Protein AF-A0A7J9GIC3-F1 (afdb_monomer)

Mean predicted aligned error: 16.28 Å

Radius of gyration: 29.75 Å; Cα contacts (8 Å, |Δi|>4): 1051; chains: 1; bounding box: 78×66×76 Å

Secondary structure (DSSP, 8-state):
------------B-EEGGGGG--PPTT----PPPPHHHHHTSS-STTTTPPPP--B----S---S-SS-EEEETTEEEE---BTTEEEEEEEEEEEEE-EEEEEEE-------TT-EEEEEEEEEESSTTS-EEEEEEEEE-HHHHSS---EEEEEEESSTTSS---STTSSTT-EE--SS--TTPBEES---TTS---EEEEEEEE-TTT-PEEEEETTTEEEEEE-GGG-SSTTT-EEEEEEEEEEE-TTTTSSSPP---BTTSS-GGG-TTTSEEEEEEEEE-TT-S-B--SS-EEEETTTTTSEEEEE-SSTTSPPEEEEEB-TT----HHHHHHHHHHHSPPPSEEEE-TTS-EEEEEEGGGSGGGGSGGGTTPPP--S-S---------------------GGGGS--PPTTEEEEEPPPHHHHHHSS-TTTTTPPPPP-B----S----SSS---EETTEE-----BTT---------SS--------PPP-----SSTT----EEEEEEESSTT--EEEEEEE-

pLDDT: mean 80.07, std 17.98, range [24.09, 98.5]

Solvent-accessible surface area (backbone atoms only — not comparable to full-atom values): 31677 Å² total; per-residue (Å²): 139,80,90,81,84,80,88,71,84,74,76,67,73,55,43,52,60,67,59,81,78,55,80,51,60,93,97,39,59,50,72,73,82,85,50,74,70,37,54,71,56,31,97,37,76,92,52,49,47,39,62,77,58,66,50,64,68,82,80,89,62,98,69,82,93,80,69,80,47,54,44,67,56,93,93,40,70,43,72,58,73,57,36,59,41,47,44,44,14,28,42,38,36,75,52,89,50,30,46,28,40,36,31,33,38,46,38,43,71,41,56,60,44,66,89,23,34,28,30,41,37,42,38,40,28,18,67,60,89,87,51,21,27,37,45,36,42,38,39,32,34,34,30,35,66,72,70,41,81,53,28,16,36,39,37,38,41,24,71,44,39,28,62,85,39,45,22,44,34,76,68,40,92,65,57,51,77,70,21,42,86,57,42,52,62,37,45,56,36,75,60,34,39,76,84,43,67,75,29,38,47,35,43,35,40,35,51,37,88,90,71,35,27,36,33,38,29,40,58,97,69,45,60,38,28,32,36,54,26,91,80,44,88,54,53,37,78,29,23,36,31,43,38,38,40,28,37,35,41,29,91,28,38,101,41,88,76,56,55,51,49,16,26,40,47,28,26,40,13,90,58,36,86,48,44,18,19,40,35,34,76,52,25,32,20,39,92,83,74,45,84,37,63,68,92,58,71,37,65,40,26,74,42,61,78,38,29,22,41,39,79,44,54,75,60,93,86,45,76,57,37,39,21,18,12,7,32,46,64,49,57,68,52,58,66,60,52,51,51,46,42,59,70,70,45,65,78,57,80,46,79,42,66,20,96,88,71,50,43,34,27,18,24,46,60,90,62,42,75,72,42,73,41,81,95,34,66,83,64,80,83,77,91,66,77,96,73,82,87,82,78,83,77,78,90,72,80,89,75,80,79,79,77,74,86,68,63,74,45,56,80,63,48,83,65,60,90,72,40,40,82,40,77,61,76,50,73,68,62,45,67,70,35,99,37,74,90,51,55,94,57,81,80,83,85,59,74,68,83,73,92,60,90,77,87,69,96,73,78,75,72,64,56,62,91,90,43,74,56,83,75,80,67,49,73,99,62,85,86,90,81,92,85,86,85,93,72,94,76,93,74,87,88,80,90,76,87,88,79,88,76,92,67,94,46,95,88,56,84,64,69,56,71,51,78,50,76,53,64,66,85,93,60,54,52,74,52,74,52,70,54,108

Sequence (532 aa):
MEFNSKNGSSKLTVFQTWQKSGSCPKGTVPIRRIRREDLLRAQSVQQFGRKPQEVVLKSNTTIEQKDGRFASINSNALALPAIVNRSAAILATVGANYTGAKADINVWNPNVEPEDFTTAQVWLKAGPNDNFESIESGWTVNPQLYGDKKTRLFAHWTKDSYKTTGCFDLQCSGFIQTSSKIALGAAISPISMELGQQYYITIGIYMDENTNNWWLIFGNGITIGYWPASTLNVLKNSATMVEWGGQVYSPNVRKSPHTKTAMGSGKFASSLKGNACYMENIAIVDFSTQLQYPPEVTTLAEENYCYSALNHQDGSESSPTFYFGGPVNGKANFKEIDEKLKQLNKPAVKTIQSEDGDIIDCVDIYKQPAFDHHALKNHIIQMKPSFDLKEERLSSKNESTKLAIFQTWQRSGSCPEGTVPIRRIRREDLLRAKSVQQFGRKPHEVVLKSNTTIEHKDGQLPSINTTALAMPVIVNRSAATLVTVGYNYIGAKADINVWTPNVEAQDEYTTAQIWLKAGPGDNFESIESGWT

Nearest PDB structures (foldseek):
  7zva-assembly1_A  TM=8.739E-01  e=3.941E-27  Nepenthes ventricosa x Nepenthes alata
  7zvc-assembly1_A  TM=9.303E-01  e=6.955E-26  Nepenthes ventricosa x Nepenthes alata
  2ifw-assembly2_B  TM=5.873E-01  e=9.508E-06  Scytalidium lignicola
  3axd-assembly2_B  TM=4.919E-01  e=4.449E-04  Fibrobacter succinogenes subsp. succinogenes S85
  5dze-assembly1_A  TM=4.701E-01  e=8.289E-03  Vitis vinifera

Organism: NCBI:txid34285

InterPro domains:
  IPR004314 Neprosin [PF03080] (115-327)
  IPR004314 Neprosin [PS52045] (72-331)
  IPR004314 Neprosin [PS52045] (470-532)
  IPR025521 Neprosin activation peptide [PF14365] (6-61)
  IPR025521 Neprosin activation peptide [PF14365] (351-451)
  IPR053168 Glutamic endopeptidase [PTHR31589] (13-328)

Structure (mmCIF, N/CA/C/O backbone):
data_AF-A0A7J9GIC3-F1
#
_entry.id   AF-A0A7J9GIC3-F1
#
loop_
_atom_site.group_PDB
_atom_site.id
_atom_site.type_symbol
_atom_site.label_atom_id
_atom_site.label_alt_id
_atom_site.label_comp_id
_atom_site.label_asym_id
_atom_site.label_entity_id
_atom_site.label_seq_id
_atom_site.pdbx_PDB_ins_code
_atom_site.Cartn_x
_atom_site.Cartn_y
_atom_site.Cartn_z
_atom_site.occupancy
_atom_site.B_iso_or_equiv
_atom_site.auth_seq_id
_atom_site.auth_comp_id
_atom_site.auth_asym_id
_atom_site.auth_atom_id
_atom_site.pdbx_PDB_model_num
ATOM 1 N N . MET A 1 1 ? -25.592 43.055 -14.762 1.00 31.75 1 MET A N 1
ATOM 2 C CA . MET A 1 1 ? -25.260 43.292 -13.340 1.00 31.75 1 MET A CA 1
ATOM 3 C C . MET A 1 1 ? -26.200 42.403 -12.546 1.00 31.75 1 MET A C 1
ATOM 5 O O . MET A 1 1 ? -27.392 42.543 -12.746 1.00 31.75 1 MET A O 1
ATOM 9 N N . GLU A 1 2 ? -25.814 41.389 -11.788 1.00 27.50 2 GLU A N 1
ATOM 10 C CA . GLU A 1 2 ? -24.523 40.892 -11.313 1.00 27.50 2 GLU A CA 1
ATOM 11 C C . GLU A 1 2 ? -24.564 39.357 -11.381 1.00 27.50 2 GLU A C 1
ATOM 13 O O . GLU A 1 2 ? -25.583 38.735 -11.076 1.00 27.50 2 GLU A O 1
ATOM 18 N N . PHE A 1 3 ? -23.455 38.748 -11.796 1.00 24.09 3 PHE A N 1
ATOM 19 C CA . PHE A 1 3 ? -23.220 37.315 -11.654 1.00 24.09 3 PHE A CA 1
ATOM 20 C C . PHE A 1 3 ? -22.852 37.041 -10.196 1.00 24.09 3 PHE A C 1
ATOM 22 O O . PHE A 1 3 ? -21.828 37.534 -9.732 1.00 24.09 3 PHE A O 1
ATOM 29 N N . ASN A 1 4 ? -23.656 36.247 -9.488 1.00 25.77 4 ASN A N 1
ATOM 30 C CA . ASN A 1 4 ? -23.316 35.799 -8.142 1.00 25.77 4 ASN A CA 1
ATOM 31 C C . ASN A 1 4 ? -22.780 34.363 -8.202 1.00 25.77 4 ASN A C 1
ATOM 33 O O . ASN A 1 4 ? -23.493 33.415 -8.537 1.00 25.77 4 ASN A O 1
ATOM 37 N N . SER A 1 5 ? -21.485 34.237 -7.924 1.00 30.02 5 SER A N 1
ATOM 38 C CA . SER A 1 5 ? -20.712 33.003 -7.948 1.00 30.02 5 SER A CA 1
ATOM 39 C C . SER A 1 5 ? -21.177 32.024 -6.867 1.00 30.02 5 SER A C 1
ATOM 41 O O . SER A 1 5 ? -21.110 32.329 -5.677 1.00 30.02 5 SER A O 1
ATOM 43 N N . LYS A 1 6 ? -21.546 30.802 -7.258 1.00 28.16 6 LYS A N 1
ATOM 44 C CA . LYS A 1 6 ? -21.528 29.639 -6.361 1.00 28.16 6 LYS A CA 1
ATOM 45 C C . LYS A 1 6 ? -20.463 28.657 -6.839 1.00 28.16 6 LYS A C 1
ATOM 47 O O . LYS A 1 6 ? -20.775 27.667 -7.488 1.00 28.16 6 LYS A O 1
ATOM 52 N N . ASN A 1 7 ? -19.208 28.922 -6.480 1.00 30.64 7 ASN A N 1
ATOM 53 C CA . ASN A 1 7 ? -18.165 27.897 -6.469 1.00 30.64 7 ASN A CA 1
ATOM 54 C C . ASN A 1 7 ? -18.287 27.104 -5.161 1.00 30.64 7 ASN A C 1
ATOM 56 O O . ASN A 1 7 ? -17.593 27.358 -4.181 1.00 30.64 7 ASN A O 1
ATOM 60 N N . GLY A 1 8 ? -19.232 26.166 -5.130 1.00 27.19 8 GLY A N 1
ATOM 61 C CA . GLY A 1 8 ? -19.275 25.123 -4.114 1.00 27.19 8 GLY A CA 1
ATOM 62 C C . GLY A 1 8 ? -18.530 23.902 -4.634 1.00 27.19 8 GLY A C 1
ATOM 63 O O . GLY A 1 8 ? -19.104 23.121 -5.385 1.00 27.19 8 GLY A O 1
ATOM 64 N N . SER A 1 9 ? -17.265 23.731 -4.249 1.00 33.47 9 SER A N 1
ATOM 65 C CA . SER A 1 9 ? -16.552 22.462 -4.431 1.00 33.47 9 SER A CA 1
ATOM 66 C C . SER A 1 9 ? -17.227 21.398 -3.558 1.00 33.47 9 SER A C 1
ATOM 68 O O . SER A 1 9 ? -16.962 21.280 -2.360 1.00 33.47 9 SER A O 1
ATOM 70 N N . SER A 1 10 ? -18.189 20.666 -4.122 1.00 37.69 10 SER A N 1
ATOM 71 C CA . SER A 1 10 ? -18.817 19.535 -3.446 1.00 37.69 10 SER A CA 1
ATOM 72 C C . SER A 1 10 ? -17.810 18.387 -3.383 1.00 37.69 10 SER A C 1
ATOM 74 O O . SER A 1 10 ? -17.572 17.714 -4.387 1.00 37.69 10 SER A O 1
ATOM 76 N N . LYS A 1 11 ? -17.212 18.149 -2.209 1.00 50.19 11 LYS A N 1
ATOM 77 C CA . LYS A 1 11 ? -16.390 16.955 -1.961 1.00 50.19 11 LYS A CA 1
ATOM 78 C C . LYS A 1 11 ? -17.203 15.700 -2.298 1.00 50.19 11 LYS A C 1
ATOM 80 O O . LYS A 1 11 ? -18.245 15.449 -1.688 1.00 50.19 11 LYS A O 1
ATOM 85 N N . LEU A 1 12 ? -16.721 14.912 -3.257 1.00 61.00 12 LEU A N 1
ATOM 86 C CA . LEU A 1 12 ? -17.318 13.645 -3.683 1.00 61.00 12 LEU A CA 1
ATOM 87 C C . LEU A 1 12 ? -17.177 12.601 -2.571 1.00 61.00 12 LEU A C 1
ATOM 89 O O . LEU A 1 12 ? -16.219 11.836 -2.517 1.00 61.00 12 LEU A O 1
ATOM 93 N N . THR A 1 13 ? -18.127 12.624 -1.641 1.00 61.81 13 THR A N 1
ATOM 94 C CA . THR A 1 13 ? -18.079 11.817 -0.423 1.00 61.81 13 THR A CA 1
ATOM 95 C C . THR A 1 13 ? -18.667 10.438 -0.688 1.00 61.81 13 THR A C 1
ATOM 97 O O . THR A 1 13 ? -19.767 10.303 -1.229 1.00 61.81 13 THR A O 1
ATOM 100 N N . VAL A 1 14 ? -17.930 9.407 -0.293 1.00 77.19 14 VAL A N 1
ATOM 101 C CA . VAL A 1 14 ? -18.354 8.014 -0.410 1.00 77.19 14 VAL A CA 1
ATOM 102 C C . VAL A 1 14 ? -19.257 7.638 0.759 1.00 77.19 14 VAL A C 1
ATOM 104 O O . VAL A 1 14 ? -19.058 8.100 1.882 1.00 77.19 14 VAL A O 1
ATOM 107 N N . PHE A 1 15 ? -20.245 6.781 0.515 1.00 82.69 15 PHE A N 1
ATOM 108 C CA . PHE A 1 15 ? -21.190 6.346 1.537 1.00 82.69 15 PHE A CA 1
ATOM 109 C C . PHE A 1 15 ? -21.390 4.829 1.506 1.00 82.69 15 PHE A C 1
ATOM 111 O O . PHE A 1 15 ? -20.951 4.122 0.593 1.00 82.69 15 PHE A O 1
ATOM 118 N N . GLN A 1 16 ? -22.033 4.297 2.542 1.00 88.44 16 GLN A N 1
ATOM 119 C CA . GLN A 1 16 ? -22.300 2.867 2.611 1.00 88.44 16 GLN A CA 1
ATOM 120 C C . GLN A 1 16 ? -23.609 2.545 1.904 1.00 88.44 16 GLN A C 1
ATOM 122 O O . GLN A 1 16 ? -24.642 3.161 2.149 1.00 88.44 16 GLN A O 1
ATOM 127 N N . THR A 1 17 ? -23.580 1.535 1.038 1.00 85.94 17 THR A N 1
ATOM 128 C CA . THR A 1 17 ? -24.716 1.194 0.163 1.00 85.94 17 THR A CA 1
ATOM 129 C C . THR A 1 17 ? -26.034 0.938 0.903 1.00 85.94 17 THR A C 1
ATOM 131 O O . THR A 1 17 ? -27.088 1.272 0.366 1.00 85.94 17 THR A O 1
ATOM 134 N N . TRP A 1 18 ? -25.998 0.410 2.132 1.00 88.56 18 TRP A N 1
ATOM 135 C CA . TRP A 1 18 ? -27.198 0.137 2.935 1.00 88.56 18 TRP A CA 1
ATOM 136 C C . TRP A 1 18 ? -27.940 1.402 3.387 1.00 88.56 18 TRP A C 1
ATOM 138 O O . TRP A 1 18 ? -29.148 1.344 3.600 1.00 88.56 18 TRP A O 1
ATOM 148 N N . GLN A 1 19 ? -27.260 2.551 3.480 1.00 86.69 19 GLN A N 1
ATOM 149 C CA . GLN A 1 19 ? -27.883 3.820 3.877 1.00 86.69 19 GLN A CA 1
ATOM 150 C C . GLN A 1 19 ? -28.924 4.293 2.849 1.00 86.69 19 GLN A C 1
ATOM 152 O O . GLN A 1 19 ? -29.794 5.094 3.174 1.00 86.69 19 GLN A O 1
ATOM 157 N N . LYS A 1 20 ? -28.889 3.755 1.618 1.00 85.56 20 LYS A N 1
ATOM 158 C CA . LYS A 1 20 ? -29.938 3.970 0.608 1.00 85.56 20 LYS A CA 1
ATOM 159 C C . LYS A 1 20 ? -31.286 3.363 1.010 1.00 85.56 20 LYS A C 1
ATOM 161 O O . LYS A 1 20 ? -32.302 3.734 0.437 1.00 85.56 20 LYS A O 1
ATOM 166 N N . SER A 1 21 ? -31.293 2.407 1.938 1.00 85.81 21 SER A N 1
ATOM 167 C CA . SER A 1 21 ? -32.479 1.631 2.313 1.00 85.81 21 SER A CA 1
ATOM 168 C C . SER A 1 21 ? -33.075 2.033 3.665 1.00 85.81 21 SER A C 1
ATOM 170 O O . SER A 1 21 ? -34.144 1.538 4.008 1.00 85.81 21 SER A O 1
ATOM 172 N N . GLY A 1 22 ? -32.420 2.909 4.435 1.00 86.88 22 GLY A N 1
ATOM 173 C CA . GLY A 1 22 ? -32.935 3.401 5.715 1.00 86.88 22 GLY A CA 1
ATOM 174 C C . GLY A 1 22 ? -31.844 3.756 6.727 1.00 86.88 22 GLY A C 1
ATOM 175 O O . GLY A 1 22 ? -30.669 3.880 6.384 1.00 86.88 22 GLY A O 1
ATOM 176 N N . SER A 1 23 ? -32.247 3.916 7.989 1.00 89.44 23 SER A N 1
ATOM 177 C CA . SER A 1 23 ? -31.380 4.247 9.126 1.00 89.44 23 SER A CA 1
ATOM 178 C C . SER A 1 23 ? -31.722 3.406 10.362 1.00 89.44 23 SER A C 1
ATOM 180 O O . SER A 1 23 ? -32.801 2.820 10.461 1.00 89.44 23 SER A O 1
ATOM 182 N N . CYS A 1 24 ? -30.788 3.327 11.312 1.00 88.69 24 CYS A N 1
ATOM 183 C CA . CYS A 1 24 ? -31.008 2.650 12.589 1.00 88.69 24 CYS A CA 1
ATOM 184 C C . CYS A 1 24 ? -31.805 3.534 13.572 1.00 88.69 24 CYS A C 1
ATOM 186 O O . CYS A 1 24 ? -31.532 4.738 13.653 1.00 88.69 24 CYS A O 1
ATOM 188 N N . PRO A 1 25 ? -32.739 2.963 14.363 1.00 93.06 25 PRO A N 1
ATOM 189 C CA . PRO A 1 25 ? -33.407 3.674 15.452 1.00 93.06 25 PRO A CA 1
ATOM 190 C C . PRO A 1 25 ? -32.428 4.297 16.455 1.00 93.06 25 PRO A C 1
ATOM 192 O O . PRO A 1 25 ? -31.307 3.814 16.650 1.00 93.06 25 PRO A O 1
ATOM 195 N N . LYS A 1 26 ? -32.868 5.355 17.144 1.00 89.94 26 LYS A N 1
ATOM 196 C CA . LYS A 1 26 ? -32.067 6.027 18.177 1.00 89.94 26 LYS A CA 1
ATOM 197 C C . LYS A 1 26 ? -31.660 5.027 19.271 1.00 89.94 26 LYS A C 1
ATOM 199 O O . LYS A 1 26 ? -32.501 4.295 19.776 1.00 89.94 26 LYS A O 1
ATOM 204 N N . GLY A 1 27 ? -30.375 5.017 19.632 1.00 89.06 27 GLY A N 1
ATOM 205 C CA . GLY A 1 27 ? -29.814 4.095 20.630 1.00 89.06 27 GLY A CA 1
ATOM 206 C C . GLY A 1 27 ? -29.396 2.723 20.086 1.00 89.06 27 GLY A C 1
ATOM 207 O O . GLY A 1 27 ? -29.017 1.862 20.871 1.00 89.06 27 GLY A O 1
ATOM 208 N N . THR A 1 28 ? -29.441 2.507 18.766 1.00 92.44 28 THR A N 1
ATOM 209 C CA . THR A 1 28 ? -29.011 1.250 18.127 1.00 92.44 28 THR A CA 1
ATOM 210 C C . THR A 1 28 ? -27.894 1.491 17.112 1.00 92.44 28 THR A C 1
ATOM 212 O O . THR A 1 28 ? -27.796 2.581 16.546 1.00 92.44 28 THR A O 1
ATOM 215 N N . VAL A 1 29 ? -27.061 0.478 16.860 1.00 93.12 29 VAL A N 1
ATOM 216 C CA . VAL A 1 29 ? -25.977 0.524 15.864 1.00 93.12 29 VAL A CA 1
ATOM 217 C C . VAL A 1 29 ? -26.214 -0.512 14.757 1.00 93.12 29 VAL A C 1
ATOM 219 O O . VAL A 1 29 ? -26.710 -1.603 15.049 1.00 93.12 29 VAL A O 1
ATOM 222 N N . PRO A 1 30 ? -25.894 -0.214 13.484 1.00 92.31 30 PRO A N 1
ATOM 223 C CA . PRO A 1 30 ? -26.022 -1.180 12.405 1.00 92.31 30 PRO A CA 1
ATOM 224 C C . PRO A 1 30 ? -24.928 -2.247 12.513 1.00 92.31 30 PRO A C 1
ATOM 226 O O . PRO A 1 30 ? -23.739 -1.930 12.546 1.00 92.31 30 PRO A O 1
ATOM 229 N N . ILE A 1 31 ? -25.338 -3.519 12.507 1.00 91.06 31 ILE A N 1
ATOM 230 C CA . ILE A 1 31 ? -24.442 -4.683 12.539 1.00 91.06 31 ILE A CA 1
ATOM 231 C C . ILE A 1 31 ? -24.713 -5.556 11.310 1.00 91.06 31 ILE A C 1
ATOM 233 O O . ILE A 1 31 ? -25.846 -5.987 11.075 1.00 91.06 31 ILE A O 1
ATOM 237 N N . ARG A 1 32 ? -23.670 -5.851 10.521 1.00 88.38 32 ARG A N 1
ATOM 238 C CA . ARG A 1 32 ? -23.767 -6.792 9.395 1.00 88.38 32 ARG A CA 1
ATOM 239 C C . ARG A 1 32 ? -24.016 -8.203 9.934 1.00 88.38 32 ARG A C 1
ATOM 241 O O . ARG A 1 32 ? -23.179 -8.764 10.634 1.00 88.38 32 ARG A O 1
ATOM 248 N N . ARG A 1 33 ? -25.143 -8.810 9.551 1.00 88.88 33 ARG A N 1
ATOM 249 C CA . ARG A 1 33 ? -25.459 -10.205 9.895 1.00 88.88 33 ARG A CA 1
ATOM 250 C C . ARG A 1 33 ? -24.503 -11.173 9.187 1.00 88.88 33 ARG A C 1
ATOM 252 O O . ARG A 1 33 ? -24.362 -11.106 7.967 1.00 88.88 33 ARG A O 1
ATOM 259 N N . ILE A 1 34 ? -23.918 -12.093 9.952 1.00 87.88 34 ILE A N 1
ATOM 260 C CA . ILE A 1 34 ? -23.133 -13.230 9.448 1.00 87.88 34 ILE A CA 1
ATOM 261 C C . ILE A 1 34 ? -24.100 -14.312 8.972 1.00 87.88 34 ILE A C 1
ATOM 263 O O . ILE A 1 34 ? -25.073 -14.625 9.664 1.00 87.88 34 ILE A O 1
ATOM 267 N N . ARG A 1 35 ? -23.855 -14.883 7.793 1.00 86.88 35 ARG A N 1
ATOM 268 C CA . ARG A 1 35 ? -24.688 -15.958 7.238 1.00 86.88 35 ARG A CA 1
ATOM 269 C C . ARG A 1 35 ? -24.031 -17.326 7.389 1.00 86.88 35 ARG A C 1
ATOM 271 O O . ARG A 1 35 ? -22.822 -17.423 7.576 1.00 86.88 35 ARG A O 1
ATOM 278 N N . ARG A 1 36 ? -24.816 -18.401 7.254 1.00 83.81 36 ARG A N 1
ATOM 279 C CA . ARG A 1 36 ? -24.285 -19.775 7.286 1.00 83.81 36 ARG A CA 1
ATOM 280 C C . ARG A 1 36 ? -23.250 -19.986 6.182 1.00 83.81 36 ARG A C 1
ATOM 282 O O . ARG A 1 36 ? -22.208 -20.571 6.451 1.00 83.81 36 ARG A O 1
ATOM 289 N N . GLU A 1 37 ? -23.500 -19.470 4.979 1.00 82.50 37 GLU A N 1
ATOM 290 C CA . GLU A 1 37 ? -22.522 -19.524 3.892 1.00 82.50 37 GLU A CA 1
ATOM 291 C C . GLU A 1 37 ? -21.211 -18.792 4.218 1.00 82.50 37 GLU A C 1
ATOM 293 O O . GLU A 1 37 ? -20.171 -19.193 3.706 1.00 82.50 37 GLU A O 1
ATOM 298 N N . ASP A 1 38 ? -21.228 -17.767 5.083 1.00 81.56 38 ASP A N 1
ATOM 299 C CA . ASP A 1 38 ? -20.012 -17.056 5.501 1.00 81.56 38 ASP A CA 1
ATOM 300 C C . ASP A 1 38 ? -19.100 -17.956 6.337 1.00 81.56 38 ASP A C 1
ATOM 302 O O . ASP A 1 38 ? -17.895 -18.006 6.103 1.00 81.56 38 ASP A O 1
ATOM 306 N N . LEU A 1 39 ? -19.688 -18.735 7.247 1.00 83.62 39 LEU A N 1
ATOM 307 C CA . LEU A 1 39 ? -18.949 -19.685 8.078 1.00 83.62 39 LEU A CA 1
ATOM 308 C C . LEU A 1 39 ? -18.431 -20.885 7.273 1.00 83.62 39 LEU A C 1
ATOM 310 O O . LEU A 1 39 ? -17.357 -21.393 7.570 1.00 83.62 39 LEU A O 1
ATOM 314 N N . LEU A 1 40 ? -19.167 -21.322 6.245 1.00 79.69 40 LEU A N 1
ATOM 315 C CA . LEU A 1 40 ? -18.776 -22.458 5.400 1.00 79.69 40 LEU A CA 1
ATOM 316 C C . LEU A 1 40 ? -17.599 -22.152 4.457 1.00 79.69 40 LEU A C 1
ATOM 318 O O . LEU A 1 40 ? -16.949 -23.084 3.997 1.00 79.69 40 LEU A O 1
ATOM 322 N N . ARG A 1 41 ? -17.321 -20.874 4.160 1.00 78.44 41 ARG A N 1
ATOM 323 C CA . ARG A 1 41 ? -16.148 -20.456 3.362 1.00 78.44 41 ARG A CA 1
ATOM 324 C C . ARG A 1 41 ? -14.874 -20.298 4.193 1.00 78.44 41 ARG A C 1
ATOM 326 O O . ARG A 1 41 ? -13.780 -20.193 3.636 1.00 78.44 41 ARG A O 1
ATOM 333 N N . ALA A 1 42 ? -15.008 -20.218 5.513 1.00 76.19 42 ALA A N 1
ATOM 334 C CA . ALA A 1 42 ? -13.879 -20.060 6.414 1.00 76.19 42 ALA A CA 1
ATOM 335 C C . ALA A 1 42 ? -13.032 -21.339 6.444 1.00 76.19 42 ALA A C 1
ATOM 337 O O . ALA A 1 42 ? -13.580 -22.438 6.440 1.00 76.19 42 ALA A O 1
ATOM 338 N N . GLN A 1 43 ? -11.705 -21.203 6.558 1.00 74.00 43 GLN A N 1
ATOM 339 C CA . GLN A 1 43 ? -10.817 -22.358 6.773 1.00 74.00 43 GLN A CA 1
ATOM 340 C C . GLN A 1 43 ? -11.195 -23.141 8.038 1.00 74.00 43 GLN A C 1
ATOM 342 O O . GLN A 1 43 ? -11.126 -24.366 8.067 1.00 74.00 43 GLN A O 1
ATOM 347 N N . SER A 1 44 ? -11.619 -22.434 9.087 1.00 84.06 44 SER A N 1
ATOM 348 C CA . SER A 1 44 ? -12.223 -23.028 10.275 1.00 84.06 44 SER A CA 1
ATOM 349 C C . SER A 1 44 ? -13.166 -22.040 10.954 1.00 84.06 44 SER A C 1
ATOM 351 O O . SER A 1 44 ? -12.997 -20.823 10.846 1.00 84.06 44 SER A O 1
ATOM 353 N N . VAL A 1 45 ? -14.137 -22.561 11.707 1.00 85.38 45 VAL A N 1
ATOM 354 C CA . VAL A 1 45 ? -15.067 -21.737 12.497 1.00 85.38 45 VAL A CA 1
ATOM 355 C C . VAL A 1 45 ? -14.310 -20.942 13.566 1.00 85.38 45 VAL A C 1
ATOM 357 O O . VAL A 1 45 ? -14.632 -19.787 13.823 1.00 85.38 45 VAL A O 1
ATOM 360 N N . GLN A 1 46 ? -13.261 -21.525 14.150 1.00 83.25 46 GLN A N 1
ATOM 361 C CA . GLN A 1 46 ? -12.436 -20.893 15.180 1.00 83.25 46 GLN A CA 1
ATOM 362 C C . GLN A 1 46 ? -11.577 -19.742 14.632 1.00 83.25 46 GLN A C 1
ATOM 364 O O . GLN A 1 46 ? -11.228 -18.830 15.383 1.00 83.25 46 GLN A O 1
ATOM 369 N N . GLN A 1 47 ? -11.240 -19.771 13.339 1.00 81.88 47 GLN A N 1
ATOM 370 C CA . GLN A 1 47 ? -10.450 -18.732 12.669 1.00 81.88 47 GLN A CA 1
ATOM 371 C C . GLN A 1 47 ? -11.303 -17.754 11.850 1.00 81.88 47 GLN A C 1
ATOM 373 O O . GLN A 1 47 ? -10.751 -16.848 11.226 1.00 81.88 47 GLN A O 1
ATOM 378 N N . PHE A 1 48 ? -12.632 -17.894 11.844 1.00 88.75 48 PHE A N 1
ATOM 379 C CA . PHE A 1 48 ? -13.504 -17.003 11.085 1.00 88.75 48 PHE A CA 1
ATOM 380 C C . PHE A 1 48 ? -13.299 -15.536 11.486 1.00 88.75 48 PHE A C 1
ATOM 382 O O . PHE A 1 48 ? -13.265 -15.189 12.665 1.00 88.75 48 PHE A O 1
ATOM 389 N N . GLY A 1 49 ? -13.141 -14.671 10.483 1.00 87.38 49 GLY A N 1
ATOM 390 C CA . GLY A 1 49 ? -12.899 -13.245 10.685 1.00 87.38 49 GLY A CA 1
ATOM 391 C C . GLY A 1 49 ? -11.486 -12.891 11.142 1.00 87.38 49 GLY A C 1
ATOM 392 O O . GLY A 1 49 ? -11.186 -11.705 11.203 1.00 87.38 49 GLY A O 1
ATOM 393 N N . ARG A 1 50 ? -10.603 -13.850 11.436 1.00 89.31 50 ARG A N 1
ATOM 394 C CA . ARG A 1 50 ? -9.232 -13.556 11.871 1.00 89.31 50 ARG A CA 1
ATOM 395 C C . ARG A 1 50 ? -8.316 -13.306 10.683 1.00 89.31 50 ARG A C 1
ATOM 397 O O . ARG A 1 50 ? -8.426 -13.959 9.646 1.00 89.31 50 ARG A O 1
ATOM 404 N N . LYS A 1 51 ? -7.374 -12.381 10.852 1.00 88.50 51 LYS A N 1
ATOM 405 C CA . LYS A 1 51 ? -6.247 -12.245 9.930 1.00 88.50 51 LYS A CA 1
ATOM 406 C C . LYS A 1 51 ? -5.264 -13.422 10.151 1.00 88.50 51 LYS A C 1
ATOM 408 O O . LYS A 1 51 ? -5.005 -13.763 11.302 1.00 88.50 51 LYS A O 1
ATOM 413 N N . PRO A 1 52 ? -4.707 -14.046 9.095 1.00 84.06 52 PRO A N 1
ATOM 414 C CA . PRO A 1 52 ? -3.758 -15.161 9.219 1.00 84.06 52 PRO A CA 1
ATOM 415 C C . PRO A 1 52 ? -2.470 -14.769 9.952 1.00 84.06 52 PRO A C 1
ATOM 417 O O . PRO A 1 52 ? -1.996 -13.646 9.786 1.00 84.06 52 PRO A O 1
ATOM 420 N N . GLN A 1 53 ? -1.874 -15.692 10.710 1.00 77.25 53 GLN A N 1
ATOM 421 C CA . GLN A 1 53 ? -0.692 -15.406 11.536 1.00 77.25 53 GLN A CA 1
ATOM 422 C C . GLN A 1 53 ? 0.488 -14.850 10.727 1.00 77.25 53 GLN A C 1
ATOM 424 O O . GLN A 1 53 ? 0.759 -15.303 9.610 1.00 77.25 53 GLN A O 1
ATOM 429 N N . GLU A 1 54 ? 1.224 -13.901 11.310 1.00 73.56 54 GLU A N 1
ATOM 430 C CA . GLU A 1 54 ? 2.505 -13.465 10.755 1.00 73.56 54 GLU A CA 1
ATOM 431 C C . GLU A 1 54 ? 3.589 -14.500 11.053 1.00 73.56 54 GLU A C 1
ATOM 433 O O . GLU A 1 54 ? 4.041 -14.671 12.184 1.00 73.56 54 GLU A O 1
ATOM 438 N N . VAL A 1 55 ? 4.008 -15.211 10.007 1.00 67.38 55 VAL A N 1
ATOM 439 C CA . VAL A 1 55 ? 5.184 -16.080 10.057 1.00 67.38 55 VAL A CA 1
ATOM 440 C C . VAL A 1 55 ? 6.384 -15.241 9.643 1.00 67.38 55 VAL A C 1
ATOM 442 O O . VAL A 1 55 ? 6.467 -14.825 8.489 1.00 67.38 55 VAL A O 1
ATOM 445 N N . VAL A 1 56 ? 7.295 -14.990 10.581 1.00 64.75 56 VAL A N 1
ATOM 446 C CA . VAL A 1 56 ? 8.535 -14.241 10.348 1.00 64.75 56 VAL A CA 1
ATOM 447 C C . VAL A 1 56 ? 9.684 -15.210 10.077 1.00 64.75 56 VAL A C 1
ATOM 449 O O . VAL A 1 56 ? 9.914 -16.145 10.849 1.00 64.75 56 VAL A O 1
ATOM 452 N N . LEU A 1 57 ? 10.446 -14.980 9.005 1.00 57.12 57 LEU A N 1
ATOM 453 C CA . LEU A 1 57 ? 11.704 -15.695 8.779 1.00 57.12 57 LEU A CA 1
ATOM 454 C C . LEU A 1 57 ? 12.782 -15.172 9.742 1.00 57.12 57 LEU A C 1
ATOM 456 O O . LEU A 1 57 ? 13.250 -14.044 9.599 1.00 57.12 57 LEU A O 1
ATOM 460 N N . LYS A 1 58 ? 13.206 -15.998 10.708 1.00 46.94 58 LYS A N 1
ATOM 461 C CA . LYS A 1 58 ? 14.386 -15.713 11.541 1.00 46.94 58 LYS A CA 1
ATOM 462 C C . LYS A 1 58 ? 15.643 -15.826 10.674 1.00 46.94 58 LYS A C 1
ATOM 464 O O . LYS A 1 58 ? 16.017 -16.923 10.265 1.00 46.94 58 LYS A O 1
ATOM 469 N N . SER A 1 59 ? 16.288 -14.705 10.365 1.00 44.16 59 SER A N 1
ATOM 470 C CA . SER A 1 59 ? 17.568 -14.700 9.654 1.00 44.16 59 SER A CA 1
ATOM 471 C C . SER A 1 59 ? 18.705 -15.084 10.608 1.00 44.16 59 SER A C 1
ATOM 473 O O . SER A 1 59 ? 19.099 -14.278 11.444 1.00 44.16 59 SER A O 1
ATOM 475 N N . ASN A 1 60 ? 19.255 -16.294 10.466 1.00 32.62 60 ASN A N 1
ATOM 476 C CA . ASN A 1 60 ? 20.440 -16.765 11.207 1.00 32.62 60 ASN A CA 1
ATOM 477 C C . ASN A 1 60 ? 21.772 -16.482 10.483 1.00 32.62 60 ASN A C 1
ATOM 479 O O . ASN A 1 60 ? 22.788 -17.100 10.786 1.00 32.62 60 ASN A O 1
ATOM 483 N N . THR A 1 61 ? 21.800 -15.575 9.511 1.00 32.69 61 THR A N 1
ATOM 484 C CA . THR A 1 61 ? 22.985 -15.348 8.678 1.00 32.69 61 THR A CA 1
ATOM 485 C C . THR A 1 61 ? 23.233 -13.862 8.496 1.00 32.69 61 THR A C 1
ATOM 487 O O . THR A 1 61 ? 22.382 -13.150 7.963 1.00 32.69 61 THR A O 1
ATOM 490 N N . THR A 1 62 ? 24.419 -13.418 8.909 1.00 31.02 62 THR A N 1
ATOM 491 C CA . THR A 1 62 ? 25.076 -12.192 8.453 1.00 31.02 62 THR A CA 1
ATOM 492 C C . THR A 1 62 ? 25.136 -12.247 6.925 1.00 31.02 62 THR A C 1
ATOM 494 O O . THR A 1 62 ? 25.951 -12.970 6.360 1.00 31.02 62 THR A O 1
ATOM 497 N N . ILE A 1 63 ? 24.209 -11.571 6.246 1.00 30.97 63 ILE A N 1
ATOM 498 C CA . ILE A 1 63 ? 24.175 -11.458 4.785 1.00 30.97 63 ILE A CA 1
ATOM 499 C C . ILE A 1 63 ? 24.128 -9.977 4.443 1.00 30.97 63 ILE A C 1
ATOM 501 O O . ILE A 1 63 ? 23.345 -9.216 5.011 1.00 30.97 63 ILE A O 1
ATOM 505 N N . GLU A 1 64 ? 25.018 -9.606 3.529 1.00 30.84 64 GLU A N 1
ATOM 506 C CA . GLU A 1 64 ? 25.216 -8.275 2.979 1.00 30.84 64 GLU A CA 1
ATOM 507 C C . GLU A 1 64 ? 23.910 -7.577 2.572 1.00 30.84 64 GLU A C 1
ATOM 509 O O . GLU A 1 64 ? 22.990 -8.153 1.986 1.00 30.84 64 GLU A O 1
ATOM 514 N N . GLN A 1 65 ? 23.887 -6.286 2.887 1.00 41.53 65 GLN A N 1
ATOM 515 C CA . GLN A 1 65 ? 22.838 -5.303 2.652 1.00 41.53 65 GLN A CA 1
ATOM 516 C C . GLN A 1 65 ? 22.551 -5.123 1.149 1.00 41.53 65 GLN A C 1
ATOM 518 O O . GLN A 1 65 ? 23.211 -4.319 0.496 1.00 41.53 65 GLN A O 1
ATOM 523 N N . LYS A 1 66 ? 21.577 -5.850 0.580 1.00 34.56 66 LYS A N 1
ATOM 524 C CA . LYS A 1 66 ? 21.103 -5.607 -0.806 1.00 34.56 66 LYS A CA 1
ATOM 525 C C . LYS A 1 66 ? 19.596 -5.723 -1.051 1.00 34.56 66 LYS A C 1
ATOM 527 O O . LYS A 1 66 ? 19.151 -5.382 -2.142 1.00 34.56 66 LYS A O 1
ATOM 532 N N . ASP A 1 67 ? 18.801 -6.115 -0.061 1.00 39.69 67 ASP A N 1
ATOM 533 C CA . ASP A 1 67 ? 17.342 -6.152 -0.201 1.00 39.69 67 ASP A CA 1
ATOM 534 C C . ASP A 1 67 ? 16.718 -4.973 0.551 1.00 39.69 67 ASP A C 1
ATOM 536 O O . ASP A 1 67 ? 17.140 -4.676 1.669 1.00 39.69 67 ASP A O 1
ATOM 540 N N . GLY A 1 68 ? 15.692 -4.341 -0.031 1.00 42.31 68 GLY A N 1
ATOM 541 C CA . GLY A 1 68 ? 14.879 -3.262 0.554 1.00 42.31 68 GLY A CA 1
ATOM 542 C C . GLY A 1 68 ? 14.071 -3.680 1.790 1.00 42.31 68 GLY A C 1
ATOM 543 O O . GLY A 1 68 ? 12.869 -3.481 1.835 1.00 42.31 68 GLY A O 1
ATOM 544 N N . ARG A 1 69 ? 14.720 -4.308 2.774 1.00 49.78 69 ARG A N 1
ATOM 545 C CA . ARG A 1 69 ? 14.172 -4.786 4.055 1.00 49.78 69 ARG A CA 1
ATOM 546 C C . ARG A 1 69 ? 14.357 -3.787 5.191 1.00 49.78 69 ARG A C 1
ATOM 548 O O . ARG A 1 69 ? 13.872 -4.021 6.296 1.00 49.78 69 ARG A O 1
ATOM 555 N N . PHE A 1 70 ? 15.092 -2.711 4.931 1.00 45.00 70 PHE A N 1
ATOM 556 C CA . PHE A 1 70 ? 15.396 -1.691 5.915 1.00 45.00 70 PHE A CA 1
ATOM 557 C C . PHE A 1 70 ? 14.795 -0.367 5.482 1.00 45.00 70 PHE A C 1
ATOM 559 O O . PHE A 1 70 ? 15.120 0.150 4.415 1.00 45.00 70 PHE A O 1
ATOM 566 N N . ALA A 1 71 ? 13.939 0.177 6.336 1.00 48.09 71 ALA A N 1
ATOM 567 C CA . ALA A 1 71 ? 13.491 1.550 6.228 1.00 48.09 71 ALA A CA 1
ATOM 568 C C . ALA A 1 71 ? 14.433 2.395 7.099 1.00 48.09 71 ALA A C 1
ATOM 570 O O . ALA A 1 71 ? 14.494 2.203 8.313 1.00 48.09 71 ALA A O 1
ATOM 571 N N . SER A 1 72 ? 15.249 3.266 6.507 1.00 43.09 72 SER A N 1
ATOM 572 C CA . SER A 1 72 ? 16.106 4.160 7.294 1.00 43.09 72 SER A CA 1
ATOM 573 C C . SER A 1 72 ? 15.278 5.344 7.786 1.00 43.09 72 SER A C 1
ATOM 575 O O . SER A 1 72 ? 14.824 6.147 6.971 1.00 43.09 72 SER A O 1
ATOM 577 N N . ILE A 1 73 ? 15.100 5.460 9.100 1.00 51.22 73 ILE A N 1
ATOM 578 C CA . ILE A 1 73 ? 14.554 6.655 9.756 1.00 51.22 73 ILE A CA 1
ATOM 579 C C . ILE A 1 73 ? 15.586 7.062 10.812 1.00 51.22 73 ILE A C 1
ATOM 581 O O . ILE A 1 73 ? 16.038 6.212 11.582 1.00 51.22 73 ILE A O 1
ATOM 585 N N . ASN A 1 74 ? 16.011 8.328 10.838 1.00 40.03 74 ASN A N 1
ATOM 586 C CA . ASN A 1 74 ? 16.991 8.821 11.814 1.00 40.03 74 ASN A CA 1
ATOM 587 C C . ASN A 1 74 ? 18.327 8.045 11.903 1.00 40.03 74 ASN A C 1
ATOM 589 O O . ASN A 1 74 ? 18.836 7.787 12.991 1.00 40.03 74 ASN A O 1
ATOM 593 N N . SER A 1 75 ? 18.927 7.657 10.770 1.00 41.59 75 SER A N 1
ATOM 594 C CA . SER A 1 75 ? 20.197 6.889 10.717 1.00 41.59 75 SER A CA 1
ATOM 595 C C . SER A 1 75 ? 20.146 5.483 11.342 1.00 41.59 75 SER A C 1
ATOM 597 O O . SER A 1 75 ? 21.146 4.766 11.322 1.00 41.59 75 SER A O 1
ATOM 599 N N . ASN A 1 76 ? 18.981 5.054 11.838 1.00 44.94 76 ASN A N 1
ATOM 600 C CA . ASN A 1 76 ? 18.729 3.707 12.327 1.00 44.94 76 ASN A CA 1
ATOM 601 C C . ASN A 1 76 ? 17.984 2.915 11.250 1.00 44.94 76 ASN A C 1
ATOM 603 O O . ASN A 1 76 ? 16.946 3.334 10.734 1.00 44.94 76 ASN A O 1
ATOM 607 N N . ALA A 1 77 ? 18.519 1.750 10.895 1.00 49.81 77 ALA A N 1
ATOM 608 C CA . ALA A 1 77 ? 17.872 0.842 9.963 1.00 49.81 77 ALA A CA 1
ATOM 609 C C . ALA A 1 77 ? 16.722 0.113 10.682 1.00 49.81 77 ALA A C 1
ATOM 611 O O . ALA A 1 77 ? 16.966 -0.759 11.517 1.00 49.81 77 ALA A O 1
ATOM 612 N N . LEU A 1 78 ? 15.468 0.452 10.371 1.00 53.56 78 LEU A N 1
ATOM 613 C CA . LEU A 1 78 ? 14.309 -0.311 10.835 1.00 53.56 78 LEU A CA 1
ATOM 614 C C . LEU A 1 78 ? 14.226 -1.598 10.022 1.00 53.56 78 LEU A C 1
ATOM 616 O O . LEU A 1 78 ? 13.832 -1.580 8.856 1.00 53.56 78 LEU A O 1
ATOM 620 N N . ALA A 1 79 ? 14.628 -2.709 10.633 1.00 48.84 79 ALA A N 1
ATOM 621 C CA . ALA A 1 79 ? 14.455 -4.036 10.063 1.00 48.84 79 ALA A CA 1
ATOM 622 C C . ALA A 1 79 ? 12.974 -4.418 10.145 1.00 48.84 79 ALA A C 1
ATOM 624 O O . ALA A 1 79 ? 12.494 -4.786 11.218 1.00 48.84 79 ALA A O 1
ATOM 625 N N . LEU A 1 80 ? 12.245 -4.339 9.030 1.00 55.84 80 LEU A N 1
ATOM 626 C CA . LEU A 1 80 ? 10.889 -4.875 8.990 1.00 55.84 80 LEU A CA 1
ATOM 627 C C . LEU A 1 80 ? 10.968 -6.381 8.688 1.00 55.84 80 LEU A C 1
ATOM 629 O O . LEU A 1 80 ? 11.542 -6.779 7.668 1.00 55.84 80 LEU A O 1
ATOM 633 N N . PRO A 1 81 ? 10.486 -7.246 9.600 1.00 53.59 81 PRO A N 1
ATOM 634 C CA . PRO A 1 81 ? 10.608 -8.686 9.436 1.00 53.59 81 PRO A CA 1
ATOM 635 C C . PRO A 1 81 ? 9.847 -9.161 8.194 1.00 53.59 81 PRO A C 1
ATOM 637 O O . PRO A 1 81 ? 8.694 -8.798 7.987 1.00 53.59 81 PRO A O 1
ATOM 640 N N . ALA A 1 82 ? 10.469 -10.021 7.383 1.00 58.28 82 ALA A N 1
ATOM 641 C CA . ALA A 1 82 ? 9.811 -10.586 6.208 1.00 58.28 82 ALA A CA 1
ATOM 642 C C . ALA A 1 82 ? 8.674 -11.532 6.633 1.00 58.28 82 ALA A C 1
ATOM 644 O O . ALA A 1 82 ? 8.928 -12.630 7.142 1.00 58.28 82 ALA A O 1
ATOM 645 N N . ILE A 1 83 ? 7.429 -11.109 6.403 1.00 70.19 83 ILE A N 1
ATOM 646 C CA . ILE A 1 83 ? 6.227 -11.899 6.683 1.00 70.19 83 ILE A CA 1
ATOM 647 C C . ILE A 1 83 ? 5.941 -12.819 5.498 1.00 70.19 83 ILE A C 1
ATOM 649 O O . ILE A 1 83 ? 5.627 -12.354 4.409 1.00 70.19 83 ILE A O 1
ATOM 653 N N . VAL A 1 84 ? 5.980 -14.136 5.702 1.00 73.50 84 VAL A N 1
ATOM 654 C CA . VAL A 1 84 ? 5.981 -15.128 4.606 1.00 73.50 84 VAL A CA 1
ATOM 655 C C . VAL A 1 84 ? 4.796 -14.985 3.634 1.00 73.50 84 VAL A C 1
ATOM 657 O O . VAL A 1 84 ? 5.003 -15.047 2.427 1.00 73.50 84 VAL A O 1
ATOM 660 N N . ASN A 1 85 ? 3.576 -14.758 4.133 1.00 85.06 85 ASN A N 1
ATOM 661 C CA . ASN A 1 85 ? 2.342 -14.784 3.324 1.00 85.06 85 ASN A CA 1
ATOM 662 C C . ASN A 1 85 ? 1.702 -13.400 3.116 1.00 85.06 85 ASN A C 1
ATOM 664 O O . ASN A 1 85 ? 0.506 -13.305 2.827 1.00 85.06 85 ASN A O 1
ATOM 668 N N . ARG A 1 86 ? 2.447 -12.315 3.343 1.00 87.94 86 ARG A N 1
ATOM 669 C CA . ARG A 1 86 ? 1.926 -10.950 3.195 1.00 87.94 86 ARG A CA 1
ATOM 670 C C . ARG A 1 86 ? 2.917 -10.055 2.501 1.00 87.94 86 ARG A C 1
ATOM 672 O O . ARG A 1 86 ? 4.110 -10.191 2.730 1.00 87.94 86 ARG A O 1
ATOM 679 N N . SER A 1 87 ? 2.401 -9.154 1.685 1.00 90.25 87 SER A N 1
ATOM 680 C CA . SER A 1 87 ? 3.196 -8.143 1.012 1.00 90.25 87 SER A CA 1
ATOM 681 C C . SER A 1 87 ? 2.551 -6.785 1.205 1.00 90.25 87 SER A C 1
ATOM 683 O O . SER A 1 87 ? 1.355 -6.618 0.945 1.00 90.25 87 SER A O 1
ATOM 685 N N . ALA A 1 88 ? 3.321 -5.842 1.735 1.00 91.69 88 ALA A N 1
ATOM 686 C CA . ALA A 1 88 ? 2.873 -4.489 2.028 1.00 91.69 88 ALA A CA 1
ATOM 687 C C . ALA A 1 88 ? 3.585 -3.457 1.143 1.00 91.69 88 ALA A C 1
ATOM 689 O O . ALA A 1 88 ? 4.762 -3.612 0.810 1.00 91.69 88 ALA A O 1
ATOM 690 N N . ALA A 1 89 ? 2.864 -2.393 0.788 1.00 93.69 89 ALA A N 1
ATOM 691 C CA . ALA A 1 89 ? 3.416 -1.184 0.190 1.00 93.69 89 ALA A CA 1
ATOM 692 C C . ALA A 1 89 ? 2.927 0.017 1.006 1.00 93.69 89 ALA A C 1
ATOM 694 O O . ALA A 1 89 ? 1.732 0.331 1.000 1.00 93.69 89 ALA A O 1
ATOM 695 N N . ILE A 1 90 ? 3.838 0.630 1.760 1.00 95.00 90 ILE A N 1
ATOM 696 C CA . ILE A 1 90 ? 3.523 1.554 2.848 1.00 95.00 90 ILE A CA 1
ATOM 697 C C . ILE A 1 90 ? 4.387 2.815 2.831 1.00 95.00 90 ILE A C 1
ATOM 699 O O . ILE A 1 90 ? 5.528 2.811 2.369 1.00 95.00 90 ILE A O 1
ATOM 703 N N . LEU A 1 91 ? 3.825 3.878 3.394 1.00 93.88 91 LEU A N 1
ATOM 704 C CA . LEU A 1 91 ? 4.523 5.004 3.992 1.00 93.88 91 LEU A CA 1
ATOM 705 C C . LEU A 1 91 ? 4.558 4.758 5.499 1.00 93.88 91 LEU A C 1
ATOM 707 O O . LEU A 1 91 ? 3.527 4.432 6.085 1.00 93.88 91 LEU A O 1
ATOM 711 N N . ALA A 1 92 ? 5.714 4.918 6.127 1.00 91.38 92 ALA A N 1
ATOM 712 C CA . ALA A 1 92 ? 5.879 4.700 7.555 1.00 91.38 92 ALA A CA 1
ATOM 713 C C . ALA A 1 92 ? 6.604 5.868 8.218 1.00 91.38 92 ALA A C 1
ATOM 715 O O . ALA A 1 92 ? 7.483 6.493 7.625 1.00 91.38 92 ALA A O 1
ATOM 716 N N . THR A 1 93 ? 6.256 6.120 9.475 1.00 88.88 93 THR A N 1
ATOM 717 C CA . THR A 1 93 ? 6.989 7.008 10.379 1.00 88.88 93 THR A CA 1
ATOM 718 C C . THR A 1 93 ? 7.165 6.315 11.726 1.00 88.88 93 THR A C 1
ATOM 720 O O . THR A 1 93 ? 6.311 5.526 12.147 1.00 88.88 93 THR A O 1
ATOM 723 N N . VAL A 1 94 ? 8.284 6.588 12.390 1.00 85.88 94 VAL A N 1
ATOM 724 C CA . VAL A 1 94 ? 8.605 6.055 13.716 1.00 85.88 94 VAL A CA 1
ATOM 725 C C . VAL A 1 94 ? 8.948 7.218 14.625 1.00 85.88 94 VAL A C 1
ATOM 727 O O . VAL A 1 94 ? 9.731 8.094 14.267 1.00 85.88 94 VAL A O 1
ATOM 730 N N . GLY A 1 95 ? 8.370 7.197 15.816 1.00 78.81 95 GLY A N 1
ATOM 731 C CA . GLY A 1 95 ? 8.491 8.266 16.789 1.00 78.81 95 GLY A CA 1
ATOM 732 C C . GLY A 1 95 ? 8.253 7.744 18.193 1.00 78.81 95 GLY A C 1
ATOM 733 O O . GLY A 1 95 ? 7.836 6.604 18.396 1.00 78.81 95 GLY A O 1
ATOM 734 N N . ALA A 1 96 ? 8.548 8.583 19.183 1.00 69.38 96 ALA A N 1
ATOM 735 C CA . ALA A 1 96 ? 8.461 8.167 20.574 1.00 69.38 96 ALA A CA 1
ATOM 736 C C . ALA A 1 96 ? 7.009 7.934 21.017 1.00 69.38 96 ALA A C 1
ATOM 738 O O . ALA A 1 96 ? 6.755 6.946 21.696 1.00 69.38 96 ALA A O 1
ATOM 739 N N . ASN A 1 97 ? 6.072 8.822 20.648 1.00 88.19 97 ASN A N 1
ATOM 740 C CA . ASN A 1 97 ? 4.674 8.748 21.082 1.00 88.19 97 ASN A CA 1
ATOM 741 C C . ASN A 1 97 ? 3.729 9.452 20.095 1.00 88.19 97 ASN A C 1
ATOM 743 O O . ASN A 1 97 ? 3.644 10.679 20.073 1.00 88.19 97 ASN A O 1
ATOM 747 N N . TYR A 1 98 ? 2.980 8.673 19.323 1.00 94.44 98 TYR A N 1
ATOM 748 C CA . TYR A 1 98 ? 1.844 9.147 18.541 1.00 94.44 98 TYR A CA 1
ATOM 749 C C . TYR A 1 98 ? 0.541 8.819 19.267 1.00 94.44 98 TYR A C 1
ATOM 751 O O . TYR A 1 98 ? 0.323 7.685 19.699 1.00 94.44 98 TYR A O 1
ATOM 759 N N . THR A 1 99 ? -0.338 9.806 19.378 1.00 95.62 99 THR A N 1
ATOM 760 C CA . THR A 1 99 ? -1.683 9.696 19.962 1.00 95.62 99 THR A CA 1
ATOM 761 C C . THR A 1 99 ? -2.771 9.733 18.894 1.00 95.62 99 THR A C 1
ATOM 763 O O . THR A 1 99 ? -3.953 9.604 19.204 1.00 95.62 99 THR A O 1
ATOM 766 N N . GLY A 1 100 ? -2.407 9.844 17.614 1.00 96.62 100 GLY A N 1
ATOM 767 C CA . GLY A 1 100 ? -3.363 9.712 16.526 1.00 96.62 100 GLY A CA 1
ATOM 768 C C . GLY A 1 100 ? -2.740 9.649 15.140 1.00 96.62 100 GLY A C 1
ATOM 769 O O . GLY A 1 100 ? -1.583 10.011 14.938 1.00 96.62 100 GLY A O 1
ATOM 770 N N . ALA A 1 101 ? -3.537 9.196 14.178 1.00 97.62 101 ALA A N 1
ATOM 771 C CA . ALA A 1 101 ? -3.195 9.189 12.764 1.00 97.62 101 ALA A CA 1
ATOM 772 C C . ALA A 1 101 ? -4.434 9.403 11.893 1.00 97.62 101 ALA A C 1
ATOM 774 O O . ALA A 1 101 ? -5.548 9.027 12.265 1.00 97.62 101 ALA A O 1
ATOM 775 N N . LYS A 1 102 ? -4.235 9.986 10.712 1.00 96.81 102 LYS A N 1
ATOM 776 C CA . LYS A 1 102 ? -5.281 10.284 9.734 1.00 96.81 102 LYS A CA 1
ATOM 777 C C . LYS A 1 102 ? -4.772 10.093 8.309 1.00 96.81 102 LYS A C 1
ATOM 779 O O . LYS A 1 102 ? -3.602 10.354 8.040 1.00 96.81 102 LYS A O 1
ATOM 784 N N . ALA A 1 103 ? -5.658 9.683 7.404 1.00 97.12 103 ALA A N 1
ATOM 785 C CA . ALA A 1 103 ? -5.471 9.832 5.963 1.00 97.12 103 ALA A CA 1
ATOM 786 C C . ALA A 1 103 ? -6.806 9.856 5.205 1.00 97.12 103 ALA A C 1
ATOM 788 O O . ALA A 1 103 ? -7.790 9.239 5.627 1.00 97.12 103 ALA A O 1
ATOM 789 N N . ASP A 1 104 ? -6.805 10.517 4.049 1.00 97.12 104 ASP A N 1
ATOM 790 C CA . ASP A 1 104 ? -7.825 10.360 3.017 1.00 97.12 104 ASP A CA 1
ATOM 791 C C . ASP A 1 104 ? -7.397 9.236 2.071 1.00 97.12 104 ASP A C 1
ATOM 793 O O . ASP A 1 104 ? -6.457 9.382 1.297 1.00 97.12 104 ASP A O 1
ATOM 797 N N . ILE A 1 105 ? -8.082 8.097 2.145 1.00 97.88 105 ILE A N 1
ATOM 798 C CA . ILE A 1 105 ? -7.762 6.873 1.413 1.00 97.88 105 ILE A CA 1
ATOM 799 C C . ILE A 1 105 ? -8.617 6.784 0.153 1.00 97.88 105 ILE A C 1
ATOM 801 O O . ILE A 1 105 ? -9.843 6.662 0.229 1.00 97.88 105 ILE A O 1
ATOM 805 N N . ASN A 1 106 ? -7.978 6.775 -1.012 1.00 97.12 106 ASN A N 1
ATOM 806 C CA . ASN A 1 106 ? -8.638 6.568 -2.296 1.00 97.12 106 ASN A CA 1
ATOM 807 C C . ASN A 1 106 ? -9.257 5.156 -2.385 1.00 97.12 106 ASN A C 1
ATOM 809 O O . ASN A 1 106 ? -8.660 4.172 -1.950 1.00 97.12 106 ASN A O 1
ATOM 813 N N . VAL A 1 107 ? -10.485 5.047 -2.901 1.00 97.00 107 VAL A N 1
ATOM 814 C CA . VAL A 1 107 ? -11.293 3.815 -2.838 1.00 97.00 107 VAL A CA 1
ATOM 815 C C . VAL A 1 107 ? -11.329 3.109 -4.187 1.00 97.00 107 VAL A C 1
ATOM 817 O O . VAL A 1 107 ? -11.914 3.623 -5.133 1.00 97.00 107 VAL A O 1
ATOM 820 N N . TRP A 1 108 ? -10.817 1.881 -4.249 1.00 97.12 108 TRP A N 1
ATOM 821 C CA . TRP A 1 108 ? -10.862 1.025 -5.440 1.00 97.12 108 TRP A CA 1
ATOM 822 C C . TRP A 1 108 ? -11.517 -0.319 -5.146 1.00 97.12 108 TRP A C 1
ATOM 824 O O . TRP A 1 108 ? -11.658 -0.704 -3.986 1.00 97.12 108 TRP A O 1
ATOM 834 N N . ASN A 1 109 ? -11.896 -1.047 -6.200 1.00 96.69 109 ASN A N 1
ATOM 835 C CA . ASN A 1 109 ? -12.328 -2.443 -6.114 1.00 96.69 109 ASN A CA 1
ATOM 836 C C . ASN A 1 109 ? -11.398 -3.357 -6.938 1.00 96.69 109 ASN A C 1
ATOM 838 O O . ASN A 1 109 ? -11.766 -3.759 -8.045 1.00 96.69 109 ASN A O 1
ATOM 842 N N . PRO A 1 110 ? -10.173 -3.627 -6.448 1.00 95.31 110 PRO A N 1
ATOM 843 C CA . PRO A 1 110 ? -9.194 -4.451 -7.156 1.00 95.31 110 PRO A CA 1
ATOM 844 C C . PRO A 1 110 ? -9.631 -5.917 -7.288 1.00 95.31 110 PRO A C 1
ATOM 846 O O . PRO A 1 110 ? -10.457 -6.425 -6.527 1.00 95.31 110 PRO A O 1
ATOM 849 N N . ASN A 1 111 ? -9.030 -6.632 -8.244 1.00 93.31 111 ASN A N 1
ATOM 850 C CA . ASN A 1 111 ? -9.208 -8.077 -8.366 1.00 93.31 111 ASN A CA 1
ATOM 851 C C . ASN A 1 111 ? -8.505 -8.816 -7.216 1.00 93.31 111 ASN A C 1
ATOM 853 O O . ASN A 1 111 ? -7.321 -8.598 -6.978 1.00 93.31 111 ASN A O 1
ATOM 857 N N . VAL A 1 112 ? -9.219 -9.737 -6.569 1.00 94.56 112 VAL A N 1
ATOM 858 C CA . VAL A 1 112 ? -8.716 -10.575 -5.469 1.00 94.56 112 VAL A CA 1
ATOM 859 C C . VAL A 1 112 ? -9.060 -12.040 -5.740 1.00 94.56 112 VAL A C 1
ATOM 861 O O . VAL A 1 112 ? -10.172 -12.345 -6.206 1.00 94.56 112 VAL A O 1
ATOM 864 N N . GLU A 1 113 ? -8.108 -12.941 -5.493 1.00 92.19 113 GLU A N 1
ATOM 865 C CA . GLU A 1 113 ? -8.321 -14.392 -5.577 1.00 92.19 113 GLU A CA 1
ATOM 866 C C . GLU A 1 113 ? -9.213 -14.901 -4.424 1.00 92.19 113 GLU A C 1
ATOM 868 O O . GLU A 1 113 ? -9.336 -14.235 -3.400 1.00 92.19 113 GLU A O 1
ATOM 873 N N . PRO A 1 114 ? -9.902 -16.050 -4.564 1.00 88.50 114 PRO A N 1
ATOM 874 C CA . PRO A 1 114 ? -10.914 -16.477 -3.590 1.00 88.50 114 PRO A CA 1
ATOM 875 C C . PRO A 1 114 ? -10.434 -16.631 -2.135 1.00 88.50 114 PRO A C 1
ATOM 877 O O . PRO A 1 114 ? -11.225 -16.390 -1.226 1.00 88.50 114 PRO A O 1
ATOM 880 N N . GLU A 1 115 ? -9.174 -17.021 -1.926 1.00 88.31 115 GLU A N 1
ATOM 881 C CA . GLU A 1 115 ? -8.566 -17.259 -0.601 1.00 88.31 115 GLU A CA 1
ATOM 882 C C . GLU A 1 115 ? -7.668 -16.106 -0.124 1.00 88.31 115 GLU A C 1
ATOM 884 O O . GLU A 1 115 ? -7.083 -16.164 0.957 1.00 88.31 115 GLU A O 1
ATOM 889 N N . ASP A 1 116 ? -7.560 -15.053 -0.931 1.00 93.62 116 ASP A N 1
ATOM 890 C CA . ASP A 1 116 ? -6.709 -13.906 -0.659 1.00 93.62 116 ASP A CA 1
ATOM 891 C C . ASP A 1 116 ? -7.526 -12.740 -0.091 1.00 93.62 116 ASP A C 1
ATOM 893 O O . ASP A 1 116 ? -8.760 -12.693 -0.160 1.00 93.62 116 ASP A O 1
ATOM 897 N N . PHE A 1 117 ? -6.823 -11.731 0.420 1.00 95.25 117 PHE A N 1
ATOM 898 C CA . PHE A 1 117 ? -7.419 -10.421 0.652 1.00 95.25 117 PHE A CA 1
ATOM 899 C C . PHE A 1 117 ? -6.449 -9.299 0.312 1.00 95.25 117 PHE A C 1
ATOM 901 O O . PHE A 1 117 ? -5.229 -9.463 0.362 1.00 95.25 117 PHE A O 1
ATOM 908 N N . THR A 1 118 ? -7.011 -8.125 0.038 1.00 97.62 118 THR A N 1
ATOM 909 C CA . THR A 1 118 ? -6.252 -6.875 -0.020 1.00 97.62 118 THR A CA 1
ATOM 910 C C . THR A 1 118 ? -6.900 -5.793 0.834 1.00 97.62 118 THR A C 1
ATOM 912 O O . THR A 1 118 ? -8.111 -5.822 1.095 1.00 97.62 118 THR A O 1
ATOM 915 N N . THR A 1 119 ? -6.091 -4.849 1.299 1.00 98.25 119 THR A N 1
ATOM 916 C CA . THR A 1 119 ? -6.509 -3.693 2.087 1.00 98.25 119 THR A CA 1
ATOM 917 C C . THR A 1 119 ? -5.835 -2.419 1.590 1.00 98.25 119 THR A C 1
ATOM 919 O O . THR A 1 119 ? -4.736 -2.461 1.037 1.00 98.25 119 THR A O 1
ATOM 922 N N . ALA A 1 120 ? -6.480 -1.286 1.857 1.00 98.50 120 ALA A N 1
ATOM 923 C CA . ALA A 1 120 ? -5.822 0.002 2.022 1.00 98.50 120 ALA A CA 1
ATOM 924 C C . ALA A 1 120 ? -6.232 0.576 3.377 1.00 98.50 120 ALA A C 1
ATOM 926 O O . ALA A 1 120 ? -7.430 0.684 3.657 1.00 98.50 120 ALA A O 1
ATOM 927 N N . GLN A 1 121 ? -5.265 0.882 4.236 1.00 98.19 121 GLN A N 1
ATOM 928 C CA . GLN A 1 121 ? -5.529 1.130 5.650 1.00 98.19 121 GLN A CA 1
ATOM 929 C C . GLN A 1 121 ? -4.481 2.029 6.311 1.00 98.19 121 GLN A C 1
ATOM 931 O O . GLN A 1 121 ? -3.392 2.247 5.781 1.00 98.19 121 GLN A O 1
ATOM 936 N N . VAL A 1 122 ? -4.857 2.548 7.478 1.00 98.50 122 VAL A N 1
ATOM 937 C CA . VAL A 1 122 ? -3.959 3.195 8.436 1.00 98.50 122 VAL A CA 1
ATOM 938 C C . VAL A 1 122 ? -3.681 2.200 9.555 1.00 98.50 122 VAL A C 1
ATOM 940 O O . VAL A 1 122 ? -4.622 1.583 10.063 1.00 98.50 122 VAL A O 1
ATOM 943 N N . TRP A 1 123 ? -2.417 2.065 9.945 1.00 97.31 123 TRP A N 1
ATOM 944 C CA . TRP A 1 123 ? -1.988 1.289 11.103 1.00 97.31 123 TRP A CA 1
ATOM 945 C C . TRP A 1 123 ? -1.422 2.214 12.167 1.00 97.31 123 TRP A C 1
ATOM 947 O O . TRP A 1 123 ? -0.561 3.041 11.875 1.00 97.31 123 TRP A O 1
ATOM 957 N N . LEU A 1 124 ? -1.818 1.994 13.416 1.00 96.81 124 LEU A N 1
ATOM 958 C CA . LEU A 1 124 ? -1.033 2.421 14.567 1.00 96.81 124 LEU A CA 1
ATOM 959 C C . LEU A 1 124 ? -0.474 1.174 15.234 1.00 96.81 124 LEU A C 1
ATOM 961 O O . LEU A 1 124 ? -1.218 0.221 15.484 1.00 96.81 124 LEU A O 1
ATOM 965 N N . LYS A 1 125 ? 0.836 1.167 15.477 1.00 93.31 125 LYS A N 1
ATOM 966 C CA . LYS A 1 125 ? 1.560 0.025 16.037 1.00 93.31 125 LYS A CA 1
ATOM 967 C C . LYS A 1 125 ? 2.380 0.434 17.252 1.00 93.31 125 LYS A C 1
ATOM 969 O O . LYS A 1 125 ? 2.947 1.527 17.299 1.00 93.31 125 LYS A O 1
ATOM 974 N N . ALA A 1 126 ? 2.464 -0.472 18.220 1.00 91.38 126 ALA A N 1
ATOM 975 C CA . ALA A 1 126 ? 3.368 -0.350 19.356 1.00 91.38 126 ALA A CA 1
ATOM 976 C C . ALA A 1 126 ? 3.883 -1.721 19.797 1.00 91.38 126 ALA A C 1
ATOM 978 O O . ALA A 1 126 ? 3.147 -2.705 19.778 1.00 91.38 126 ALA A O 1
ATOM 979 N N . GLY A 1 127 ? 5.136 -1.773 20.239 1.00 82.25 127 GLY A N 1
ATOM 980 C CA . GLY A 1 127 ? 5.789 -2.999 20.696 1.00 82.25 127 GLY A CA 1
ATOM 981 C C . GLY A 1 127 ? 6.964 -3.423 19.807 1.00 82.25 127 GLY A C 1
ATOM 982 O O . GLY A 1 127 ? 7.129 -2.909 18.701 1.00 82.25 127 GLY A O 1
ATOM 983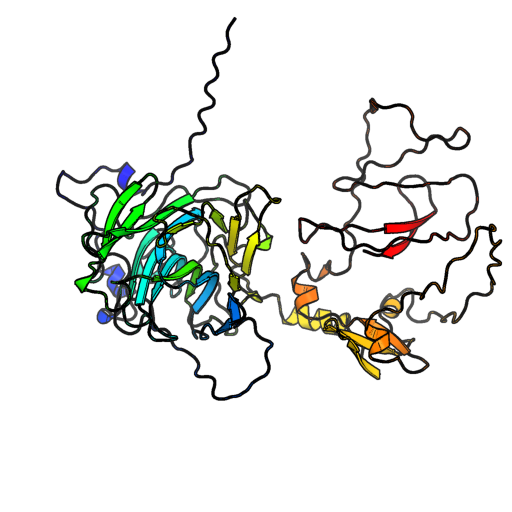 N N . PRO A 1 128 ? 7.831 -4.315 20.310 1.00 71.25 128 PRO A N 1
ATOM 984 C CA . PRO A 1 128 ? 9.067 -4.690 19.634 1.00 71.25 128 PRO A CA 1
ATOM 985 C C . PRO A 1 128 ? 8.847 -5.691 18.489 1.00 71.25 128 PRO A C 1
ATOM 987 O O . PRO A 1 128 ? 8.156 -6.694 18.659 1.00 71.25 128 PRO A O 1
ATOM 990 N N . ASN A 1 129 ? 9.550 -5.478 17.371 1.00 64.62 129 ASN A N 1
ATOM 991 C CA . ASN A 1 129 ? 9.787 -6.449 16.292 1.00 64.62 129 ASN A CA 1
ATOM 992 C C . ASN A 1 129 ? 8.552 -7.280 15.876 1.00 64.62 129 ASN A C 1
ATOM 994 O O . ASN A 1 129 ? 7.640 -6.764 15.244 1.00 64.62 129 ASN A O 1
ATOM 998 N N . ASP A 1 130 ? 8.551 -8.579 16.198 1.00 68.19 130 ASP A N 1
ATOM 999 C CA . ASP A 1 130 ? 7.570 -9.613 15.840 1.00 68.19 130 ASP A CA 1
ATOM 1000 C C . ASP A 1 130 ? 6.509 -9.857 16.933 1.00 68.19 130 ASP A C 1
ATOM 1002 O O . ASP A 1 130 ? 5.765 -10.851 16.903 1.00 68.19 130 ASP A O 1
ATOM 1006 N N . ASN A 1 131 ? 6.466 -8.972 17.930 1.00 77.88 131 ASN A N 1
ATOM 1007 C CA . ASN A 1 131 ? 5.483 -8.966 18.998 1.00 77.88 131 ASN A CA 1
ATOM 1008 C C . ASN A 1 131 ? 4.972 -7.543 19.237 1.00 77.88 131 ASN A C 1
ATOM 1010 O O . ASN A 1 131 ? 5.352 -6.864 20.194 1.00 77.88 131 ASN A O 1
ATOM 1014 N N . PHE A 1 132 ? 4.099 -7.109 18.337 1.00 87.31 132 PHE A N 1
ATOM 1015 C CA . PHE A 1 132 ? 3.475 -5.797 18.368 1.00 87.31 132 PHE A CA 1
ATOM 1016 C C . PHE A 1 132 ? 1.963 -5.894 18.538 1.00 87.31 132 PHE A C 1
ATOM 1018 O O . PHE A 1 132 ? 1.294 -6.862 18.152 1.00 87.31 132 PHE A O 1
ATOM 1025 N N . GLU A 1 133 ? 1.428 -4.811 19.075 1.00 93.00 133 GLU A N 1
ATOM 1026 C CA . GLU A 1 133 ? 0.019 -4.492 19.033 1.00 93.00 133 GLU A CA 1
ATOM 1027 C C . GLU A 1 133 ? -0.252 -3.585 17.841 1.00 93.00 133 GLU A C 1
ATOM 1029 O O . GLU A 1 133 ? 0.568 -2.731 17.496 1.00 93.00 133 GLU A O 1
ATOM 1034 N N . SER A 1 134 ? -1.405 -3.765 17.209 1.00 94.69 134 SER A N 1
ATOM 1035 C CA . SER A 1 134 ? -1.845 -2.892 16.132 1.00 94.69 134 SER A CA 1
ATOM 1036 C C . SER A 1 134 ? -3.339 -2.645 16.214 1.00 94.69 134 SER A C 1
ATOM 1038 O O . SER A 1 134 ? -4.101 -3.558 16.532 1.00 94.69 134 SER A O 1
ATOM 1040 N N . ILE A 1 135 ? -3.746 -1.420 15.901 1.00 97.25 135 ILE A N 1
ATOM 1041 C CA . ILE A 1 135 ? -5.125 -1.054 15.577 1.00 97.25 135 ILE A CA 1
ATOM 1042 C C . ILE A 1 135 ? -5.148 -0.481 14.165 1.00 97.25 135 ILE A C 1
ATOM 1044 O O . ILE A 1 135 ? -4.240 0.247 13.754 1.00 97.25 135 ILE A O 1
ATOM 1048 N N . GLU A 1 136 ? -6.162 -0.868 13.401 1.00 97.50 136 GLU A N 1
ATOM 1049 C CA . GLU A 1 136 ? -6.166 -0.690 11.955 1.00 97.50 136 GLU A CA 1
ATOM 1050 C C . GLU A 1 136 ? -7.571 -0.390 11.451 1.00 97.50 136 GLU A C 1
ATOM 1052 O O . GLU A 1 136 ? -8.556 -0.987 11.898 1.00 97.50 136 GLU A O 1
ATOM 1057 N N . SER A 1 137 ? -7.668 0.495 10.465 1.00 98.50 137 SER A N 1
ATOM 1058 C CA . SER A 1 137 ? -8.927 0.736 9.768 1.00 98.50 137 SER A CA 1
ATOM 1059 C C . SER A 1 137 ? -8.691 1.257 8.360 1.00 98.50 137 SER A C 1
ATOM 1061 O O . SER A 1 137 ? -7.704 1.935 8.072 1.00 98.50 137 SER A O 1
ATOM 1063 N N . GLY A 1 138 ? -9.638 0.959 7.478 1.00 98.31 138 GLY A N 1
ATOM 1064 C CA . GLY A 1 138 ? -9.572 1.322 6.071 1.00 98.31 138 GLY A CA 1
ATOM 1065 C C . GLY A 1 138 ? -10.618 0.577 5.262 1.00 98.31 138 GLY A C 1
ATOM 1066 O O . GLY A 1 138 ? -11.677 0.216 5.779 1.00 98.31 138 GLY A O 1
ATOM 1067 N N . TRP A 1 139 ? -10.317 0.308 3.995 1.00 98.38 139 TRP A N 1
ATOM 1068 C CA . TRP A 1 139 ? -11.143 -0.567 3.173 1.00 98.38 139 TRP A CA 1
ATOM 1069 C C . TRP A 1 139 ? -10.426 -1.869 2.820 1.00 98.38 139 TRP A C 1
ATOM 1071 O O . TRP A 1 139 ? -9.202 -1.931 2.733 1.00 98.38 139 TRP A O 1
ATOM 1081 N N . THR A 1 140 ? -11.204 -2.929 2.617 1.00 98.31 140 THR A N 1
ATOM 1082 C CA . THR A 1 140 ? -10.713 -4.253 2.227 1.00 98.31 140 THR A CA 1
ATOM 1083 C C . THR A 1 140 ? -11.587 -4.877 1.143 1.00 98.31 140 THR A C 1
ATOM 1085 O O . THR A 1 140 ? -12.790 -4.612 1.075 1.00 98.31 140 THR A O 1
ATOM 1088 N N . VAL A 1 141 ? -10.985 -5.735 0.318 1.00 98.12 141 VAL A N 1
ATOM 1089 C CA . VAL A 1 141 ? -11.688 -6.719 -0.511 1.00 98.12 141 VAL A CA 1
ATOM 1090 C C . VAL A 1 141 ? -11.250 -8.101 -0.028 1.00 98.12 141 VAL A C 1
ATOM 1092 O O . VAL A 1 141 ? -10.086 -8.474 -0.166 1.00 98.12 141 VAL A O 1
ATOM 1095 N N . ASN A 1 142 ? -12.183 -8.842 0.573 1.00 95.88 142 ASN A N 1
ATOM 1096 C CA . ASN A 1 142 ? -11.937 -10.160 1.162 1.00 95.88 142 ASN A CA 1
ATOM 1097 C C . ASN A 1 142 ? -13.100 -11.111 0.807 1.00 95.88 142 ASN A C 1
ATOM 1099 O O . ASN A 1 142 ? -14.107 -11.156 1.530 1.00 95.88 142 ASN A O 1
ATOM 1103 N N . PRO A 1 143 ? -12.996 -11.841 -0.320 1.00 93.12 143 PRO A N 1
ATOM 1104 C CA . PRO A 1 143 ? -14.053 -12.734 -0.791 1.00 93.12 143 PRO A CA 1
ATOM 1105 C C . PRO A 1 143 ? -14.352 -13.872 0.181 1.00 93.12 143 PRO A C 1
ATOM 1107 O O . PRO A 1 143 ? -15.518 -14.233 0.363 1.00 93.12 143 PRO A O 1
ATOM 1110 N N . GLN A 1 144 ? -13.322 -14.394 0.850 1.00 89.75 144 GLN A N 1
ATOM 1111 C CA . GLN A 1 144 ? -13.467 -15.467 1.823 1.00 89.75 144 GLN A CA 1
ATOM 1112 C C . GLN A 1 144 ? -14.364 -15.040 2.992 1.00 89.75 144 GLN A C 1
ATOM 1114 O O . GLN A 1 144 ? -15.348 -15.718 3.304 1.00 89.75 144 GLN A O 1
ATOM 1119 N N . LEU A 1 145 ? -14.085 -13.872 3.578 1.00 91.19 145 LEU A N 1
ATOM 1120 C CA . LEU A 1 145 ? -14.821 -13.338 4.722 1.00 91.19 145 LEU A CA 1
ATOM 1121 C C . LEU A 1 145 ? -16.237 -12.882 4.348 1.00 91.19 145 LEU A C 1
ATOM 1123 O O . LEU A 1 145 ? -17.214 -13.298 4.973 1.00 91.19 145 LEU A O 1
ATOM 1127 N N . TYR A 1 146 ? -16.376 -12.035 3.325 1.00 91.94 146 TYR A N 1
ATOM 1128 C CA . TYR A 1 146 ? -17.646 -11.347 3.058 1.00 91.94 146 TYR A CA 1
ATOM 1129 C C . TYR A 1 146 ? -18.547 -12.038 2.035 1.00 91.94 146 TYR A C 1
ATOM 1131 O O . TYR A 1 146 ? -19.734 -11.704 1.971 1.00 91.94 146 TYR A O 1
ATOM 1139 N N . GLY A 1 147 ? -18.009 -12.988 1.264 1.00 89.19 147 GLY A N 1
ATOM 1140 C CA . GLY A 1 147 ? -18.751 -13.757 0.259 1.00 89.19 147 GLY A CA 1
ATOM 1141 C C . GLY A 1 147 ? -18.956 -13.036 -1.062 1.00 89.19 147 GLY A C 1
ATOM 1142 O O . GLY A 1 147 ? -19.681 -13.527 -1.923 1.00 89.19 147 GLY A O 1
ATOM 1143 N N . ASP A 1 148 ? -18.333 -11.874 -1.229 1.00 92.12 148 ASP A N 1
ATOM 1144 C CA . ASP A 1 148 ? -18.312 -11.124 -2.472 1.00 92.12 148 ASP A CA 1
ATOM 1145 C C . ASP A 1 148 ? -16.980 -10.398 -2.668 1.00 92.12 148 ASP A C 1
ATOM 1147 O O . ASP A 1 148 ? -16.144 -10.313 -1.773 1.00 92.12 148 ASP A O 1
ATOM 1151 N N . LYS A 1 149 ? -16.782 -9.871 -3.876 1.00 94.81 149 LYS A N 1
ATOM 1152 C CA . LYS A 1 149 ? -15.612 -9.069 -4.244 1.00 94.81 149 LYS A CA 1
ATOM 1153 C C . LYS A 1 149 ? -15.932 -7.574 -4.193 1.00 94.81 149 LYS A C 1
ATOM 1155 O O . LYS A 1 149 ? -15.672 -6.864 -5.159 1.00 94.81 149 LYS A O 1
ATOM 1160 N N . LYS A 1 150 ? -16.622 -7.114 -3.144 1.00 96.38 150 LYS A N 1
ATOM 1161 C CA . LYS A 1 150 ? -16.921 -5.686 -2.957 1.00 96.38 150 LYS A CA 1
ATOM 1162 C C . LYS A 1 150 ? -15.964 -5.075 -1.945 1.00 96.38 150 LYS A C 1
ATOM 1164 O O . LYS A 1 150 ? -15.708 -5.668 -0.900 1.00 96.38 150 LYS A O 1
ATOM 1169 N N . THR A 1 151 ? -15.538 -3.848 -2.214 1.00 97.69 151 THR A N 1
ATOM 1170 C CA . THR A 1 151 ? -14.804 -3.004 -1.270 1.00 97.69 151 THR A CA 1
ATOM 1171 C C . THR A 1 151 ? -15.660 -2.670 -0.054 1.00 97.69 151 THR A C 1
ATOM 1173 O O . THR A 1 151 ? -16.775 -2.149 -0.181 1.00 97.69 151 THR A O 1
ATOM 1176 N N . ARG A 1 152 ? -15.153 -2.976 1.140 1.00 97.19 152 ARG A N 1
ATOM 1177 C CA . ARG A 1 152 ? -15.879 -2.855 2.411 1.00 97.19 152 ARG A CA 1
ATOM 1178 C C . ARG A 1 152 ? -15.042 -2.120 3.450 1.00 97.19 152 ARG A C 1
ATOM 1180 O O . ARG A 1 152 ? -13.838 -2.341 3.530 1.00 97.19 152 ARG A O 1
ATOM 1187 N N . LEU A 1 153 ? -15.689 -1.255 4.233 1.00 97.12 153 LEU A N 1
ATOM 1188 C CA . LEU A 1 153 ? -15.066 -0.607 5.393 1.00 97.12 153 LEU A CA 1
ATOM 1189 C C . LEU A 1 153 ? -14.806 -1.673 6.453 1.00 97.12 153 LEU A C 1
ATOM 1191 O O . LEU A 1 153 ? -15.708 -2.466 6.716 1.00 97.12 153 LEU A O 1
ATOM 1195 N N . PHE A 1 154 ? -13.639 -1.658 7.083 1.00 97.81 154 PHE A N 1
ATOM 1196 C CA . PHE A 1 154 ? -13.351 -2.569 8.185 1.00 97.81 154 PHE A CA 1
ATOM 1197 C C . PHE A 1 154 ? -12.601 -1.874 9.318 1.00 97.81 154 PHE A C 1
ATOM 1199 O O . PHE A 1 154 ? -11.923 -0.871 9.105 1.00 97.81 154 PHE A O 1
ATOM 1206 N N . ALA A 1 155 ? -12.702 -2.472 10.501 1.00 97.56 155 ALA A N 1
ATOM 1207 C CA . ALA A 1 155 ? -11.837 -2.209 11.644 1.00 97.56 155 ALA A CA 1
ATOM 1208 C C . ALA A 1 155 ? -11.131 -3.516 12.031 1.00 97.56 155 ALA A C 1
ATOM 1210 O O . ALA A 1 155 ? -11.693 -4.598 11.855 1.00 97.56 155 ALA A O 1
ATOM 1211 N N . HIS A 1 156 ? -9.902 -3.439 12.526 1.00 96.88 156 HIS A N 1
ATOM 1212 C CA . HIS A 1 156 ? -9.147 -4.597 12.997 1.00 96.88 156 HIS A CA 1
ATOM 1213 C C . HIS A 1 156 ? -8.226 -4.190 14.154 1.00 96.88 156 HIS A C 1
ATOM 1215 O O . HIS A 1 156 ? -7.859 -3.024 14.289 1.00 96.88 156 HIS A O 1
ATOM 1221 N N . TRP A 1 157 ? -7.865 -5.149 15.001 1.00 95.69 157 TRP A N 1
ATOM 1222 C CA . TRP A 1 157 ? -6.854 -4.965 16.038 1.00 95.69 157 TRP A CA 1
ATOM 1223 C C . TRP A 1 157 ? -6.140 -6.279 16.337 1.00 95.69 157 TRP A C 1
ATOM 1225 O O . TRP A 1 157 ? -6.679 -7.342 16.062 1.00 95.69 157 TRP A O 1
ATOM 1235 N N . THR A 1 158 ? -4.950 -6.228 16.918 1.00 93.19 158 THR A N 1
ATOM 1236 C CA . THR A 1 158 ? -4.215 -7.392 17.429 1.00 93.19 158 THR A CA 1
ATOM 1237 C C . THR A 1 158 ? -3.346 -6.963 18.604 1.00 93.19 158 THR A C 1
ATOM 1239 O O . THR A 1 158 ? -2.825 -5.851 18.598 1.00 93.19 158 THR A O 1
ATOM 1242 N N . LYS A 1 159 ? -3.146 -7.847 19.585 1.00 92.00 159 LYS A N 1
ATOM 1243 C CA . LYS A 1 159 ? -2.162 -7.673 20.669 1.00 92.00 159 LYS A CA 1
ATOM 1244 C C . LYS A 1 159 ? -0.910 -8.543 20.508 1.00 92.00 159 LYS A C 1
ATOM 1246 O O . LYS A 1 159 ? -0.005 -8.476 21.330 1.00 92.00 159 LYS A O 1
ATOM 1251 N N . ASP A 1 160 ? -0.909 -9.429 19.513 1.00 87.94 160 ASP A N 1
ATOM 1252 C CA . ASP A 1 160 ? 0.087 -10.489 19.368 1.00 87.94 160 ASP A CA 1
ATOM 1253 C C . ASP A 1 160 ? 0.497 -10.729 17.909 1.00 87.94 160 ASP A C 1
ATOM 1255 O O . ASP A 1 160 ? 0.661 -11.876 17.497 1.00 87.94 160 ASP A O 1
ATOM 1259 N N . SER A 1 161 ? 0.643 -9.665 17.111 1.00 87.25 161 SER A N 1
ATOM 1260 C CA . SER A 1 161 ? 1.049 -9.769 15.696 1.00 87.25 161 SER A CA 1
ATOM 1261 C C . SER A 1 161 ? 0.226 -10.792 14.891 1.00 87.25 161 SER A C 1
ATOM 1263 O O . SER A 1 161 ? 0.762 -11.651 14.188 1.00 87.25 161 SER A O 1
ATOM 1265 N N . TYR A 1 162 ? -1.104 -10.720 15.009 1.00 88.00 162 TYR A N 1
ATOM 1266 C CA . TYR A 1 162 ? -2.079 -11.559 14.302 1.00 88.00 162 TYR A CA 1
ATOM 1267 C C . TYR A 1 162 ? -2.008 -13.056 14.649 1.00 88.00 162 TYR A C 1
ATOM 1269 O O . TYR A 1 162 ? -2.521 -13.884 13.897 1.00 88.00 162 TYR A O 1
ATOM 1277 N N . LYS A 1 163 ? -1.367 -13.440 15.763 1.00 85.06 163 LYS A N 1
ATOM 1278 C CA . LYS A 1 163 ? -1.199 -14.853 16.136 1.00 85.06 163 LYS A CA 1
ATOM 1279 C C . LYS A 1 163 ? -2.514 -15.455 16.624 1.00 85.06 163 LYS A C 1
ATOM 1281 O O . LYS A 1 163 ? -3.001 -16.435 16.060 1.00 85.06 163 LYS A O 1
ATOM 1286 N N . THR A 1 164 ? -3.089 -14.907 17.686 1.00 85.31 164 THR A N 1
ATOM 1287 C CA . THR A 1 164 ? -4.278 -15.477 18.337 1.00 85.31 164 THR A CA 1
ATOM 1288 C C . THR A 1 164 ? -5.373 -14.456 18.588 1.00 85.31 164 THR A C 1
ATOM 1290 O O . THR A 1 164 ? -6.518 -14.856 18.821 1.00 85.31 164 THR A O 1
ATOM 1293 N N . THR A 1 165 ? -5.059 -13.164 18.516 1.00 89.12 165 THR A N 1
ATOM 1294 C CA . THR A 1 165 ? -6.018 -12.091 18.769 1.00 89.12 165 THR A CA 1
ATOM 1295 C C . THR A 1 165 ? -6.376 -11.317 17.518 1.00 89.12 165 THR A C 1
ATOM 1297 O O . THR A 1 165 ? -5.611 -11.273 16.557 1.00 89.12 165 THR A O 1
ATOM 1300 N N . GLY A 1 166 ? -7.554 -10.696 17.559 1.00 88.12 166 GLY A N 1
ATOM 1301 C CA . GLY A 1 166 ? -8.027 -9.864 16.469 1.00 88.12 166 GLY A CA 1
ATOM 1302 C C . GLY A 1 166 ? -8.918 -10.580 15.474 1.00 88.12 166 GLY A C 1
ATOM 1303 O O . GLY A 1 166 ? -8.643 -11.699 15.040 1.00 88.12 166 GLY A O 1
ATOM 1304 N N . CYS A 1 167 ? -9.983 -9.888 15.092 1.00 90.88 167 CYS A N 1
ATOM 1305 C CA . CYS A 1 167 ? -10.805 -10.231 13.948 1.00 90.88 167 CYS A CA 1
ATOM 1306 C C . CYS A 1 167 ? -11.191 -8.942 13.236 1.00 90.88 167 CYS A C 1
ATOM 1308 O O . CYS A 1 167 ? -11.185 -7.862 13.828 1.00 90.88 167 CYS A O 1
ATOM 1310 N N . PHE A 1 168 ? -11.539 -9.066 11.963 1.00 93.31 168 PHE A N 1
ATOM 1311 C CA . PHE A 1 168 ? -12.206 -8.007 11.233 1.00 93.31 168 PHE A CA 1
ATOM 1312 C C . PHE A 1 168 ? -13.531 -7.656 11.917 1.00 93.31 168 PHE A C 1
ATOM 1314 O O . PHE A 1 168 ? -14.252 -8.528 12.406 1.00 93.31 168 PHE A O 1
ATOM 1321 N N . ASP A 1 169 ? -13.865 -6.374 11.898 1.00 95.06 169 ASP A N 1
ATOM 1322 C CA . ASP A 1 169 ? -15.132 -5.813 12.348 1.00 95.06 169 ASP A CA 1
ATOM 1323 C C . ASP A 1 169 ? -15.494 -6.215 13.793 1.00 95.06 169 ASP A C 1
ATOM 1325 O O . ASP A 1 169 ? -14.683 -6.128 14.710 1.00 95.06 169 ASP A O 1
ATOM 1329 N N . LEU A 1 170 ? -16.742 -6.644 14.000 1.00 93.31 170 LEU A N 1
ATOM 1330 C CA . LEU A 1 170 ? -17.292 -7.107 15.273 1.00 93.31 170 LEU A CA 1
ATOM 1331 C C . LEU A 1 170 ? -17.334 -8.645 15.356 1.00 93.31 170 LEU A C 1
ATOM 1333 O O . LEU A 1 170 ? -18.133 -9.194 16.112 1.00 93.31 170 LEU A O 1
ATOM 1337 N N . GLN A 1 171 ? -16.526 -9.354 14.550 1.00 90.56 171 GLN A N 1
ATOM 1338 C CA . GLN A 1 171 ? -16.528 -10.827 14.525 1.00 90.56 171 GLN A CA 1
ATOM 1339 C C . GLN A 1 171 ? -15.970 -11.440 15.814 1.00 90.56 171 GLN A C 1
ATOM 1341 O O . GLN A 1 171 ? -16.319 -12.562 16.177 1.00 90.56 171 GLN A O 1
ATOM 1346 N N . CYS A 1 172 ? -15.141 -10.689 16.537 1.00 89.12 172 CYS A N 1
ATOM 1347 C CA . CYS A 1 172 ? -14.817 -10.975 17.923 1.00 89.12 172 CYS A CA 1
ATOM 1348 C C . CYS A 1 172 ? -14.804 -9.698 18.767 1.00 89.12 172 CYS A C 1
ATOM 1350 O O . CYS A 1 172 ? -14.792 -8.581 18.251 1.00 89.12 172 CYS A O 1
ATOM 1352 N N . SER A 1 173 ? -14.842 -9.876 20.089 1.00 90.94 173 SER A N 1
ATOM 1353 C CA . SER A 1 173 ? -14.776 -8.782 21.058 1.00 90.94 173 SER A CA 1
ATOM 1354 C C . SER A 1 173 ? -13.481 -7.986 20.907 1.00 90.94 173 SER A C 1
ATOM 1356 O O . SER A 1 173 ? -12.425 -8.590 20.743 1.00 90.94 173 SER A O 1
ATOM 1358 N N . GLY A 1 174 ? -13.549 -6.662 21.043 1.00 91.06 174 GLY A N 1
ATOM 1359 C CA . GLY A 1 174 ? -12.372 -5.786 21.115 1.00 91.06 174 GLY A CA 1
ATOM 1360 C C . GLY A 1 174 ? -12.588 -4.398 20.515 1.00 91.06 174 GLY A C 1
ATOM 1361 O O . GLY A 1 174 ? -11.895 -3.462 20.889 1.00 91.06 174 GLY A O 1
ATOM 1362 N N . PHE A 1 175 ? -13.602 -4.239 19.662 1.00 96.06 175 PHE A N 1
ATOM 1363 C CA . PHE A 1 175 ? -14.082 -2.935 19.209 1.00 96.06 175 PHE A CA 1
ATOM 1364 C C . PHE A 1 175 ? -15.518 -2.699 19.687 1.00 96.06 175 PHE A C 1
ATOM 1366 O O . PHE A 1 175 ? -16.365 -3.589 19.583 1.00 96.06 175 PHE A O 1
ATOM 1373 N N . ILE A 1 176 ? -15.797 -1.504 20.206 1.00 96.38 176 ILE A N 1
ATOM 1374 C CA . ILE A 1 176 ? -17.122 -1.085 20.671 1.00 96.38 176 ILE A CA 1
ATOM 1375 C C . ILE A 1 176 ? -17.670 -0.054 19.690 1.00 96.38 176 ILE A C 1
ATOM 1377 O O . ILE A 1 176 ? -17.221 1.090 19.661 1.00 96.38 176 ILE A O 1
ATOM 1381 N N . GLN A 1 177 ? -18.659 -0.450 18.888 1.00 95.50 177 GLN A N 1
ATOM 1382 C CA . GLN A 1 177 ? -19.341 0.456 17.965 1.00 95.50 177 GLN A CA 1
ATOM 1383 C C . GLN A 1 177 ? -20.411 1.272 18.699 1.00 95.50 177 GLN A C 1
ATOM 1385 O O . GLN A 1 177 ? -21.237 0.721 19.423 1.00 95.50 177 GLN A O 1
ATOM 1390 N N . THR A 1 178 ? -20.424 2.583 18.468 1.00 95.19 178 THR A N 1
ATOM 1391 C CA . THR A 1 178 ? -21.381 3.526 19.074 1.00 95.19 178 THR A CA 1
ATOM 1392 C C . THR A 1 178 ? -22.216 4.265 18.028 1.00 95.19 178 THR A C 1
ATOM 1394 O O . THR A 1 178 ? -23.299 4.767 18.330 1.00 95.19 178 THR A O 1
ATOM 1397 N N . SER A 1 179 ? -21.752 4.312 16.776 1.00 93.06 179 SER A N 1
ATOM 1398 C CA . SER A 1 179 ? -22.432 5.019 15.693 1.00 93.06 179 SER A CA 1
ATOM 1399 C C . SER A 1 179 ? -23.594 4.235 15.107 1.00 93.06 179 SER A C 1
ATOM 1401 O O . SER A 1 179 ? -23.433 3.087 14.696 1.00 93.06 179 SER A O 1
ATOM 1403 N N . SER A 1 180 ? -24.736 4.905 14.944 1.00 91.75 180 SER A N 1
ATOM 1404 C CA . SER A 1 180 ? -25.880 4.411 14.171 1.00 91.75 180 SER A CA 1
ATOM 1405 C C . SER A 1 180 ? -25.781 4.708 12.665 1.00 91.75 180 SER A C 1
ATOM 1407 O O . SER A 1 180 ? -26.642 4.288 11.891 1.00 91.75 180 SER A O 1
ATOM 1409 N N . LYS A 1 181 ? -24.749 5.457 12.240 1.00 90.38 181 LYS A N 1
ATOM 1410 C CA . LYS A 1 181 ? -24.605 5.961 10.865 1.00 90.38 181 LYS A CA 1
ATOM 1411 C C . LYS A 1 181 ? -23.745 5.068 9.981 1.00 90.38 181 LYS A C 1
ATOM 1413 O O . LYS A 1 181 ? -23.984 5.024 8.783 1.00 90.38 181 LYS A O 1
ATOM 1418 N N . ILE A 1 182 ? -22.749 4.390 10.543 1.00 91.31 182 ILE A N 1
ATOM 1419 C CA . ILE A 1 182 ? -21.749 3.617 9.799 1.00 91.31 182 ILE A CA 1
ATOM 1420 C C . ILE A 1 182 ? -21.729 2.193 10.346 1.00 91.31 182 ILE A C 1
ATOM 1422 O O . ILE A 1 182 ? -21.718 2.009 11.556 1.00 91.31 182 ILE A O 1
ATOM 1426 N N . ALA A 1 183 ? -21.729 1.205 9.456 1.00 92.81 183 ALA A N 1
ATOM 1427 C CA . ALA A 1 183 ? -21.691 -0.218 9.763 1.00 92.81 183 ALA A CA 1
ATOM 1428 C C . ALA A 1 183 ? -20.354 -0.823 9.322 1.00 92.81 183 ALA A C 1
ATOM 1430 O O . ALA A 1 183 ? -19.986 -0.724 8.149 1.00 92.81 183 ALA A O 1
ATOM 1431 N N . LEU A 1 184 ? -19.634 -1.477 10.230 1.00 95.50 184 LEU A N 1
ATOM 1432 C CA . LEU A 1 184 ? -18.427 -2.219 9.863 1.00 95.50 184 LEU A CA 1
ATOM 1433 C C . LEU A 1 184 ? -18.769 -3.413 8.952 1.00 95.50 184 LEU A C 1
ATOM 1435 O O . LEU A 1 184 ? -19.856 -3.996 9.031 1.00 95.50 184 LEU A O 1
ATOM 1439 N N . GLY A 1 185 ? -17.874 -3.714 8.015 1.00 94.31 185 GLY A N 1
ATOM 1440 C CA . GLY A 1 185 ? -18.057 -4.734 6.989 1.00 94.31 185 GLY A CA 1
ATOM 1441 C C . GLY A 1 185 ? -19.042 -4.358 5.881 1.00 94.31 185 GLY A C 1
ATOM 1442 O O . GLY A 1 185 ? -19.308 -5.183 5.007 1.00 94.31 185 GLY A O 1
ATOM 1443 N N . ALA A 1 186 ? -19.629 -3.156 5.871 1.00 93.88 186 ALA A N 1
ATOM 1444 C CA . ALA A 1 186 ? -20.565 -2.743 4.825 1.00 93.88 186 ALA A CA 1
ATOM 1445 C C . ALA A 1 186 ? -19.863 -2.264 3.545 1.00 93.88 186 ALA A C 1
ATOM 1447 O O . ALA A 1 186 ? -18.788 -1.666 3.580 1.00 93.88 186 ALA A O 1
ATOM 1448 N N . ALA A 1 187 ? -20.506 -2.522 2.400 1.00 95.31 187 ALA A N 1
ATOM 1449 C CA . ALA A 1 187 ? -19.967 -2.180 1.089 1.00 95.31 187 ALA A CA 1
ATOM 1450 C C . ALA A 1 187 ? -19.994 -0.667 0.836 1.00 95.31 187 ALA A C 1
ATOM 1452 O O . ALA A 1 187 ? -21.012 0.000 1.066 1.00 95.31 187 ALA A O 1
ATOM 1453 N N . ILE A 1 188 ? -18.873 -0.179 0.319 1.00 94.31 188 ILE A N 1
ATOM 1454 C CA . ILE A 1 188 ? -18.570 1.218 0.031 1.00 94.31 188 ILE A CA 1
ATOM 1455 C C . ILE A 1 188 ? -18.950 1.532 -1.426 1.00 94.31 188 ILE A C 1
ATOM 1457 O O . ILE A 1 188 ? -18.685 0.735 -2.325 1.00 94.31 188 ILE A O 1
ATOM 1461 N N . SER A 1 189 ? -19.605 2.671 -1.669 1.00 91.50 189 SER A N 1
ATOM 1462 C CA . SER A 1 189 ? -19.964 3.134 -3.017 1.00 91.50 189 SER A CA 1
ATOM 1463 C C . SER A 1 189 ? -20.123 4.659 -3.050 1.00 91.50 189 SER A C 1
ATOM 1465 O O . SER A 1 189 ? -20.660 5.224 -2.096 1.00 91.50 189 SER A O 1
ATOM 1467 N N . PRO A 1 190 ? -19.777 5.338 -4.160 1.00 93.88 190 PRO A N 1
ATOM 1468 C CA . PRO A 1 190 ? -19.115 4.830 -5.377 1.00 93.88 190 PRO A CA 1
ATOM 1469 C C . PRO A 1 190 ? -17.626 4.478 -5.174 1.00 93.88 190 PRO A C 1
ATOM 1471 O O . PRO A 1 190 ? -17.070 4.720 -4.106 1.00 93.88 190 PRO A O 1
ATOM 1474 N N . ILE A 1 191 ? -17.015 3.870 -6.196 1.00 92.94 191 ILE A N 1
ATOM 1475 C CA . ILE A 1 191 ? -15.585 3.516 -6.252 1.00 92.94 191 ILE A CA 1
ATOM 1476 C C . ILE A 1 191 ? -14.886 4.309 -7.361 1.00 92.94 191 ILE A C 1
ATOM 1478 O O . ILE A 1 191 ? -15.534 4.711 -8.329 1.00 92.94 191 ILE A O 1
ATOM 1482 N N . SER A 1 192 ? -13.581 4.522 -7.219 1.00 95.12 192 SER A N 1
ATOM 1483 C CA . SER A 1 192 ? -12.734 5.180 -8.216 1.00 95.12 192 SER A CA 1
ATOM 1484 C C . SER A 1 192 ? -12.610 4.367 -9.503 1.00 95.12 192 SER A C 1
ATOM 1486 O O . SER A 1 192 ? -12.752 3.141 -9.500 1.00 95.12 192 SER A O 1
ATOM 1488 N N . MET A 1 193 ? -12.335 5.066 -10.605 1.00 88.25 193 MET A N 1
ATOM 1489 C CA . MET A 1 193 ? -12.166 4.480 -11.937 1.00 88.25 193 MET A CA 1
ATOM 1490 C C . MET A 1 193 ? -10.896 5.000 -12.608 1.00 88.25 193 MET A C 1
ATOM 1492 O O . MET A 1 193 ? -10.537 6.161 -12.435 1.00 88.25 193 MET A O 1
ATOM 1496 N N . GLU A 1 194 ? -10.237 4.153 -13.397 1.00 84.50 194 GLU A N 1
ATOM 1497 C CA . GLU A 1 194 ? -9.041 4.531 -14.160 1.00 84.50 194 GLU A CA 1
ATOM 1498 C C . GLU A 1 194 ? -9.365 5.676 -15.125 1.00 84.50 194 GLU A C 1
ATOM 1500 O O . GLU A 1 194 ? -10.365 5.612 -15.841 1.00 84.50 194 GLU A O 1
ATOM 1505 N N . LEU A 1 195 ? -8.552 6.741 -15.091 1.00 77.31 195 LEU A N 1
ATOM 1506 C CA . LEU A 1 195 ? -8.747 7.982 -15.863 1.00 77.31 195 LEU A CA 1
ATOM 1507 C C . LEU A 1 195 ? -10.125 8.646 -15.664 1.00 77.31 195 LEU A C 1
ATOM 1509 O O . LEU A 1 195 ? -10.532 9.509 -16.440 1.00 77.31 195 LEU A O 1
ATOM 1513 N N . GLY A 1 196 ? -10.853 8.241 -14.624 1.00 84.06 196 GLY A N 1
ATOM 1514 C CA . GLY A 1 196 ? -12.203 8.688 -14.329 1.00 84.06 196 GLY A CA 1
ATOM 1515 C C . GLY A 1 196 ? -12.309 9.328 -12.953 1.00 84.06 196 GLY A C 1
ATOM 1516 O O . GLY A 1 196 ? -11.318 9.690 -12.310 1.00 84.06 196 GLY A O 1
ATOM 1517 N N . GLN A 1 197 ? -13.551 9.454 -12.484 1.00 88.44 197 GLN A N 1
ATOM 1518 C CA . GLN A 1 197 ? -13.831 10.075 -11.198 1.00 88.44 197 GLN A CA 1
ATOM 1519 C C . GLN A 1 197 ? -13.159 9.307 -10.054 1.00 88.44 197 GLN A C 1
ATOM 1521 O O . GLN A 1 197 ? -13.346 8.099 -9.905 1.00 88.44 197 GLN A O 1
ATOM 1526 N N . GLN A 1 198 ? -12.397 10.036 -9.240 1.00 91.81 198 GLN A N 1
ATOM 1527 C CA . GLN A 1 198 ? -11.756 9.518 -8.035 1.00 91.81 198 GLN A CA 1
ATOM 1528 C C . GLN A 1 198 ? -12.616 9.793 -6.803 1.00 91.81 198 GLN A C 1
ATOM 1530 O O . GLN A 1 198 ? -13.226 10.860 -6.681 1.00 91.81 198 GLN A O 1
ATOM 1535 N N . TYR A 1 199 ? -12.620 8.834 -5.885 1.00 94.50 199 TYR A N 1
ATOM 1536 C CA . TYR A 1 199 ? -13.353 8.861 -4.630 1.00 94.50 199 TYR A CA 1
ATOM 1537 C C . TYR A 1 199 ? -12.449 8.439 -3.471 1.00 94.50 199 TYR A C 1
ATOM 1539 O O . TYR A 1 199 ? -11.535 7.631 -3.649 1.00 94.50 199 TYR A O 1
ATOM 1547 N N . TYR A 1 200 ? -12.701 8.968 -2.276 1.00 95.06 200 TYR A N 1
ATOM 1548 C CA . TYR A 1 200 ? -11.911 8.660 -1.085 1.00 95.06 200 TYR A CA 1
ATOM 1549 C C . TYR A 1 200 ? -12.779 8.554 0.173 1.00 95.06 200 TYR A C 1
ATOM 1551 O O . TYR A 1 200 ? -13.904 9.055 0.227 1.00 95.06 200 TYR A O 1
ATOM 1559 N N . ILE A 1 201 ? -12.234 7.899 1.196 1.00 95.81 201 ILE A N 1
ATOM 1560 C CA . ILE A 1 201 ? -12.750 7.899 2.565 1.00 95.81 201 ILE A CA 1
ATOM 1561 C C . ILE A 1 201 ? -11.708 8.504 3.497 1.00 95.81 201 ILE A C 1
ATOM 1563 O O . ILE A 1 201 ? -10.529 8.195 3.384 1.00 95.81 201 ILE A O 1
ATOM 1567 N N . THR A 1 202 ? -12.132 9.327 4.447 1.00 96.88 202 THR A N 1
ATOM 1568 C CA . THR A 1 202 ? -11.242 9.801 5.513 1.00 96.88 202 THR A CA 1
ATOM 1569 C C . THR A 1 202 ? -11.291 8.819 6.670 1.00 96.88 202 THR A C 1
ATOM 1571 O O . THR A 1 202 ? -12.379 8.539 7.181 1.00 96.88 202 THR A O 1
ATOM 1574 N N . ILE A 1 203 ? -10.134 8.319 7.093 1.00 97.94 203 ILE A N 1
ATOM 1575 C CA . ILE A 1 203 ? -9.977 7.508 8.299 1.00 97.94 203 ILE A CA 1
ATOM 1576 C C . ILE A 1 203 ? -9.107 8.280 9.277 1.00 97.94 203 ILE A C 1
ATOM 1578 O O . ILE A 1 203 ? -8.021 8.727 8.917 1.00 97.94 203 ILE A O 1
ATOM 1582 N N . GLY A 1 204 ? -9.594 8.428 10.505 1.00 98.06 204 GLY A N 1
ATOM 1583 C CA . GLY A 1 204 ? -8.831 8.953 11.628 1.00 98.06 204 GLY A CA 1
ATOM 1584 C C . GLY A 1 204 ? -8.920 8.005 12.815 1.00 98.06 204 GLY A C 1
ATOM 1585 O O . GLY A 1 204 ? -9.994 7.479 13.102 1.00 98.06 204 GLY A O 1
ATOM 1586 N N . ILE A 1 205 ? -7.804 7.776 13.493 1.00 98.38 205 ILE A N 1
ATOM 1587 C CA . ILE A 1 205 ? -7.735 6.988 14.722 1.00 98.38 205 ILE A CA 1
ATOM 1588 C C . ILE A 1 205 ? -7.034 7.851 15.766 1.00 98.38 205 ILE A C 1
ATOM 1590 O O . ILE A 1 205 ? -5.906 8.276 15.531 1.00 98.38 205 ILE A O 1
ATOM 1594 N N . TYR A 1 206 ? -7.697 8.124 16.889 1.00 96.81 206 TYR A N 1
ATOM 1595 C CA . TYR A 1 206 ? -7.216 9.066 17.906 1.00 96.81 206 TYR A CA 1
ATOM 1596 C C . TYR A 1 206 ? -7.404 8.506 19.308 1.00 96.81 206 TYR A C 1
ATOM 1598 O O . TYR A 1 206 ? -8.464 7.968 19.617 1.00 96.81 206 TYR A O 1
ATOM 1606 N N . MET A 1 207 ? -6.398 8.647 20.160 1.00 95.69 207 MET A N 1
ATOM 1607 C CA . MET A 1 207 ? -6.506 8.335 21.576 1.00 95.69 207 MET A CA 1
ATOM 1608 C C . MET A 1 207 ? -7.255 9.461 22.293 1.00 95.69 207 MET A C 1
ATOM 1610 O O . MET A 1 207 ? -6.949 10.635 22.107 1.00 95.69 207 MET A O 1
ATOM 1614 N N . ASP A 1 208 ? -8.236 9.104 23.115 1.00 94.69 208 ASP A N 1
ATOM 1615 C CA . ASP A 1 208 ? -8.865 10.029 24.057 1.00 94.69 208 ASP A CA 1
ATOM 1616 C C . ASP A 1 208 ? -8.016 10.135 25.326 1.00 94.69 208 ASP A C 1
ATOM 1618 O O . ASP A 1 208 ? -7.853 9.149 26.037 1.00 94.69 208 ASP A O 1
ATOM 1622 N N . GLU A 1 209 ? -7.521 11.330 25.636 1.00 89.81 209 GLU A N 1
ATOM 1623 C CA . GLU A 1 209 ? -6.618 11.593 26.766 1.00 89.81 209 GLU A CA 1
ATOM 1624 C C . GLU A 1 209 ? -7.239 11.289 28.138 1.00 89.81 209 GLU A C 1
ATOM 1626 O O . GLU A 1 209 ? -6.524 11.020 29.101 1.00 89.81 209 GLU A O 1
ATOM 1631 N N . ASN A 1 210 ? -8.572 11.306 28.250 1.00 92.88 210 ASN A N 1
ATOM 1632 C CA . ASN A 1 210 ? -9.244 11.060 29.529 1.00 92.88 210 ASN A CA 1
ATOM 1633 C C . ASN A 1 210 ? -9.394 9.569 29.839 1.00 92.88 210 ASN A C 1
ATOM 1635 O O . ASN A 1 210 ? -9.418 9.168 31.002 1.00 92.88 210 ASN A O 1
ATOM 1639 N N . THR A 1 211 ? -9.559 8.744 28.803 1.00 95.75 211 THR A N 1
ATOM 1640 C CA . THR A 1 211 ? -9.876 7.316 28.954 1.00 95.75 211 THR A CA 1
ATOM 1641 C C . THR A 1 211 ? -8.815 6.386 28.377 1.00 95.75 211 THR A C 1
ATOM 1643 O O . THR A 1 211 ? -8.883 5.176 28.598 1.00 95.75 211 THR A O 1
ATOM 1646 N N . ASN A 1 212 ? -7.854 6.930 27.630 1.00 94.94 212 ASN A N 1
ATOM 1647 C CA . ASN A 1 212 ? -6.864 6.236 26.807 1.00 94.94 212 ASN A CA 1
ATOM 1648 C C . ASN A 1 212 ? -7.465 5.297 25.745 1.00 94.94 212 ASN A C 1
ATOM 1650 O O . ASN A 1 212 ? -6.772 4.453 25.174 1.00 94.94 212 ASN A O 1
ATOM 1654 N N . ASN A 1 213 ? -8.769 5.410 25.477 1.00 97.31 213 ASN A N 1
ATOM 1655 C CA . ASN A 1 213 ? -9.435 4.623 24.449 1.00 97.31 213 ASN A CA 1
ATOM 1656 C C . ASN A 1 213 ? -9.089 5.167 23.063 1.00 97.31 213 ASN A C 1
ATOM 1658 O O . ASN A 1 213 ? -9.067 6.379 22.852 1.00 97.31 213 ASN A O 1
ATOM 1662 N N . TRP A 1 214 ? -8.899 4.274 22.095 1.00 97.81 214 TRP A N 1
ATOM 1663 C CA . TRP A 1 214 ? -8.649 4.665 20.710 1.00 97.81 214 TRP A CA 1
ATOM 1664 C C . TRP A 1 214 ? -9.949 4.749 19.930 1.00 97.81 214 TRP A C 1
ATOM 1666 O O . TRP A 1 214 ? -10.611 3.737 19.725 1.00 97.81 214 TRP A O 1
ATOM 1676 N N . TRP A 1 215 ? -10.300 5.934 19.457 1.00 98.12 215 TRP A N 1
ATOM 1677 C CA . TRP A 1 215 ? -11.516 6.206 18.708 1.00 98.12 215 TRP A CA 1
ATOM 1678 C C . TRP A 1 215 ? -11.279 6.169 17.206 1.00 98.12 215 TRP A C 1
ATOM 1680 O O . TRP A 1 215 ? -10.381 6.831 16.690 1.00 98.12 215 TRP A O 1
ATOM 1690 N N . LEU A 1 216 ? -12.142 5.441 16.499 1.00 98.44 216 LEU A N 1
ATOM 1691 C CA . LEU A 1 216 ? -12.193 5.412 15.045 1.00 98.44 216 LEU A CA 1
ATOM 1692 C C . LEU A 1 216 ? -13.187 6.455 14.526 1.00 98.44 216 LEU A C 1
ATOM 1694 O O . LEU A 1 216 ? -14.370 6.440 14.877 1.00 98.44 216 LEU A O 1
ATOM 1698 N N . ILE A 1 217 ? -12.715 7.319 13.636 1.00 97.12 217 ILE A N 1
ATOM 1699 C CA . ILE A 1 217 ? -13.464 8.406 13.011 1.00 97.12 217 ILE A CA 1
ATOM 1700 C C . ILE A 1 217 ? -13.475 8.210 11.493 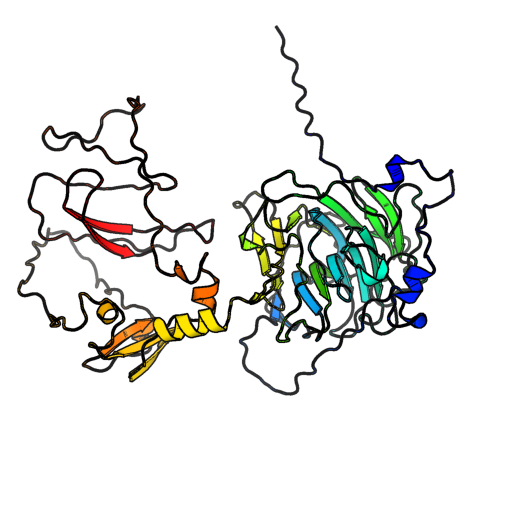1.00 97.12 217 ILE A C 1
ATOM 1702 O O . ILE A 1 217 ? -12.451 7.912 10.880 1.00 97.12 217 ILE A O 1
ATOM 1706 N N . PHE A 1 218 ? -14.645 8.401 10.883 1.00 94.38 218 PHE A N 1
ATOM 1707 C CA . PHE A 1 218 ? -14.864 8.253 9.448 1.00 94.38 218 PHE A CA 1
ATOM 1708 C C . PHE A 1 218 ? -15.422 9.525 8.807 1.00 94.38 218 PHE A C 1
ATOM 1710 O O . PHE A 1 218 ? -16.356 10.149 9.322 1.00 94.38 218 PHE A O 1
ATOM 1717 N N . GLY A 1 219 ? -14.888 9.876 7.636 1.00 88.00 219 GLY A N 1
ATOM 1718 C CA . GLY A 1 219 ? -15.342 11.010 6.832 1.00 88.00 219 GLY A CA 1
ATOM 1719 C C . GLY A 1 219 ? -15.222 12.340 7.581 1.00 88.00 219 GLY A C 1
ATOM 1720 O O . GLY A 1 219 ? -14.215 12.624 8.224 1.00 88.00 219 GLY A O 1
ATOM 1721 N N . ASN A 1 220 ? -16.286 13.144 7.537 1.00 80.19 220 ASN A N 1
ATOM 1722 C CA . ASN A 1 220 ? -16.348 14.474 8.155 1.00 80.19 220 ASN A CA 1
ATOM 1723 C C . ASN A 1 220 ? -16.596 14.418 9.680 1.00 80.19 220 ASN A C 1
ATOM 1725 O O . ASN A 1 220 ? -17.460 15.129 10.189 1.00 80.19 220 ASN A O 1
ATOM 1729 N N . GLY A 1 221 ? -15.887 13.548 10.407 1.00 87.31 221 GLY A N 1
ATOM 1730 C CA . GLY A 1 221 ? -15.957 13.485 11.872 1.00 87.31 221 GLY A CA 1
ATOM 1731 C C . GLY A 1 221 ? -17.004 12.526 12.448 1.00 87.31 221 GLY A C 1
ATOM 1732 O O . GLY A 1 221 ? -17.424 12.698 13.589 1.00 87.31 221 GLY A O 1
ATOM 1733 N N . ILE A 1 222 ? -17.465 11.519 11.696 1.00 92.38 222 ILE A N 1
ATOM 1734 C CA . ILE A 1 222 ? -18.379 10.512 12.251 1.00 92.38 222 ILE A CA 1
ATOM 1735 C C . ILE A 1 222 ? -17.579 9.545 13.123 1.00 92.38 222 ILE A C 1
ATOM 1737 O O . ILE A 1 222 ? -16.904 8.655 12.611 1.00 92.38 222 ILE A O 1
ATOM 1741 N N . THR A 1 223 ? -17.702 9.680 14.438 1.00 96.31 223 THR A N 1
ATOM 1742 C CA . THR A 1 223 ? -17.155 8.722 15.401 1.00 96.31 223 THR A CA 1
ATOM 1743 C C . THR A 1 223 ? -17.880 7.384 15.270 1.00 96.31 223 THR A C 1
ATOM 1745 O O . THR A 1 223 ? -19.080 7.312 15.533 1.00 96.31 223 THR A O 1
ATOM 1748 N N . ILE A 1 224 ? -17.179 6.337 14.827 1.00 96.69 224 ILE A N 1
ATOM 1749 C CA . ILE A 1 224 ? -17.731 4.987 14.635 1.00 96.69 224 ILE A CA 1
ATOM 1750 C C . ILE A 1 224 ? -17.848 4.259 15.976 1.00 96.69 224 ILE A C 1
ATOM 1752 O O . ILE A 1 224 ? -18.871 3.629 16.258 1.00 96.69 224 ILE A O 1
ATOM 1756 N N . GLY A 1 225 ? -16.788 4.323 16.776 1.00 97.44 225 GLY A N 1
ATOM 1757 C CA . GLY A 1 225 ? -16.598 3.509 17.970 1.00 97.44 225 GLY A CA 1
ATOM 1758 C C . GLY A 1 225 ? -15.149 3.550 18.441 1.00 97.44 225 GLY A C 1
ATOM 1759 O O . GLY A 1 225 ? -14.371 4.361 17.934 1.00 97.44 225 GLY A O 1
ATOM 1760 N N . TYR A 1 226 ? -14.787 2.683 19.383 1.00 98.00 226 TYR A N 1
ATOM 1761 C CA . TYR A 1 226 ? -13.455 2.683 19.983 1.00 98.00 226 TYR A CA 1
ATOM 1762 C C . TYR A 1 226 ? -12.925 1.296 20.360 1.00 98.00 226 TYR A C 1
ATOM 1764 O O . TYR A 1 226 ? -13.691 0.366 20.622 1.00 98.00 226 TYR A O 1
ATOM 1772 N N . TRP A 1 227 ? -11.599 1.185 20.433 1.00 97.88 227 TRP A N 1
ATOM 1773 C CA . TRP A 1 227 ? -10.887 0.086 21.083 1.00 97.88 227 TRP A CA 1
ATOM 1774 C C . TRP A 1 227 ? -10.603 0.457 22.546 1.00 97.88 227 TRP A C 1
ATOM 1776 O O . TRP A 1 227 ? -9.968 1.490 22.792 1.00 97.88 227 TRP A O 1
ATOM 1786 N N . PRO A 1 228 ? -11.063 -0.339 23.531 1.00 96.62 228 PRO A N 1
ATOM 1787 C CA . PRO A 1 228 ? -10.850 -0.022 24.937 1.00 96.62 228 PRO A CA 1
ATOM 1788 C C . PRO A 1 228 ? -9.383 -0.155 25.355 1.00 96.62 228 PRO A C 1
ATOM 1790 O O . PRO A 1 228 ? -8.763 -1.193 25.112 1.00 96.62 228 PRO A O 1
ATOM 1793 N N . ALA A 1 229 ? -8.861 0.829 26.087 1.00 95.12 229 ALA A N 1
ATOM 1794 C CA . ALA A 1 229 ? -7.497 0.813 26.623 1.00 95.12 229 ALA A CA 1
ATOM 1795 C C . ALA A 1 229 ? -7.210 -0.438 27.472 1.00 95.12 229 ALA A C 1
ATOM 1797 O O . ALA A 1 229 ? -6.116 -0.991 27.429 1.00 95.12 229 ALA A O 1
ATOM 1798 N N . SER A 1 230 ? -8.218 -0.927 28.203 1.00 93.25 230 SER A N 1
ATOM 1799 C CA . SER A 1 230 ? -8.133 -2.124 29.051 1.00 93.25 230 SER A CA 1
ATOM 1800 C C . SER A 1 230 ? -7.890 -3.427 28.282 1.00 93.25 230 SER A C 1
ATOM 1802 O O . SER A 1 230 ? -7.529 -4.432 28.891 1.00 93.25 230 SER A O 1
ATOM 1804 N N . THR A 1 231 ? -8.089 -3.427 26.960 1.00 89.69 231 THR A N 1
ATOM 1805 C CA . THR A 1 231 ? -7.848 -4.592 26.092 1.00 89.69 231 THR A CA 1
ATOM 1806 C C . THR A 1 231 ? -6.459 -4.592 25.445 1.00 89.69 231 THR A C 1
ATOM 1808 O O . THR A 1 231 ? -6.074 -5.596 24.844 1.00 89.69 231 THR A O 1
ATOM 1811 N N . LEU A 1 232 ? -5.704 -3.497 25.599 1.00 92.25 232 LEU A N 1
ATOM 1812 C CA . LEU A 1 232 ? -4.390 -3.255 25.001 1.00 92.25 232 LEU A CA 1
ATOM 1813 C C . LEU A 1 232 ? -3.308 -3.208 26.093 1.00 92.25 232 LEU A C 1
ATOM 1815 O O . LEU A 1 232 ? -3.575 -2.824 27.232 1.00 92.25 232 LEU A O 1
ATOM 1819 N N . ASN A 1 233 ? -2.071 -3.577 25.763 1.00 90.88 233 ASN A N 1
ATOM 1820 C CA . ASN A 1 233 ? -0.957 -3.591 26.714 1.00 90.88 233 ASN A CA 1
ATOM 1821 C C . ASN A 1 233 ? -0.039 -2.380 26.548 1.00 90.88 233 ASN A C 1
ATOM 1823 O O . ASN A 1 233 ? 0.291 -1.727 27.538 1.00 90.88 233 ASN A O 1
ATOM 1827 N N . VAL A 1 234 ? 0.375 -2.093 25.315 1.00 91.19 234 VAL A N 1
ATOM 1828 C CA . VAL A 1 234 ? 1.347 -1.051 24.956 1.00 91.19 234 VAL A CA 1
ATOM 1829 C C . VAL A 1 234 ? 0.637 0.124 24.295 1.00 91.19 234 VAL A C 1
ATOM 1831 O O . VAL A 1 234 ? 0.837 1.264 24.715 1.00 91.19 234 VAL A O 1
ATOM 1834 N N . LEU A 1 235 ? -0.269 -0.149 23.348 1.00 93.31 235 LEU A N 1
ATOM 1835 C CA . LEU A 1 235 ? -1.032 0.887 22.645 1.00 93.31 235 LEU A CA 1
ATOM 1836 C C . LEU A 1 235 ? -1.918 1.709 23.584 1.00 93.31 235 LEU A C 1
ATOM 1838 O O . LEU A 1 235 ? -2.286 2.821 23.235 1.00 93.31 235 LEU A O 1
ATOM 1842 N N . LYS A 1 236 ? -2.229 1.220 24.789 1.00 93.06 236 LYS A N 1
ATOM 1843 C CA . LYS A 1 236 ? -2.938 2.006 25.814 1.00 93.06 236 LYS A CA 1
ATOM 1844 C C . LYS A 1 236 ? -2.200 3.291 26.235 1.00 93.06 236 LYS A C 1
ATOM 1846 O O . LYS A 1 236 ? -2.807 4.118 26.898 1.00 93.06 236 LYS A O 1
ATOM 1851 N N . ASN A 1 237 ? -0.905 3.414 25.925 1.00 91.62 237 ASN A N 1
ATOM 1852 C CA . ASN A 1 237 ? -0.095 4.590 26.251 1.00 91.62 237 ASN A CA 1
ATOM 1853 C C . ASN A 1 237 ? 0.110 5.487 25.024 1.00 91.62 237 ASN A C 1
ATOM 1855 O O . ASN A 1 237 ? -0.130 6.685 25.088 1.00 91.62 237 ASN A O 1
ATOM 1859 N N . SER A 1 238 ? 0.561 4.905 23.911 1.00 93.00 238 SER A N 1
ATOM 1860 C CA . SER A 1 238 ? 0.822 5.597 22.645 1.00 93.00 238 SER A CA 1
ATOM 1861 C C . SER A 1 238 ? 1.183 4.581 21.555 1.00 93.00 238 SER A C 1
ATOM 1863 O O . SER A 1 238 ? 1.470 3.413 21.838 1.00 93.00 238 SER A O 1
ATOM 1865 N N . ALA A 1 239 ? 1.179 5.022 20.299 1.00 93.94 239 ALA A N 1
ATOM 1866 C CA . ALA A 1 239 ? 1.793 4.299 19.193 1.00 93.94 239 ALA A CA 1
ATOM 1867 C C . ALA A 1 239 ? 3.239 4.767 18.982 1.00 93.94 239 ALA A C 1
ATOM 1869 O O . ALA A 1 239 ? 3.530 5.956 19.068 1.00 93.94 239 ALA A O 1
ATOM 1870 N N . THR A 1 240 ? 4.142 3.844 18.663 1.00 90.81 240 THR A N 1
ATOM 1871 C CA . THR A 1 240 ? 5.549 4.155 18.343 1.00 90.81 240 THR A CA 1
ATOM 1872 C C . THR A 1 240 ? 5.809 4.167 16.838 1.00 90.81 240 THR A C 1
ATOM 1874 O O . THR A 1 240 ? 6.854 4.616 16.375 1.00 90.81 240 THR A O 1
ATOM 1877 N N . MET A 1 241 ? 4.860 3.654 16.056 1.00 91.19 241 MET A N 1
ATOM 1878 C CA . MET A 1 241 ? 4.936 3.600 14.604 1.00 91.19 241 MET A CA 1
ATOM 1879 C C . MET A 1 241 ? 3.550 3.809 14.005 1.00 91.19 241 MET A C 1
ATOM 1881 O O . MET A 1 241 ? 2.556 3.266 14.500 1.00 91.19 241 MET A O 1
ATOM 1885 N N . VAL A 1 242 ? 3.500 4.581 12.925 1.00 95.50 242 VAL A N 1
ATOM 1886 C CA . VAL A 1 242 ? 2.293 4.777 12.123 1.00 95.50 242 VAL A CA 1
ATOM 1887 C C . VAL A 1 242 ? 2.609 4.411 10.681 1.00 95.50 242 VAL A C 1
ATOM 1889 O O . VAL A 1 242 ? 3.644 4.816 10.148 1.00 95.50 242 VAL A O 1
ATOM 1892 N N . GLU A 1 243 ? 1.724 3.632 10.064 1.00 95.88 243 GLU A N 1
ATOM 1893 C CA . GLU A 1 243 ? 1.836 3.240 8.660 1.00 95.88 243 GLU A CA 1
ATOM 1894 C C . GLU A 1 243 ? 0.570 3.616 7.891 1.00 95.88 243 GLU A C 1
ATOM 1896 O O . GLU A 1 243 ? -0.545 3.569 8.416 1.00 95.88 243 GLU A O 1
ATOM 1901 N N . TRP A 1 244 ? 0.751 3.921 6.612 1.00 98.38 244 TRP A N 1
ATOM 1902 C CA . TRP A 1 244 ? -0.305 4.181 5.643 1.00 98.38 244 TRP A CA 1
ATOM 1903 C C . TRP A 1 244 ? -0.011 3.399 4.377 1.00 98.38 244 TRP A C 1
ATOM 1905 O O . TRP A 1 244 ? 1.130 3.363 3.931 1.00 98.38 244 TRP A O 1
ATOM 1915 N N . GLY A 1 245 ? -1.022 2.795 3.763 1.00 98.00 245 GLY A N 1
ATOM 1916 C CA . GLY A 1 245 ? -0.850 2.115 2.483 1.00 98.00 245 GLY A CA 1
ATOM 1917 C C . GLY A 1 245 ? -1.664 0.852 2.337 1.00 98.00 245 GLY A C 1
ATOM 1918 O O . GLY A 1 245 ? -2.767 0.748 2.875 1.00 98.00 245 GLY A O 1
ATOM 1919 N N . GLY A 1 246 ? -1.131 -0.090 1.565 1.00 97.06 246 GLY A N 1
ATOM 1920 C CA . GLY A 1 246 ? -1.829 -1.306 1.179 1.00 97.06 246 GLY A CA 1
ATOM 1921 C C . GLY A 1 246 ? -1.141 -2.579 1.641 1.00 97.06 246 GLY A C 1
ATOM 1922 O O . GLY A 1 246 ? 0.078 -2.635 1.794 1.00 97.06 246 GLY A O 1
ATOM 1923 N N . GLN A 1 247 ? -1.941 -3.623 1.840 1.00 95.31 247 GLN A N 1
ATOM 1924 C CA . GLN A 1 247 ? -1.452 -4.967 2.127 1.00 95.31 247 GLN A CA 1
ATOM 1925 C C . GLN A 1 247 ? -2.191 -5.986 1.265 1.00 95.31 247 GLN A C 1
ATOM 1927 O O . GLN A 1 247 ? -3.393 -5.869 1.029 1.00 95.31 247 GLN A O 1
ATOM 1932 N N . VAL A 1 248 ? -1.466 -7.003 0.813 1.00 94.75 248 VAL A N 1
ATOM 1933 C CA . VAL A 1 248 ? -2.019 -8.218 0.216 1.00 94.75 248 VAL A CA 1
ATOM 1934 C C . VAL A 1 248 ? -1.634 -9.399 1.087 1.00 94.75 248 VAL A C 1
ATOM 1936 O O . VAL A 1 248 ? -0.478 -9.538 1.485 1.00 94.75 248 VAL A O 1
ATOM 1939 N N . TYR A 1 249 ? -2.605 -10.256 1.374 1.00 93.19 249 TYR A N 1
ATOM 1940 C CA . TYR A 1 249 ? -2.362 -11.589 1.903 1.00 93.19 249 TYR A CA 1
ATOM 1941 C C . TYR A 1 249 ? -2.598 -12.616 0.807 1.00 93.19 249 TYR A C 1
ATOM 1943 O O . TYR A 1 249 ? -3.650 -12.608 0.166 1.00 93.19 249 TYR A O 1
ATOM 1951 N N . SER A 1 250 ? -1.628 -13.513 0.647 1.00 91.62 250 SER A N 1
ATOM 1952 C CA . SER A 1 250 ? -1.784 -14.734 -0.129 1.00 91.62 250 SER A CA 1
ATOM 1953 C C . SER A 1 250 ? -0.750 -15.770 0.304 1.00 91.62 250 SER A C 1
ATOM 1955 O O . SER A 1 250 ? 0.413 -15.413 0.525 1.00 91.62 250 SER A O 1
ATOM 1957 N N . PRO A 1 251 ? -1.094 -17.068 0.322 1.00 87.56 251 PRO A N 1
ATOM 1958 C CA . PRO A 1 251 ? -0.103 -18.135 0.410 1.00 87.56 251 PRO A CA 1
ATOM 1959 C C . PRO A 1 251 ? 0.935 -18.109 -0.724 1.00 87.56 251 PRO A C 1
ATOM 1961 O O . PRO A 1 251 ? 1.978 -18.745 -0.575 1.00 87.56 251 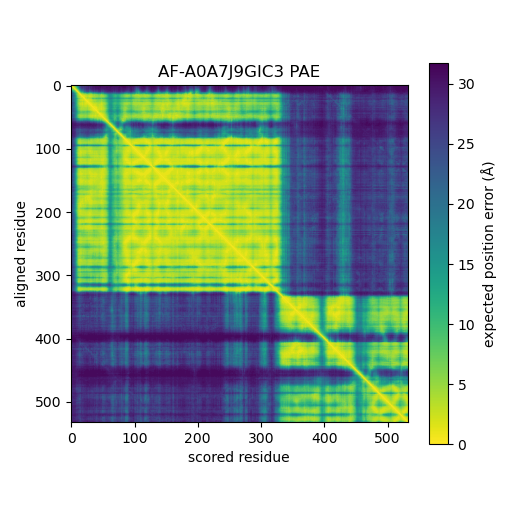PRO A O 1
ATOM 1964 N N . ASN A 1 252 ? 0.663 -17.418 -1.840 1.00 85.88 252 ASN A N 1
ATOM 1965 C CA . ASN A 1 252 ? 1.521 -17.354 -3.031 1.00 85.88 252 ASN A CA 1
ATOM 1966 C C . ASN A 1 252 ? 2.372 -16.075 -3.135 1.00 85.88 252 ASN A C 1
ATOM 1968 O O . ASN A 1 252 ? 3.126 -15.922 -4.096 1.00 85.88 252 ASN A O 1
ATOM 1972 N N . VAL A 1 253 ? 2.281 -15.163 -2.163 1.00 84.62 253 VAL A N 1
ATOM 1973 C CA . VAL A 1 253 ? 3.223 -14.037 -2.042 1.00 84.62 253 VAL A CA 1
ATOM 1974 C C . VAL A 1 253 ? 4.653 -14.582 -1.907 1.00 84.62 253 VAL A C 1
ATOM 1976 O O . VAL A 1 253 ? 4.875 -15.595 -1.242 1.00 84.62 253 VAL A O 1
ATOM 1979 N N . ARG A 1 254 ? 5.625 -13.943 -2.569 1.00 77.25 254 ARG A N 1
ATOM 1980 C CA . ARG A 1 254 ? 7.037 -14.368 -2.669 1.00 77.25 254 ARG A CA 1
ATOM 1981 C C . ARG A 1 254 ? 7.251 -15.777 -3.240 1.00 77.25 254 ARG A C 1
ATOM 1983 O O . ARG A 1 254 ? 8.332 -16.347 -3.090 1.00 77.25 254 ARG A O 1
ATOM 1990 N N . LYS A 1 255 ? 6.246 -16.354 -3.910 1.00 78.62 255 LYS A N 1
ATOM 1991 C CA . LYS A 1 255 ? 6.318 -17.666 -4.576 1.00 78.62 255 LYS A CA 1
ATOM 1992 C C . LYS A 1 255 ? 6.061 -17.540 -6.076 1.00 78.62 255 LYS A C 1
ATOM 1994 O O . LYS A 1 255 ? 5.596 -16.517 -6.570 1.00 78.62 255 LYS A O 1
ATOM 1999 N N . SER A 1 256 ? 6.390 -18.601 -6.814 1.00 78.62 256 SER A N 1
ATOM 2000 C CA . SER A 1 256 ? 6.111 -18.727 -8.246 1.00 78.62 256 SER A CA 1
ATOM 2001 C C . SER A 1 256 ? 5.244 -19.971 -8.492 1.00 78.62 256 SER A C 1
ATOM 2003 O O . SER A 1 256 ? 5.679 -21.066 -8.132 1.00 78.62 256 SER A O 1
ATOM 2005 N N . PRO A 1 257 ? 4.053 -19.843 -9.107 1.00 78.88 257 PRO A N 1
ATOM 2006 C CA . PRO A 1 257 ? 3.436 -18.596 -9.557 1.00 78.88 257 PRO A CA 1
ATOM 2007 C C . PRO A 1 257 ? 3.029 -17.690 -8.383 1.00 78.88 257 PRO A C 1
ATOM 2009 O O . PRO A 1 257 ? 2.623 -18.173 -7.331 1.00 78.88 257 PRO A O 1
ATOM 2012 N N . HIS A 1 258 ? 3.149 -16.380 -8.589 1.00 82.75 258 HIS A N 1
ATOM 2013 C CA . HIS A 1 258 ? 2.695 -15.373 -7.633 1.00 82.75 258 HIS A CA 1
ATOM 2014 C C . HIS A 1 258 ? 1.163 -15.247 -7.669 1.00 82.75 258 HIS A C 1
ATOM 2016 O O . HIS A 1 258 ? 0.536 -15.608 -8.671 1.00 82.75 258 HIS A O 1
ATOM 2022 N N . THR A 1 259 ? 0.569 -14.708 -6.601 1.00 87.94 259 THR A N 1
ATOM 2023 C CA . THR A 1 259 ? -0.864 -14.372 -6.559 1.00 87.94 259 THR A CA 1
ATOM 2024 C C . THR A 1 259 ? -1.266 -13.379 -7.656 1.00 87.94 259 THR A C 1
ATOM 2026 O O . THR A 1 259 ? -0.480 -12.511 -8.052 1.00 87.94 259 THR A O 1
ATOM 2029 N N . LYS A 1 260 ? -2.516 -13.501 -8.117 1.00 89.31 260 LYS A N 1
ATOM 2030 C CA . LYS A 1 260 ? -3.209 -12.560 -9.014 1.00 89.31 260 LYS A CA 1
ATOM 2031 C C . LYS A 1 260 ? -3.959 -11.451 -8.266 1.00 89.31 260 LYS A C 1
ATOM 2033 O O . LYS A 1 260 ? -4.700 -10.675 -8.877 1.00 89.31 260 LYS A O 1
ATOM 2038 N N . THR A 1 261 ? -3.838 -11.397 -6.948 1.00 93.25 261 THR A N 1
ATOM 2039 C CA . THR A 1 261 ? -4.473 -10.376 -6.120 1.00 93.25 261 THR A CA 1
ATOM 2040 C C . THR A 1 261 ? -3.776 -9.033 -6.320 1.00 93.25 261 THR A C 1
ATOM 2042 O O . THR A 1 261 ? -2.571 -8.909 -6.145 1.00 93.25 261 THR A O 1
ATOM 2045 N N . ALA A 1 262 ? -4.542 -8.020 -6.717 1.00 94.88 262 ALA A N 1
ATOM 2046 C CA . ALA A 1 262 ? -4.057 -6.659 -6.904 1.00 94.88 262 ALA A CA 1
ATOM 2047 C C . ALA A 1 262 ? -4.094 -5.865 -5.592 1.00 94.88 262 ALA A C 1
ATOM 2049 O O . ALA A 1 262 ? -4.992 -6.051 -4.771 1.00 94.88 262 ALA A O 1
ATOM 2050 N N . MET A 1 263 ? -3.159 -4.922 -5.444 1.00 96.25 263 MET A N 1
ATOM 2051 C CA . MET A 1 263 ? -3.147 -3.946 -4.350 1.00 96.25 263 MET A CA 1
ATOM 2052 C C . MET A 1 263 ? -3.609 -2.574 -4.848 1.00 96.25 263 MET A C 1
ATOM 2054 O O . MET A 1 263 ? -3.226 -2.144 -5.942 1.00 96.25 263 MET A O 1
ATOM 2058 N N . GLY A 1 264 ? -4.392 -1.863 -4.032 1.00 96.44 264 GLY A N 1
ATOM 2059 C CA . GLY A 1 264 ? -4.869 -0.520 -4.365 1.00 96.44 264 GLY A CA 1
ATOM 2060 C C . GLY A 1 264 ? -5.775 -0.545 -5.597 1.00 96.44 264 GLY A C 1
ATOM 2061 O O . GLY A 1 264 ? -6.808 -1.210 -5.597 1.00 96.44 264 GLY A O 1
ATOM 2062 N N . SER A 1 265 ? -5.373 0.153 -6.658 1.00 94.50 265 SER A N 1
ATOM 2063 C CA . SER A 1 265 ? -6.075 0.171 -7.947 1.00 94.50 265 SER A CA 1
ATOM 2064 C C . SER A 1 265 ? -5.690 -0.992 -8.864 1.00 94.50 265 SER A C 1
ATOM 2066 O O . SER A 1 265 ? -6.313 -1.202 -9.902 1.00 94.50 265 SER A O 1
ATOM 2068 N N . GLY A 1 266 ? -4.642 -1.742 -8.512 1.00 92.12 266 GLY A N 1
ATOM 2069 C CA . GLY A 1 266 ? -3.989 -2.676 -9.422 1.00 92.12 266 GLY A CA 1
ATOM 2070 C C . GLY A 1 266 ? -3.005 -2.017 -10.395 1.00 92.12 266 GLY A C 1
ATOM 2071 O O . GLY A 1 266 ? -2.599 -2.662 -11.357 1.00 92.12 266 GLY A O 1
ATOM 2072 N N . LYS A 1 267 ? -2.610 -0.758 -10.179 1.00 89.06 267 LYS A N 1
ATOM 2073 C CA . LYS A 1 267 ? -1.539 -0.080 -10.929 1.00 89.06 267 LYS A CA 1
ATOM 2074 C C . LYS A 1 267 ? -0.375 0.244 -9.999 1.00 89.06 267 LYS A C 1
ATOM 2076 O O . LYS A 1 267 ? -0.572 0.411 -8.798 1.00 89.06 267 LYS A O 1
ATOM 2081 N N . PHE A 1 268 ? 0.831 0.324 -10.557 1.00 87.50 268 PHE A N 1
ATOM 2082 C CA . PHE A 1 268 ? 2.006 0.752 -9.802 1.00 87.50 268 PHE A CA 1
ATOM 2083 C C . PHE A 1 268 ? 1.876 2.221 -9.373 1.00 87.50 268 PHE A C 1
ATOM 2085 O O . PHE A 1 268 ? 1.261 3.030 -10.065 1.00 87.50 268 PHE A O 1
ATOM 2092 N N . ALA A 1 269 ? 2.502 2.567 -8.253 1.00 87.62 269 ALA A N 1
ATOM 2093 C CA . ALA A 1 269 ? 2.523 3.889 -7.645 1.00 87.62 269 ALA A CA 1
ATOM 2094 C C . ALA A 1 269 ? 3.062 4.974 -8.594 1.00 87.62 269 ALA A C 1
ATOM 2096 O O . ALA A 1 269 ? 2.585 6.103 -8.567 1.00 87.62 269 ALA A O 1
ATOM 2097 N N . SER A 1 270 ? 3.977 4.610 -9.500 1.00 81.88 270 SER A N 1
ATOM 2098 C CA . SER A 1 270 ? 4.501 5.491 -10.555 1.00 81.88 270 SER A CA 1
ATOM 2099 C C . SER A 1 270 ? 3.462 5.905 -11.602 1.00 81.88 270 SER A C 1
ATOM 2101 O O . SER A 1 270 ? 3.726 6.800 -12.393 1.00 81.88 270 SER A O 1
ATOM 2103 N N . SER A 1 271 ? 2.275 5.283 -11.623 1.00 78.62 271 SER A N 1
ATOM 2104 C CA . SER A 1 271 ? 1.171 5.702 -12.502 1.00 78.62 271 SER A CA 1
ATOM 2105 C C . SER A 1 271 ? 0.413 6.932 -11.980 1.00 78.62 271 SER A C 1
ATOM 2107 O O . SER A 1 271 ? -0.446 7.446 -12.698 1.00 78.62 271 SER A O 1
ATOM 2109 N N . LEU A 1 272 ? 0.726 7.386 -10.756 1.00 84.75 272 LEU A N 1
ATOM 2110 C CA . LEU A 1 272 ? 0.243 8.621 -10.127 1.00 84.75 272 LEU A CA 1
ATOM 2111 C C . LEU A 1 272 ? -1.295 8.769 -10.125 1.00 84.75 272 LEU A C 1
ATOM 2113 O O . LEU A 1 272 ? -2.053 7.799 -10.247 1.00 84.75 272 LEU A O 1
ATOM 2117 N N . LYS A 1 273 ? -1.770 9.997 -9.898 1.00 84.94 273 LYS A N 1
ATOM 2118 C CA . LYS A 1 273 ? -3.184 10.335 -9.709 1.00 84.94 273 LYS A CA 1
ATOM 2119 C C . LYS A 1 273 ? -4.045 9.905 -10.895 1.00 84.94 273 LYS A C 1
ATOM 2121 O O . LYS A 1 273 ? -3.677 10.067 -12.052 1.00 84.94 273 LYS A O 1
ATOM 2126 N N . GLY A 1 274 ? -5.222 9.360 -10.594 1.00 82.62 274 GLY A N 1
ATOM 2127 C CA . GLY A 1 274 ? -6.174 8.866 -11.595 1.00 82.62 274 GLY A CA 1
ATOM 2128 C C . GLY A 1 274 ? -5.945 7.416 -12.035 1.00 82.62 274 GLY A C 1
ATOM 2129 O O . GLY A 1 274 ? -6.877 6.804 -12.555 1.00 82.62 274 GLY A O 1
ATOM 2130 N N . ASN A 1 275 ? -4.760 6.847 -11.777 1.00 86.56 275 ASN A N 1
ATOM 2131 C CA . ASN A 1 275 ? -4.431 5.458 -12.110 1.00 86.56 275 ASN A CA 1
ATOM 2132 C C . ASN A 1 275 ? -4.008 4.649 -10.882 1.00 86.56 275 ASN A C 1
ATOM 2134 O O . ASN A 1 275 ? -4.533 3.560 -10.653 1.00 86.56 275 ASN A O 1
ATOM 2138 N N . ALA A 1 276 ? -3.052 5.149 -10.098 1.00 90.12 276 ALA A N 1
ATOM 2139 C CA . ALA A 1 276 ? -2.601 4.523 -8.862 1.00 90.12 276 ALA A CA 1
ATOM 2140 C C . ALA A 1 276 ? -3.574 4.822 -7.714 1.00 90.12 276 ALA A C 1
ATOM 2142 O O . ALA A 1 276 ? -4.220 5.872 -7.678 1.00 90.12 276 ALA A O 1
ATOM 2143 N N . CYS A 1 277 ? -3.657 3.904 -6.751 1.00 96.94 277 CYS A N 1
ATOM 2144 C CA . CYS A 1 277 ? -4.315 4.213 -5.490 1.00 96.94 277 CYS A CA 1
ATOM 2145 C C . CYS A 1 277 ? -3.422 5.154 -4.686 1.00 96.94 277 CYS A C 1
ATOM 2147 O O . CYS A 1 277 ? -2.197 5.036 -4.716 1.00 96.94 277 CYS A O 1
ATOM 2149 N N . TYR A 1 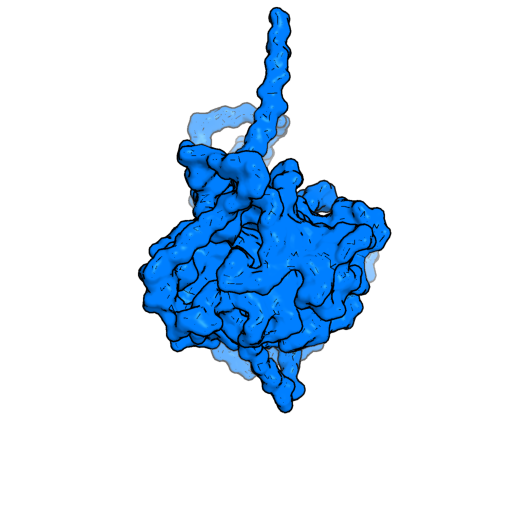278 ? -4.042 6.080 -3.966 1.00 97.06 278 TYR A N 1
ATOM 2150 C CA . TYR A 1 278 ? -3.318 7.087 -3.210 1.00 97.06 278 TYR A CA 1
ATOM 2151 C C . TYR A 1 278 ? -3.907 7.330 -1.821 1.00 97.06 278 TYR A C 1
ATOM 2153 O O . TYR A 1 278 ? -5.060 6.989 -1.536 1.00 97.06 278 TYR A O 1
ATOM 2161 N N . MET A 1 279 ? -3.095 7.934 -0.962 1.00 98.06 279 MET A N 1
ATOM 2162 C CA . MET A 1 279 ? -3.502 8.556 0.286 1.00 98.06 279 MET A CA 1
ATOM 2163 C C . MET A 1 279 ? -3.032 10.011 0.308 1.00 98.06 279 MET A C 1
ATOM 2165 O O . MET A 1 279 ? -1.865 10.300 0.051 1.00 98.06 279 MET A O 1
ATOM 2169 N N . GLU A 1 280 ? -3.957 10.916 0.611 1.00 95.19 280 GLU A N 1
ATOM 2170 C CA . GLU A 1 280 ? -3.723 12.358 0.764 1.00 95.19 280 GLU A CA 1
ATOM 2171 C C . GLU A 1 280 ? -4.065 12.784 2.200 1.00 95.19 280 GLU A C 1
ATOM 2173 O O . GLU A 1 280 ? -4.640 12.011 2.973 1.00 95.19 280 GLU A O 1
ATOM 2178 N N . ASN A 1 281 ? -3.727 14.025 2.570 1.00 93.62 281 ASN A N 1
ATOM 2179 C CA . ASN A 1 281 ? -4.013 14.587 3.899 1.00 93.62 281 ASN A CA 1
ATOM 2180 C C . ASN A 1 281 ? -3.539 13.671 5.045 1.00 93.62 281 ASN A C 1
ATOM 2182 O O . ASN A 1 281 ? -4.228 13.509 6.060 1.00 93.62 281 ASN A O 1
ATOM 2186 N N . ILE A 1 282 ? -2.372 13.050 4.841 1.00 96.00 282 ILE A N 1
ATOM 2187 C CA . ILE A 1 282 ? -1.703 12.195 5.817 1.00 96.00 282 ILE A CA 1
ATOM 2188 C C . ILE A 1 282 ? -1.264 13.059 6.990 1.00 96.00 282 ILE A C 1
ATOM 2190 O O . ILE A 1 282 ? -0.603 14.081 6.808 1.00 96.00 282 ILE A O 1
ATOM 2194 N N . ALA A 1 283 ? -1.637 12.643 8.193 1.00 95.88 283 ALA A N 1
ATOM 2195 C CA . ALA A 1 283 ? -1.254 13.348 9.401 1.00 95.88 283 ALA A CA 1
ATOM 2196 C C . ALA A 1 283 ? -1.116 12.400 10.589 1.00 95.88 283 ALA A C 1
ATOM 2198 O O . ALA A 1 283 ? -1.815 11.389 10.681 1.00 95.88 283 ALA A O 1
ATOM 2199 N N . ILE A 1 284 ? -0.248 12.776 11.519 1.00 96.31 284 ILE A N 1
ATOM 2200 C CA . ILE A 1 284 ? -0.144 12.216 12.863 1.00 96.31 284 ILE A CA 1
ATOM 2201 C C . ILE A 1 284 ? -0.607 13.245 13.888 1.00 96.31 284 ILE A C 1
ATOM 2203 O O . ILE A 1 284 ? -0.733 14.432 13.586 1.00 96.31 284 ILE A O 1
ATOM 2207 N N . VAL A 1 285 ? -0.862 12.764 15.098 1.00 94.81 285 VAL A N 1
ATOM 2208 C CA . VAL A 1 285 ? -0.948 13.578 16.308 1.00 94.81 285 VAL A CA 1
ATOM 2209 C C . VAL A 1 285 ? 0.107 13.047 17.267 1.00 94.81 285 VAL A C 1
ATOM 2211 O O . VAL A 1 285 ? 0.170 11.843 17.518 1.00 94.81 285 VAL A O 1
ATOM 2214 N N . ASP A 1 286 ? 0.953 13.939 17.762 1.00 86.50 286 ASP A N 1
ATOM 2215 C CA . ASP A 1 286 ? 1.936 13.679 18.812 1.00 86.50 286 ASP A CA 1
ATOM 2216 C C . ASP A 1 286 ? 1.631 14.567 20.034 1.00 86.50 286 ASP A C 1
ATOM 2218 O O . ASP A 1 286 ? 0.517 15.072 20.190 1.00 86.50 286 ASP A O 1
ATOM 2222 N N . PHE A 1 287 ? 2.615 14.787 20.906 1.00 80.06 287 PHE A N 1
ATOM 2223 C CA . PHE A 1 287 ? 2.480 15.644 22.087 1.00 80.06 287 PHE A CA 1
ATOM 2224 C C . PHE A 1 287 ? 2.096 17.100 21.801 1.00 80.06 287 PHE A C 1
ATOM 2226 O O . PHE A 1 287 ? 1.663 17.797 22.714 1.00 80.06 287 PHE A O 1
ATOM 2233 N N . SER A 1 288 ? 2.239 17.577 20.562 1.00 81.81 288 SER A N 1
ATOM 2234 C CA . SER A 1 288 ? 1.757 18.902 20.171 1.00 81.81 288 SER A CA 1
ATOM 2235 C C . SER A 1 288 ? 0.229 18.987 20.150 1.00 81.81 288 SER A C 1
ATOM 2237 O O . SER A 1 288 ? -0.310 20.092 20.138 1.00 81.81 288 SER A O 1
ATOM 2239 N N . THR A 1 289 ? -0.479 17.846 20.142 1.00 82.56 289 THR A N 1
ATOM 2240 C CA . THR A 1 289 ? -1.940 17.720 19.961 1.00 82.56 289 THR A CA 1
ATOM 2241 C C . THR A 1 289 ? -2.462 18.314 18.645 1.00 82.56 289 THR A C 1
ATOM 2243 O O . THR A 1 289 ? -3.665 18.505 18.465 1.00 82.56 289 THR A O 1
ATOM 2246 N N . GLN A 1 290 ? -1.568 18.577 17.686 1.00 89.06 290 GLN A N 1
ATOM 2247 C CA . GLN A 1 290 ? -1.911 19.111 16.373 1.00 89.06 290 GLN A CA 1
ATOM 2248 C C . GLN A 1 290 ? -1.852 18.022 15.306 1.00 89.06 290 GLN A C 1
ATOM 2250 O O . GLN A 1 290 ? -1.002 17.134 15.330 1.00 89.06 290 GLN A O 1
ATOM 2255 N N . LEU A 1 291 ? -2.775 18.110 14.346 1.00 91.88 291 LEU A N 1
ATOM 2256 C CA . LEU A 1 291 ? -2.712 17.311 13.130 1.00 91.88 291 LEU A CA 1
ATOM 2257 C C . LEU A 1 291 ? -1.627 17.881 12.228 1.00 91.88 291 LEU A C 1
ATOM 2259 O O . LEU A 1 291 ? -1.785 18.977 11.691 1.00 91.88 291 LEU A O 1
ATOM 2263 N N . GLN A 1 292 ? -0.564 17.113 12.035 1.00 92.31 292 GLN A N 1
ATOM 2264 C CA . GLN A 1 292 ? 0.560 17.520 11.204 1.00 92.31 292 GLN A CA 1
ATOM 2265 C C . GLN A 1 292 ? 1.073 16.370 10.354 1.00 92.31 292 GLN A C 1
ATOM 2267 O O . GLN A 1 292 ? 0.958 15.201 10.726 1.00 92.31 292 GLN A O 1
ATOM 2272 N N . TYR A 1 293 ? 1.650 16.707 9.204 1.00 91.94 293 TYR A N 1
ATOM 2273 C CA . TYR A 1 293 ? 2.379 15.727 8.418 1.00 91.94 293 TYR A CA 1
ATOM 2274 C C . TYR A 1 293 ? 3.602 15.253 9.227 1.00 91.94 293 TYR A C 1
ATOM 2276 O O . TYR A 1 293 ? 4.283 16.088 9.828 1.00 91.94 293 TYR A O 1
ATOM 2284 N N . PRO A 1 294 ? 3.875 13.940 9.300 1.00 89.12 294 PRO A N 1
ATOM 2285 C CA . PRO A 1 294 ? 5.019 13.425 10.047 1.00 89.12 294 PRO A CA 1
ATOM 2286 C C . PRO A 1 294 ? 6.348 14.020 9.539 1.00 89.12 294 PRO A C 1
ATOM 2288 O O . PRO A 1 294 ? 6.576 14.031 8.329 1.00 89.12 294 PRO A O 1
ATOM 2291 N N . PRO A 1 295 ? 7.242 14.482 10.436 1.00 82.69 295 PRO A N 1
ATOM 2292 C CA . PRO A 1 295 ? 8.470 15.182 10.047 1.00 82.69 295 PRO A CA 1
ATOM 2293 C C . PRO A 1 295 ? 9.442 14.288 9.271 1.00 82.69 295 PRO A C 1
ATOM 2295 O O . PRO A 1 295 ? 10.115 14.751 8.355 1.00 82.69 295 PRO A O 1
ATOM 2298 N N . GLU A 1 296 ? 9.481 12.998 9.605 1.00 84.81 296 GLU A N 1
ATOM 2299 C CA . GLU A 1 296 ? 10.273 11.998 8.900 1.00 84.81 296 GLU A CA 1
ATOM 2300 C C . GLU A 1 296 ? 9.396 10.835 8.472 1.00 84.81 296 GLU A C 1
ATOM 2302 O O . GLU A 1 296 ? 8.678 10.235 9.278 1.00 84.81 296 GLU A O 1
ATOM 2307 N N . VAL A 1 297 ? 9.489 10.492 7.193 1.00 87.38 297 VAL A N 1
ATOM 2308 C CA . VAL A 1 297 ? 8.785 9.361 6.604 1.00 87.38 297 VAL A CA 1
ATOM 2309 C C . VAL A 1 297 ? 9.711 8.552 5.722 1.00 87.38 297 VAL A C 1
ATOM 2311 O O . VAL A 1 297 ? 10.679 9.056 5.159 1.00 87.38 297 VAL A O 1
ATOM 2314 N N . THR A 1 298 ? 9.361 7.290 5.550 1.00 84.06 298 THR A N 1
ATOM 2315 C CA . THR A 1 298 ? 10.027 6.383 4.628 1.00 84.06 298 THR A CA 1
ATOM 2316 C C . THR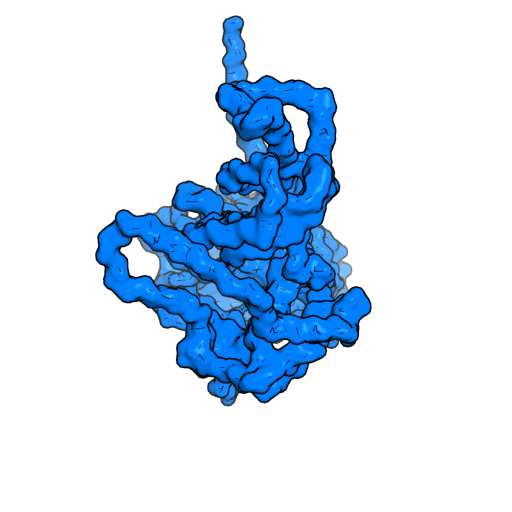 A 1 298 ? 8.986 5.591 3.854 1.00 84.06 298 THR A C 1
ATOM 2318 O O . THR A 1 298 ? 7.896 5.321 4.362 1.00 84.06 298 THR A O 1
ATOM 2321 N N . THR A 1 299 ? 9.305 5.231 2.615 1.00 85.19 299 THR A N 1
ATOM 2322 C CA . THR A 1 299 ? 8.456 4.351 1.808 1.00 85.19 299 THR A CA 1
ATOM 2323 C C . THR A 1 299 ? 9.068 2.967 1.743 1.00 85.19 299 THR A C 1
ATOM 2325 O O . THR A 1 299 ? 10.285 2.817 1.647 1.00 85.19 299 THR A O 1
ATOM 2328 N N . LEU A 1 300 ? 8.218 1.948 1.784 1.00 83.00 300 LEU A N 1
ATOM 2329 C CA . LEU A 1 300 ? 8.628 0.559 1.674 1.00 83.00 300 LEU A CA 1
ATOM 2330 C C . LEU A 1 300 ? 7.627 -0.209 0.819 1.00 83.00 300 LEU A C 1
ATOM 2332 O O . LEU A 1 300 ? 6.426 -0.135 1.052 1.00 83.00 300 LEU A O 1
ATOM 2336 N N . ALA A 1 301 ? 8.132 -1.009 -0.114 1.00 85.56 301 ALA A N 1
ATOM 2337 C CA . ALA A 1 301 ? 7.373 -2.070 -0.760 1.00 85.56 301 ALA A CA 1
ATOM 2338 C C . ALA A 1 301 ? 8.116 -3.396 -0.572 1.00 85.56 301 ALA A C 1
ATOM 2340 O O . ALA A 1 301 ? 9.229 -3.559 -1.071 1.00 85.56 301 ALA A O 1
ATOM 2341 N N . GLU A 1 302 ? 7.514 -4.339 0.154 1.00 80.38 302 GLU A N 1
ATOM 2342 C CA . GLU A 1 302 ? 8.190 -5.588 0.528 1.00 80.38 302 GLU A CA 1
ATOM 2343 C C . GLU A 1 302 ? 8.450 -6.518 -0.670 1.00 80.38 302 GLU A C 1
ATOM 2345 O O . GLU A 1 302 ? 9.379 -7.325 -0.649 1.00 80.38 302 GLU A O 1
ATOM 2350 N N . GLU A 1 303 ? 7.629 -6.405 -1.714 1.00 80.38 303 GLU A N 1
ATOM 2351 C CA . GLU A 1 303 ? 7.849 -7.003 -3.030 1.00 80.38 303 GLU A CA 1
ATOM 2352 C C . GLU A 1 303 ? 7.779 -5.901 -4.083 1.00 80.38 303 GLU A C 1
ATOM 2354 O O . GLU A 1 303 ? 6.821 -5.833 -4.852 1.00 80.38 303 GLU A O 1
ATOM 2359 N N . ASN A 1 304 ? 8.792 -5.034 -4.109 1.00 70.94 304 ASN A N 1
ATOM 2360 C CA . ASN A 1 304 ? 8.879 -3.871 -5.005 1.00 70.94 304 ASN A CA 1
ATOM 2361 C C . ASN A 1 304 ? 8.668 -4.180 -6.510 1.00 70.94 304 ASN A C 1
ATOM 2363 O O . ASN A 1 304 ? 8.375 -3.277 -7.290 1.00 70.94 304 ASN A O 1
ATOM 2367 N N . TYR A 1 305 ? 8.790 -5.449 -6.917 1.00 68.88 305 TYR A N 1
ATOM 2368 C CA . TYR A 1 305 ? 8.505 -5.949 -8.268 1.00 68.88 305 TYR A CA 1
ATOM 2369 C C . TYR A 1 305 ? 7.019 -6.242 -8.540 1.00 68.88 305 TYR A C 1
ATOM 2371 O O . TYR A 1 305 ? 6.585 -6.204 -9.691 1.00 68.88 305 TYR A O 1
ATOM 2379 N N . CYS A 1 306 ? 6.248 -6.568 -7.500 1.00 81.75 306 CYS A N 1
ATOM 2380 C CA . CYS A 1 306 ? 4.823 -6.900 -7.584 1.00 81.75 306 CYS A CA 1
ATOM 2381 C C . CYS A 1 306 ? 3.953 -5.716 -7.162 1.00 81.75 306 CYS A C 1
ATOM 2383 O O . CYS A 1 306 ? 2.933 -5.439 -7.790 1.00 81.75 306 CYS A O 1
ATOM 2385 N N . TYR A 1 307 ? 4.379 -5.003 -6.122 1.00 88.94 307 TYR A N 1
ATOM 2386 C CA . TYR A 1 307 ? 3.701 -3.851 -5.548 1.00 88.94 307 TYR A CA 1
ATOM 2387 C C . TYR A 1 307 ? 4.709 -2.739 -5.320 1.00 88.94 307 TYR A C 1
ATOM 2389 O O . TYR A 1 307 ? 5.883 -2.986 -5.097 1.00 88.94 307 TYR A O 1
ATOM 2397 N N . SER A 1 308 ? 4.259 -1.499 -5.369 1.00 87.19 308 SER A N 1
ATOM 2398 C CA . SER A 1 308 ? 5.129 -0.328 -5.297 1.00 87.19 308 SER A CA 1
ATOM 2399 C C . SER A 1 308 ? 4.533 0.718 -4.372 1.00 87.19 308 SER A C 1
ATOM 2401 O O . SER A 1 308 ? 3.316 0.766 -4.184 1.00 87.19 308 SER A O 1
ATOM 2403 N N . ALA A 1 309 ? 5.415 1.539 -3.818 1.00 88.38 309 ALA A N 1
ATOM 2404 C CA . ALA A 1 309 ? 5.126 2.642 -2.922 1.00 88.38 309 ALA A CA 1
ATOM 2405 C C . ALA A 1 309 ? 5.921 3.859 -3.413 1.00 88.38 309 ALA A C 1
ATOM 2407 O O . ALA A 1 309 ? 7.097 3.724 -3.748 1.00 88.38 309 ALA A O 1
ATOM 2408 N N . LEU A 1 310 ? 5.284 5.024 -3.481 1.00 87.19 310 LEU A N 1
ATOM 2409 C CA . LEU A 1 310 ? 5.907 6.277 -3.899 1.00 87.19 310 LEU A CA 1
ATOM 2410 C C . LEU A 1 310 ? 5.295 7.423 -3.100 1.00 87.19 310 LEU A C 1
ATOM 2412 O O . LEU A 1 310 ? 4.094 7.652 -3.179 1.00 87.19 310 LEU A O 1
ATOM 2416 N N . ASN A 1 311 ? 6.114 8.158 -2.354 1.00 90.25 311 ASN A N 1
ATOM 2417 C CA . ASN A 1 311 ? 5.688 9.396 -1.715 1.00 90.25 311 ASN A CA 1
ATOM 2418 C C . ASN A 1 311 ? 6.120 10.562 -2.596 1.00 90.25 311 ASN A C 1
ATOM 2420 O O . ASN A 1 311 ? 7.316 10.814 -2.728 1.00 90.25 311 ASN A O 1
ATOM 2424 N N . HIS A 1 312 ? 5.160 11.211 -3.243 1.00 84.62 312 HIS A N 1
ATOM 2425 C CA . HIS A 1 312 ? 5.416 12.233 -4.249 1.00 84.62 312 HIS A CA 1
ATOM 2426 C C . HIS A 1 312 ? 4.900 13.589 -3.775 1.00 84.62 312 HIS A C 1
ATOM 2428 O O . HIS A 1 312 ? 3.827 13.668 -3.180 1.00 84.62 312 HIS A O 1
ATOM 2434 N N . GLN A 1 313 ? 5.656 14.650 -4.037 1.00 83.06 313 GLN A N 1
ATOM 2435 C CA . GLN A 1 313 ? 5.308 16.012 -3.653 1.00 83.06 313 GLN A CA 1
ATOM 2436 C C . GLN A 1 313 ? 5.486 16.924 -4.872 1.00 83.06 313 GLN A C 1
ATOM 2438 O O . GLN A 1 313 ? 6.591 17.036 -5.400 1.00 83.06 313 GLN A O 1
ATOM 2443 N N . ASP A 1 314 ? 4.394 17.553 -5.310 1.00 74.06 314 ASP A N 1
ATOM 2444 C CA . ASP A 1 314 ? 4.374 18.469 -6.454 1.00 74.06 314 ASP A CA 1
ATOM 2445 C C . ASP A 1 314 ? 4.941 19.835 -6.020 1.00 74.06 314 ASP A C 1
ATOM 2447 O O . ASP A 1 314 ? 4.209 20.706 -5.538 1.00 74.06 314 ASP A O 1
ATOM 2451 N N . GLY A 1 315 ? 6.258 20.016 -6.104 1.00 70.31 315 GLY A N 1
ATOM 2452 C CA . GLY A 1 315 ? 6.934 21.241 -5.655 1.00 70.31 315 GLY A CA 1
ATOM 2453 C C . GLY A 1 315 ? 6.996 21.410 -4.127 1.00 70.31 315 GLY A C 1
ATOM 2454 O O . GLY A 1 315 ? 6.500 20.592 -3.360 1.00 70.31 315 GLY A O 1
ATOM 2455 N N . SER A 1 316 ? 7.634 22.484 -3.652 1.00 66.50 316 SER A N 1
ATOM 2456 C CA . SER A 1 316 ? 7.952 22.661 -2.222 1.00 66.50 316 SER A CA 1
ATOM 2457 C C . SER A 1 316 ? 6.766 23.044 -1.328 1.00 66.50 316 SER A C 1
ATOM 2459 O O . SER A 1 316 ? 6.861 22.902 -0.112 1.00 66.50 316 SER A O 1
ATOM 2461 N N . GLU A 1 317 ? 5.668 23.547 -1.899 1.00 66.88 317 GLU A N 1
ATOM 2462 C CA . GLU A 1 317 ? 4.524 24.088 -1.142 1.00 66.88 317 GLU A CA 1
ATOM 2463 C C . GLU A 1 317 ? 3.305 23.151 -1.086 1.00 66.88 317 GLU A C 1
ATOM 2465 O O . GLU A 1 317 ? 2.366 23.400 -0.327 1.00 66.88 317 GLU A O 1
ATOM 2470 N N . SER A 1 318 ? 3.289 22.062 -1.862 1.00 75.00 318 SER A N 1
ATOM 2471 C CA . SER A 1 318 ? 2.186 21.096 -1.834 1.00 75.00 318 SER A CA 1
ATOM 2472 C C . SER A 1 318 ? 2.372 20.062 -0.721 1.00 75.00 318 SER A C 1
ATOM 2474 O O . SER A 1 318 ? 3.489 19.730 -0.328 1.00 75.00 318 SER A O 1
ATOM 2476 N N . SER A 1 319 ? 1.269 19.536 -0.184 1.00 82.19 319 SER A N 1
ATOM 2477 C CA . SER A 1 319 ? 1.342 18.397 0.739 1.00 82.19 319 SER A CA 1
ATOM 2478 C C . SER A 1 319 ? 1.677 17.115 -0.033 1.00 82.19 319 SER A C 1
ATOM 2480 O O . SER A 1 319 ? 1.055 16.876 -1.072 1.00 82.19 319 SER A O 1
ATOM 2482 N N . PRO A 1 320 ? 2.594 16.264 0.465 1.00 90.38 320 PRO A N 1
ATOM 2483 C CA . PRO A 1 320 ? 2.916 15.004 -0.191 1.00 90.38 320 PRO A CA 1
ATOM 2484 C C . PRO A 1 320 ? 1.688 14.104 -0.360 1.00 90.38 320 PRO A C 1
ATOM 2486 O O . PRO A 1 320 ? 0.848 13.980 0.536 1.00 90.38 320 PRO A O 1
ATOM 2489 N N . THR A 1 321 ? 1.614 13.443 -1.511 1.00 92.94 321 THR A N 1
ATOM 2490 C CA . THR A 1 321 ? 0.644 12.395 -1.816 1.00 92.94 321 THR A CA 1
ATOM 2491 C C . THR A 1 321 ? 1.354 11.052 -1.861 1.00 92.94 321 THR A C 1
ATOM 2493 O O . THR A 1 321 ? 2.310 10.851 -2.616 1.00 92.94 321 THR A O 1
ATOM 2496 N N . PHE A 1 322 ? 0.858 10.104 -1.073 1.00 96.88 322 PHE A N 1
ATOM 2497 C CA . PHE A 1 322 ? 1.403 8.759 -1.043 1.00 96.88 322 PHE A CA 1
ATOM 2498 C C . PHE A 1 322 ? 0.660 7.854 -2.024 1.00 96.88 322 PHE A C 1
ATOM 2500 O O . PHE A 1 322 ? -0.517 7.562 -1.834 1.00 96.88 322 PHE A O 1
ATOM 2507 N N . TYR A 1 323 ? 1.350 7.370 -3.049 1.00 95.12 323 TYR A N 1
ATOM 2508 C CA . TYR A 1 323 ? 0.839 6.422 -4.030 1.00 95.12 323 TYR A CA 1
ATOM 2509 C C . TYR A 1 323 ? 1.294 5.002 -3.705 1.00 95.12 323 TYR A C 1
ATOM 2511 O O . TYR A 1 323 ? 2.449 4.762 -3.350 1.00 95.12 323 TYR A O 1
ATOM 2519 N N . PHE A 1 324 ? 0.397 4.037 -3.881 1.00 96.56 324 PHE A N 1
ATOM 2520 C CA . PHE A 1 324 ? 0.706 2.624 -3.710 1.00 96.56 324 PHE A CA 1
ATOM 2521 C C . PHE A 1 324 ? -0.169 1.745 -4.603 1.00 96.56 324 PHE A C 1
ATOM 2523 O O . PHE A 1 324 ? -1.283 2.100 -4.995 1.00 96.56 324 PHE A O 1
ATOM 2530 N N . GLY A 1 325 ? 0.337 0.556 -4.907 1.00 92.94 325 GLY A N 1
ATOM 2531 C CA . GLY A 1 325 ? -0.401 -0.445 -5.663 1.00 92.94 325 GLY A CA 1
ATOM 2532 C C . GLY A 1 325 ? 0.503 -1.314 -6.519 1.00 92.94 325 GLY A C 1
ATOM 2533 O O . GLY A 1 325 ? 1.729 -1.179 -6.519 1.00 92.94 325 GLY A O 1
ATOM 2534 N N . GLY A 1 326 ? -0.113 -2.238 -7.243 1.00 85.19 326 GLY A N 1
ATOM 2535 C CA . GLY A 1 326 ? 0.593 -3.152 -8.130 1.00 85.19 326 GLY A CA 1
ATOM 2536 C C . GLY A 1 326 ? -0.361 -4.144 -8.793 1.00 85.19 326 GLY A C 1
ATOM 2537 O O . GLY A 1 326 ? -1.379 -4.501 -8.185 1.00 85.19 326 GLY A O 1
ATOM 2538 N N . PRO A 1 327 ? -0.097 -4.540 -10.050 1.00 72.19 327 PRO A N 1
ATOM 2539 C CA . PRO A 1 327 ? -1.051 -5.284 -10.858 1.00 72.19 327 PRO A CA 1
ATOM 2540 C C . PRO A 1 327 ? -1.138 -6.777 -10.540 1.00 72.19 327 PRO A C 1
ATOM 2542 O O . PRO A 1 327 ? -0.188 -7.427 -10.119 1.00 72.19 327 PRO A O 1
ATOM 2545 N N . VAL A 1 328 ? -2.292 -7.324 -10.939 1.00 58.72 328 VAL A N 1
ATOM 2546 C CA . VAL A 1 328 ? -2.679 -8.749 -11.041 1.00 58.72 328 VAL A CA 1
ATOM 2547 C C . VAL A 1 328 ? -1.624 -9.631 -11.738 1.00 58.72 328 VAL A C 1
ATOM 2549 O O . VAL A 1 328 ? -1.588 -10.838 -11.525 1.00 58.72 328 VAL A O 1
ATOM 2552 N N . ASN A 1 329 ? -0.757 -9.042 -12.566 1.00 51.91 329 ASN A N 1
ATOM 2553 C CA . ASN A 1 329 ? 0.302 -9.727 -13.306 1.00 51.91 329 ASN A CA 1
ATOM 2554 C C . ASN A 1 329 ? 1.688 -9.204 -12.901 1.00 51.91 329 ASN A C 1
ATOM 2556 O O . ASN A 1 329 ? 2.473 -8.803 -13.755 1.00 51.91 329 ASN A O 1
ATOM 2560 N N . GLY A 1 330 ? 2.028 -9.277 -11.612 1.00 44.94 330 GLY A N 1
ATOM 2561 C 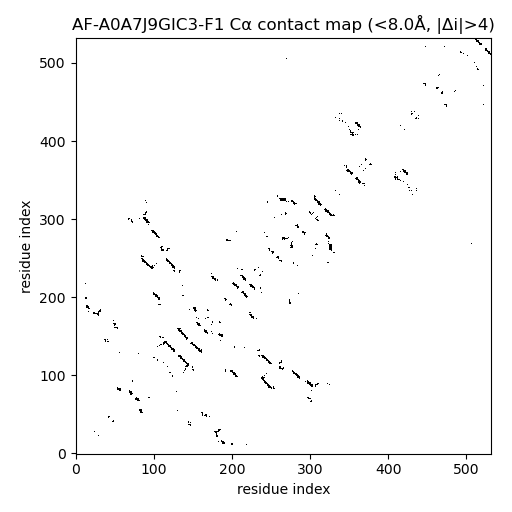CA . GLY A 1 330 ? 3.398 -9.117 -11.095 1.00 44.94 330 GLY A CA 1
ATOM 2562 C C . GLY A 1 330 ? 4.402 -10.173 -11.593 1.00 44.94 330 GLY A C 1
ATOM 2563 O O . GLY A 1 330 ? 5.393 -10.461 -10.935 1.00 44.94 330 GLY A O 1
ATOM 2564 N N . LYS A 1 331 ? 4.179 -10.768 -12.770 1.00 42.16 331 LYS A N 1
ATOM 2565 C CA . LYS A 1 331 ? 5.289 -11.105 -13.646 1.00 42.16 331 LYS A CA 1
ATOM 2566 C C . LYS A 1 331 ? 5.527 -9.872 -14.513 1.00 42.16 331 LYS A C 1
ATOM 2568 O O . LYS A 1 331 ? 5.056 -9.804 -15.644 1.00 42.16 331 LYS A O 1
ATOM 2573 N N . ALA A 1 332 ? 6.420 -8.995 -14.061 1.00 49.75 332 ALA A N 1
ATOM 2574 C CA . ALA A 1 332 ? 7.547 -8.728 -14.941 1.00 49.75 332 ALA A CA 1
ATOM 2575 C C . ALA A 1 332 ? 7.930 -10.096 -15.508 1.00 49.75 332 ALA A C 1
ATOM 2577 O O . ALA A 1 332 ? 8.217 -10.996 -14.718 1.00 49.75 332 ALA A O 1
ATOM 2578 N N . ASN A 1 333 ? 7.693 -10.352 -16.794 1.00 55.47 333 ASN A N 1
ATOM 2579 C CA . ASN A 1 333 ? 7.905 -11.674 -17.356 1.00 55.47 333 ASN A CA 1
ATOM 2580 C C . ASN A 1 333 ? 9.399 -11.945 -17.195 1.00 55.47 333 ASN A C 1
ATOM 2582 O O . ASN A 1 333 ? 10.191 -11.527 -18.023 1.00 55.47 333 ASN A O 1
ATOM 2586 N N . PHE A 1 334 ? 9.806 -12.531 -16.062 1.00 58.03 334 PHE A N 1
ATOM 2587 C CA . PHE A 1 334 ? 11.212 -12.595 -15.678 1.00 58.03 334 PHE A CA 1
ATOM 2588 C C . PHE A 1 334 ? 11.975 -13.372 -16.732 1.00 58.03 334 PHE A C 1
ATOM 2590 O O . PHE A 1 334 ? 13.123 -13.067 -16.991 1.00 58.03 334 PHE A O 1
ATOM 2597 N N . LYS A 1 335 ? 11.290 -14.286 -17.426 1.00 64.00 335 LYS A N 1
ATOM 2598 C CA . LYS A 1 335 ? 11.794 -14.938 -18.621 1.00 64.00 335 LYS A CA 1
ATO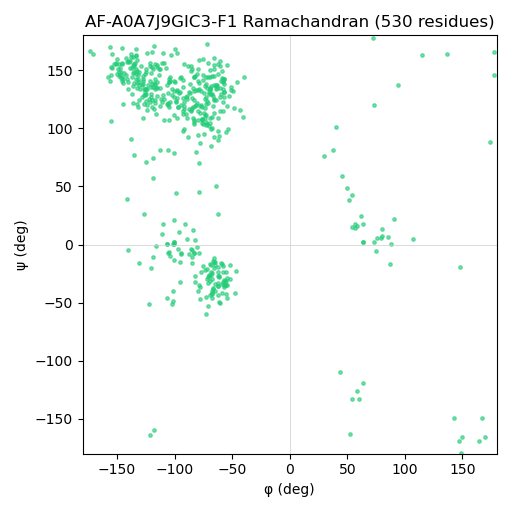M 2599 C C . LYS A 1 335 ? 12.091 -13.945 -19.750 1.00 64.00 335 LYS A C 1
ATOM 2601 O O . LYS A 1 335 ? 13.195 -13.967 -20.260 1.00 64.00 335 LYS A O 1
ATOM 2606 N N . GLU A 1 336 ? 11.168 -13.059 -20.105 1.00 71.31 336 GLU A N 1
ATOM 2607 C CA . GLU A 1 336 ? 11.377 -12.010 -21.119 1.00 71.31 336 GLU A CA 1
ATOM 2608 C C . GLU A 1 336 ? 12.409 -10.963 -20.690 1.00 71.31 336 GLU A C 1
ATOM 2610 O O . GLU A 1 336 ? 13.207 -10.530 -21.510 1.00 71.31 336 GLU A O 1
ATOM 2615 N N . ILE A 1 337 ? 12.450 -10.585 -19.412 1.00 73.38 337 ILE A N 1
ATOM 2616 C CA . ILE A 1 337 ? 13.481 -9.690 -18.872 1.00 73.38 337 ILE A CA 1
ATOM 2617 C C . ILE A 1 337 ? 14.842 -10.373 -18.894 1.00 73.38 337 ILE A C 1
ATOM 2619 O O . ILE A 1 337 ? 15.809 -9.769 -19.335 1.00 73.38 337 ILE A O 1
ATOM 2623 N N . ASP A 1 338 ? 14.935 -11.628 -18.464 1.00 79.38 338 ASP A N 1
ATOM 2624 C CA . ASP A 1 338 ? 16.179 -12.393 -18.478 1.00 79.38 338 ASP A CA 1
ATOM 2625 C C . ASP A 1 338 ? 16.637 -12.670 -19.918 1.00 79.38 338 ASP A C 1
ATOM 2627 O O . ASP A 1 338 ? 17.827 -12.581 -20.211 1.00 79.38 338 ASP A O 1
ATOM 2631 N N . GLU A 1 339 ? 15.713 -12.953 -20.839 1.00 82.94 339 GLU A N 1
ATOM 2632 C CA . GLU A 1 339 ? 15.981 -13.049 -22.278 1.00 82.94 339 GLU A CA 1
ATOM 2633 C C . GLU A 1 339 ? 16.462 -11.705 -22.835 1.00 82.94 339 GLU A C 1
ATOM 2635 O O . GLU A 1 339 ? 17.456 -11.660 -23.563 1.00 82.94 339 GLU A O 1
ATOM 2640 N N . LYS A 1 340 ? 15.830 -10.595 -22.440 1.00 84.62 340 LYS A N 1
ATOM 2641 C CA . LYS A 1 340 ? 16.234 -9.254 -22.862 1.00 84.62 340 LYS A CA 1
ATOM 2642 C C . LYS A 1 340 ? 17.593 -8.857 -22.294 1.00 84.62 340 LYS A C 1
ATOM 2644 O O . LYS A 1 340 ? 18.404 -8.296 -23.020 1.00 84.62 340 LYS A O 1
ATOM 2649 N N . LEU A 1 341 ? 17.891 -9.189 -21.041 1.00 87.94 341 LEU A N 1
ATOM 2650 C CA . LEU A 1 341 ? 19.198 -8.957 -20.425 1.00 87.94 341 LEU A CA 1
ATOM 2651 C C . LEU A 1 341 ? 20.290 -9.780 -21.093 1.00 87.94 341 LEU A C 1
ATOM 2653 O O . LEU A 1 341 ? 21.375 -9.254 -21.320 1.00 87.94 341 LEU A O 1
ATOM 2657 N N . LYS A 1 342 ? 20.006 -11.039 -21.447 1.00 86.50 342 LYS A N 1
ATOM 2658 C CA . LYS A 1 342 ? 20.922 -11.863 -22.249 1.00 86.50 342 LYS A CA 1
ATOM 2659 C C . LYS A 1 342 ? 21.168 -11.267 -23.633 1.00 86.50 342 LYS A C 1
ATOM 2661 O O . LYS A 1 342 ? 22.257 -11.428 -24.168 1.00 86.50 342 LYS A O 1
ATOM 2666 N N . GLN A 1 343 ? 20.171 -10.601 -24.216 1.00 86.50 343 GLN A N 1
ATOM 2667 C CA . GLN A 1 343 ? 20.327 -9.908 -25.494 1.00 86.50 343 GLN A CA 1
ATOM 2668 C C . GLN A 1 343 ? 21.169 -8.629 -25.354 1.00 86.50 343 GLN A C 1
ATOM 2670 O O . GLN A 1 343 ? 22.028 -8.369 -26.192 1.00 86.50 343 GLN A O 1
ATOM 2675 N N . LEU A 1 344 ? 20.902 -7.824 -24.322 1.00 88.75 344 LEU A N 1
ATOM 2676 C CA . LEU A 1 344 ? 21.489 -6.495 -24.142 1.00 88.75 344 LEU A CA 1
ATOM 2677 C C . LEU A 1 344 ? 22.912 -6.534 -23.567 1.00 88.75 344 LEU A C 1
ATOM 2679 O O . LEU A 1 344 ? 23.765 -5.766 -24.008 1.00 88.75 344 LEU A O 1
ATOM 2683 N N . ASN A 1 345 ? 23.182 -7.422 -22.609 1.00 92.44 345 ASN A N 1
ATOM 2684 C CA . ASN A 1 345 ? 24.503 -7.554 -22.001 1.00 92.44 345 ASN A CA 1
ATOM 2685 C C . ASN A 1 345 ? 25.361 -8.544 -22.787 1.00 92.44 345 ASN A C 1
ATOM 2687 O O . ASN A 1 345 ? 24.974 -9.689 -23.023 1.00 92.44 345 ASN A O 1
ATOM 2691 N N . LYS A 1 346 ? 26.565 -8.110 -23.154 1.00 91.69 346 LYS A N 1
ATOM 2692 C CA . LYS A 1 346 ? 27.542 -8.934 -23.865 1.00 91.69 346 LYS A CA 1
ATOM 2693 C C . LYS A 1 346 ? 28.481 -9.639 -22.882 1.00 91.69 346 LYS A C 1
ATOM 2695 O O . LYS A 1 346 ? 28.673 -9.149 -21.771 1.00 91.69 346 LYS A O 1
ATOM 2700 N N . PRO A 1 347 ? 29.088 -10.776 -23.268 1.00 93.00 347 PRO A N 1
ATOM 2701 C CA . PRO A 1 347 ? 30.100 -11.427 -22.446 1.00 93.00 347 PRO A CA 1
ATOM 2702 C C . PRO A 1 347 ? 31.269 -10.479 -22.154 1.00 93.00 347 PRO A C 1
ATOM 2704 O O . PRO A 1 347 ? 31.909 -9.975 -23.079 1.00 93.00 347 PRO A O 1
ATOM 2707 N N . ALA A 1 348 ? 31.537 -10.250 -20.871 1.00 94.44 348 ALA A N 1
ATOM 2708 C CA . ALA A 1 348 ? 32.607 -9.374 -20.420 1.00 94.44 348 ALA A CA 1
ATOM 2709 C C . ALA A 1 348 ? 33.950 -10.117 -20.384 1.00 94.44 348 ALA A C 1
ATOM 2711 O O . ALA A 1 348 ? 34.041 -11.229 -19.863 1.00 94.44 348 ALA A O 1
ATOM 2712 N N . VAL A 1 349 ? 35.002 -9.477 -20.895 1.00 95.50 349 VAL A N 1
ATOM 2713 C CA . VAL A 1 349 ? 36.402 -9.903 -20.726 1.00 95.50 349 VAL A CA 1
ATOM 2714 C C . VAL A 1 349 ? 36.910 -9.507 -19.336 1.00 95.50 349 VAL A C 1
ATOM 2716 O O . VAL A 1 349 ? 37.664 -10.241 -18.704 1.00 95.50 349 VAL A O 1
ATOM 2719 N N . LYS A 1 350 ? 36.473 -8.341 -18.848 1.00 94.38 350 LYS A N 1
ATOM 2720 C CA . LYS A 1 350 ? 36.766 -7.797 -17.518 1.00 94.38 350 LYS A CA 1
ATOM 2721 C C . LYS A 1 350 ? 35.570 -6.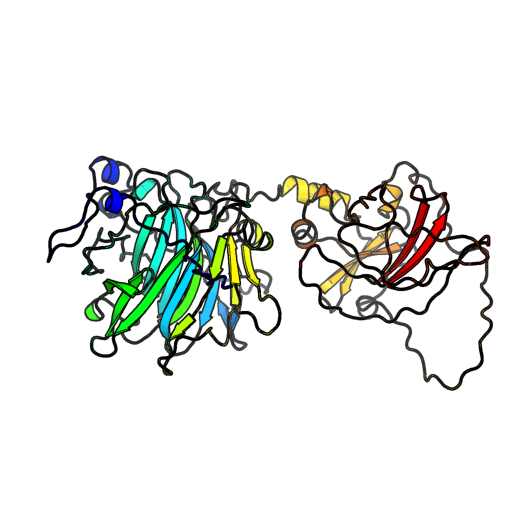969 -17.051 1.00 94.38 350 LYS A C 1
ATOM 2723 O O . LYS A 1 350 ? 34.954 -6.296 -17.869 1.00 94.38 350 LYS A O 1
ATOM 2728 N N . THR A 1 351 ? 35.276 -6.981 -15.755 1.00 95.81 351 THR A N 1
ATOM 2729 C CA . THR A 1 351 ? 34.247 -6.128 -15.143 1.00 95.81 351 THR A CA 1
ATOM 2730 C C . THR A 1 351 ? 34.897 -5.182 -14.136 1.00 95.81 351 THR A C 1
ATOM 2732 O O . THR A 1 351 ? 35.774 -5.595 -13.378 1.00 95.81 351 THR A O 1
ATOM 2735 N N . ILE A 1 352 ? 34.470 -3.921 -14.129 1.00 93.81 352 ILE A N 1
ATOM 2736 C CA . ILE A 1 352 ? 34.924 -2.865 -13.220 1.00 93.81 352 ILE A CA 1
ATOM 2737 C C . ILE A 1 352 ? 33.701 -2.365 -12.450 1.00 93.81 352 ILE A C 1
ATOM 2739 O O . ILE A 1 352 ? 32.674 -2.060 -13.054 1.00 93.81 352 ILE A O 1
ATOM 2743 N N . GLN A 1 353 ? 33.799 -2.305 -11.123 1.00 92.06 353 GLN A N 1
ATOM 2744 C CA . GLN A 1 353 ? 32.778 -1.683 -10.279 1.00 92.06 353 GLN A CA 1
ATOM 2745 C C . GLN A 1 353 ? 33.217 -0.265 -9.939 1.00 92.06 353 GLN A C 1
ATOM 2747 O O . GLN A 1 353 ? 34.328 -0.066 -9.453 1.00 92.06 353 GLN A O 1
ATOM 2752 N N . SER A 1 354 ? 32.347 0.691 -10.231 1.00 85.56 354 SER A N 1
ATOM 2753 C CA . SER A 1 354 ? 32.541 2.109 -9.962 1.00 85.56 354 SER A CA 1
ATOM 2754 C C . SER A 1 354 ? 32.035 2.472 -8.562 1.00 85.56 354 SER A C 1
ATOM 2756 O O . SER A 1 354 ? 31.144 1.815 -8.022 1.00 85.56 354 SER A O 1
ATOM 2758 N N . GLU A 1 355 ? 32.592 3.530 -7.971 1.00 84.06 355 GLU A N 1
ATOM 2759 C CA . GLU A 1 355 ? 32.222 4.022 -6.630 1.00 84.06 355 GLU A CA 1
ATOM 2760 C C . GLU A 1 355 ? 30.757 4.487 -6.542 1.00 84.06 355 GLU A C 1
ATOM 2762 O O . GLU A 1 355 ? 30.142 4.409 -5.483 1.00 84.06 355 GLU A O 1
ATOM 2767 N N . ASP A 1 356 ? 30.180 4.923 -7.663 1.00 78.81 356 ASP A N 1
ATOM 2768 C CA . ASP A 1 356 ? 28.775 5.331 -7.804 1.00 78.81 356 ASP A CA 1
ATOM 2769 C C . ASP A 1 356 ? 27.802 4.151 -8.008 1.00 78.81 356 ASP A C 1
ATOM 2771 O O . ASP A 1 356 ? 26.600 4.349 -8.186 1.00 78.81 356 ASP A O 1
ATOM 2775 N N . GLY A 1 357 ? 28.300 2.911 -7.952 1.00 82.19 357 GLY A N 1
ATOM 2776 C CA . GLY A 1 357 ? 27.499 1.694 -8.077 1.00 82.19 357 GLY A CA 1
ATOM 2777 C C . GLY A 1 357 ? 27.293 1.211 -9.514 1.00 82.19 357 GLY A C 1
ATOM 2778 O O . GLY A 1 357 ? 26.660 0.168 -9.713 1.00 82.19 357 GLY A O 1
ATOM 2779 N N . ASP A 1 358 ? 27.842 1.910 -10.511 1.00 86.06 358 ASP A N 1
ATOM 2780 C CA . ASP A 1 358 ? 27.836 1.431 -11.888 1.00 86.06 358 ASP A CA 1
ATOM 2781 C C . ASP A 1 358 ? 28.784 0.244 -12.089 1.00 86.06 358 ASP A C 1
ATOM 2783 O O . ASP A 1 358 ? 29.869 0.147 -11.513 1.00 86.06 358 ASP A O 1
ATOM 2787 N N . ILE A 1 359 ? 28.364 -0.677 -12.955 1.00 91.81 359 ILE A N 1
ATOM 2788 C CA . ILE A 1 359 ? 29.157 -1.836 -13.357 1.00 91.81 359 ILE A CA 1
ATOM 2789 C C . ILE A 1 359 ? 29.508 -1.668 -14.830 1.00 91.81 359 ILE A C 1
ATOM 2791 O O . ILE A 1 359 ? 28.617 -1.622 -15.679 1.00 91.81 359 ILE A O 1
ATOM 2795 N N . ILE A 1 360 ? 30.799 -1.594 -15.136 1.00 95.50 360 ILE A N 1
ATOM 2796 C CA . ILE A 1 360 ? 31.315 -1.449 -16.497 1.00 95.50 360 ILE A CA 1
ATOM 2797 C C . ILE A 1 360 ? 31.907 -2.778 -16.953 1.00 95.50 360 ILE A C 1
ATOM 2799 O O . ILE A 1 360 ? 32.829 -3.307 -16.333 1.00 95.50 360 ILE A O 1
ATOM 2803 N N . ASP A 1 361 ? 31.390 -3.306 -18.054 1.00 96.88 361 ASP A N 1
ATOM 2804 C CA . ASP A 1 361 ? 31.897 -4.498 -18.716 1.00 96.88 361 ASP A CA 1
ATOM 2805 C C . ASP A 1 361 ? 32.791 -4.111 -19.892 1.00 96.88 361 ASP A C 1
ATOM 2807 O O . ASP A 1 361 ? 32.377 -3.409 -20.812 1.00 96.88 361 ASP A O 1
ATOM 2811 N N . CYS A 1 362 ? 34.027 -4.597 -19.873 1.00 96.38 362 CYS A N 1
ATOM 2812 C CA . CYS A 1 362 ? 34.946 -4.518 -20.995 1.00 96.38 362 CYS A CA 1
ATOM 2813 C C . CYS A 1 362 ? 34.582 -5.623 -21.987 1.00 96.38 362 CYS A C 1
ATOM 2815 O O . CYS A 1 362 ? 34.815 -6.807 -21.726 1.00 96.38 362 CYS A O 1
ATOM 2817 N N . VAL A 1 363 ? 33.985 -5.240 -23.108 1.00 96.00 363 VAL A N 1
ATOM 2818 C CA . VAL A 1 363 ? 33.494 -6.156 -24.142 1.00 96.00 363 VAL A CA 1
ATOM 2819 C C . VAL A 1 363 ? 34.449 -6.118 -25.326 1.00 96.00 363 VAL A C 1
ATOM 2821 O O . VAL A 1 363 ? 34.935 -5.054 -25.686 1.00 96.00 363 VAL A O 1
ATOM 2824 N N . ASP A 1 364 ? 34.734 -7.268 -25.934 1.00 94.50 364 ASP A N 1
ATOM 2825 C CA . ASP A 1 364 ? 35.504 -7.341 -27.184 1.00 94.50 364 ASP A CA 1
ATOM 2826 C C . ASP A 1 364 ? 34.944 -6.352 -28.220 1.00 94.50 364 ASP A C 1
ATOM 2828 O O . ASP A 1 364 ? 33.728 -6.297 -28.435 1.00 94.50 364 ASP A O 1
ATOM 2832 N N . ILE A 1 365 ? 35.824 -5.566 -28.847 1.00 93.31 365 ILE A N 1
ATOM 2833 C CA . ILE A 1 365 ? 35.430 -4.486 -29.755 1.00 93.31 365 ILE A CA 1
ATOM 2834 C C . ILE A 1 365 ? 34.532 -4.976 -30.902 1.00 93.31 365 ILE A C 1
ATOM 2836 O O . ILE A 1 365 ? 33.626 -4.251 -31.300 1.00 93.31 365 ILE A O 1
ATOM 2840 N N . TYR A 1 366 ? 34.693 -6.219 -31.371 1.00 91.19 366 TYR A N 1
ATOM 2841 C CA . TYR A 1 366 ? 33.878 -6.825 -32.433 1.00 91.19 366 TYR A CA 1
ATOM 2842 C C . TYR A 1 366 ? 32.577 -7.465 -31.927 1.00 91.19 366 TYR A C 1
ATOM 2844 O O . TYR A 1 366 ? 31.771 -7.945 -32.723 1.00 91.19 366 TYR A O 1
ATOM 2852 N N . LYS A 1 367 ? 32.342 -7.485 -30.610 1.00 91.75 367 LYS A N 1
ATOM 2853 C CA . LYS A 1 367 ? 31.141 -8.063 -29.977 1.00 91.75 367 LYS A CA 1
ATOM 2854 C C . LYS A 1 367 ? 30.217 -7.013 -29.360 1.00 91.75 367 LYS A C 1
ATOM 2856 O O . LYS A 1 367 ? 29.266 -7.376 -28.666 1.00 91.75 367 LYS A O 1
ATOM 2861 N N . GLN A 1 368 ? 30.474 -5.727 -29.601 1.00 90.94 368 GLN A N 1
ATOM 2862 C CA . GLN A 1 368 ? 29.621 -4.639 -29.125 1.00 90.94 368 GLN A CA 1
ATOM 2863 C C . GLN A 1 368 ? 28.184 -4.727 -29.690 1.00 90.94 368 GLN A C 1
ATOM 2865 O O . GLN A 1 368 ? 27.986 -5.243 -30.794 1.00 90.94 368 GLN A O 1
ATOM 2870 N N . PRO A 1 369 ? 27.169 -4.189 -28.983 1.00 91.00 369 PRO A N 1
ATOM 2871 C CA . PRO A 1 369 ? 25.760 -4.276 -29.386 1.00 91.00 369 PRO A CA 1
ATOM 2872 C C . PRO A 1 369 ? 25.443 -3.768 -30.800 1.00 91.00 369 PRO A C 1
ATOM 2874 O O . PRO A 1 369 ? 24.516 -4.269 -31.432 1.00 91.00 369 PRO A O 1
ATOM 2877 N N . ALA A 1 370 ? 26.217 -2.812 -31.330 1.00 89.25 370 ALA A N 1
ATOM 2878 C CA . ALA A 1 370 ? 26.015 -2.276 -32.678 1.00 89.25 370 ALA A CA 1
ATOM 2879 C C . ALA A 1 370 ? 26.005 -3.372 -33.765 1.00 89.25 370 ALA A C 1
ATOM 2881 O O . ALA A 1 370 ? 25.227 -3.296 -34.716 1.00 89.25 370 ALA A O 1
ATOM 2882 N N . PHE A 1 371 ? 26.806 -4.430 -33.600 1.00 91.06 371 PHE A N 1
ATOM 2883 C CA . PHE A 1 371 ? 26.940 -5.506 -34.587 1.00 91.06 371 PHE A CA 1
ATOM 2884 C C . PHE A 1 371 ? 25.816 -6.552 -34.549 1.00 91.06 371 PHE A C 1
ATOM 2886 O O . PHE A 1 371 ? 25.769 -7.431 -35.410 1.00 91.06 371 PHE A O 1
ATOM 2893 N N . ASP A 1 372 ? 24.859 -6.430 -33.624 1.00 88.25 372 ASP A N 1
ATOM 2894 C CA . ASP A 1 372 ? 23.622 -7.218 -33.678 1.00 88.25 372 ASP A CA 1
ATOM 2895 C C . ASP A 1 372 ? 22.714 -6.765 -34.831 1.00 88.25 372 ASP A C 1
ATOM 2897 O O . ASP A 1 372 ? 21.931 -7.557 -35.367 1.00 88.25 372 ASP A O 1
ATOM 2901 N N . HIS A 1 373 ? 22.826 -5.495 -35.239 1.00 88.75 373 HIS A N 1
ATOM 2902 C CA . HIS A 1 373 ? 22.068 -4.965 -36.361 1.00 88.75 373 HIS A CA 1
ATOM 2903 C C . HIS A 1 373 ? 22.570 -5.571 -37.675 1.00 88.75 373 HIS A C 1
ATOM 2905 O O . HIS A 1 373 ? 23.761 -5.545 -37.983 1.00 88.75 373 HIS A O 1
ATOM 2911 N N . HIS A 1 374 ? 21.652 -6.089 -38.497 1.00 89.69 374 HIS A N 1
ATOM 2912 C CA . HIS A 1 374 ? 22.002 -6.831 -39.713 1.00 89.69 374 HIS A CA 1
ATOM 2913 C C . HIS A 1 374 ? 22.877 -6.029 -40.686 1.00 89.69 374 HIS A C 1
ATOM 2915 O O . HIS A 1 374 ? 23.775 -6.603 -41.295 1.00 89.69 374 HIS A O 1
ATOM 2921 N N . ALA A 1 375 ? 22.669 -4.711 -40.776 1.00 92.06 375 ALA A N 1
ATOM 2922 C CA . ALA A 1 375 ? 23.467 -3.829 -41.630 1.00 92.06 375 ALA A CA 1
ATOM 2923 C C . ALA A 1 375 ? 24.940 -3.681 -41.189 1.00 92.06 375 ALA A C 1
ATOM 2925 O O . ALA A 1 375 ? 25.749 -3.187 -41.966 1.00 92.06 375 ALA A O 1
ATOM 2926 N N . LEU A 1 376 ? 25.299 -4.099 -39.967 1.00 90.88 376 LEU A N 1
ATOM 2927 C CA . LEU A 1 376 ? 26.630 -3.887 -39.386 1.00 90.88 376 LEU A CA 1
ATOM 2928 C C . LEU A 1 376 ? 27.416 -5.182 -39.108 1.00 90.88 376 LEU A C 1
ATOM 2930 O O . LEU A 1 376 ? 28.570 -5.096 -38.704 1.00 90.88 376 LEU A O 1
ATOM 2934 N N . LYS A 1 377 ? 26.864 -6.379 -39.367 1.00 80.75 377 LYS A N 1
ATOM 2935 C CA . LYS A 1 377 ? 27.475 -7.680 -38.995 1.00 80.75 377 LYS A CA 1
ATOM 2936 C C . LYS A 1 377 ? 28.907 -7.926 -39.505 1.00 80.75 377 LYS A C 1
ATOM 2938 O O . LYS A 1 377 ? 29.619 -8.714 -38.898 1.00 80.75 377 LYS A O 1
ATOM 2943 N N . ASN A 1 378 ? 29.324 -7.256 -40.580 1.00 85.38 378 ASN A N 1
ATOM 2944 C CA . ASN A 1 378 ? 30.667 -7.362 -41.171 1.00 85.38 378 ASN A CA 1
ATOM 2945 C C . ASN A 1 378 ? 31.336 -5.989 -41.335 1.00 85.38 378 ASN A C 1
ATOM 2947 O O . ASN A 1 378 ? 32.131 -5.776 -42.251 1.00 85.38 378 ASN A O 1
ATOM 2951 N N . HIS A 1 379 ? 30.948 -5.021 -40.510 1.00 88.75 379 HIS A N 1
ATOM 2952 C CA . HIS A 1 379 ? 31.477 -3.672 -40.610 1.00 88.75 379 HIS A CA 1
ATOM 2953 C C . HIS A 1 379 ? 32.958 -3.635 -40.202 1.00 88.75 379 HIS A C 1
ATOM 2955 O O . HIS A 1 379 ? 33.347 -4.180 -39.169 1.00 88.75 379 HIS A O 1
ATOM 2961 N N . ILE A 1 380 ? 33.784 -2.976 -41.016 1.00 90.06 380 ILE A N 1
ATOM 2962 C CA . ILE A 1 380 ? 35.208 -2.778 -40.733 1.00 90.06 380 ILE A CA 1
ATOM 2963 C C . ILE A 1 380 ? 35.342 -1.590 -39.782 1.00 90.06 380 ILE A C 1
ATOM 2965 O O . ILE A 1 380 ? 34.950 -0.476 -40.120 1.00 90.06 380 ILE A O 1
ATOM 2969 N N . ILE A 1 381 ? 35.907 -1.825 -38.599 1.00 88.94 381 ILE A N 1
ATOM 2970 C CA . ILE A 1 381 ? 36.038 -0.798 -37.563 1.00 88.94 381 ILE A CA 1
ATOM 2971 C C . ILE A 1 381 ? 37.116 0.213 -37.953 1.00 88.94 381 ILE A C 1
ATOM 2973 O O . ILE A 1 381 ? 38.292 -0.126 -38.094 1.00 88.94 381 ILE A O 1
ATOM 2977 N N . GLN A 1 382 ? 36.723 1.480 -38.067 1.00 89.00 382 GLN A N 1
ATOM 2978 C CA . GLN A 1 382 ? 37.657 2.590 -38.198 1.00 89.00 382 GLN A CA 1
ATOM 2979 C C . GLN A 1 382 ? 38.154 3.024 -36.809 1.00 89.00 382 GLN A C 1
ATOM 2981 O O . GLN A 1 382 ? 37.425 3.657 -36.053 1.00 89.00 382 GLN A O 1
ATOM 2986 N N . MET A 1 383 ? 39.412 2.708 -36.480 1.00 84.50 383 MET A N 1
ATOM 2987 C CA . MET A 1 383 ? 39.990 2.981 -35.149 1.00 84.50 383 MET A CA 1
ATOM 2988 C C . MET A 1 383 ? 40.256 4.465 -34.870 1.00 84.50 383 MET A C 1
ATOM 2990 O O . MET A 1 383 ? 40.264 4.887 -33.718 1.00 84.50 383 MET A O 1
ATOM 2994 N N . LYS A 1 384 ? 40.513 5.257 -35.914 1.00 83.94 384 LYS A N 1
ATOM 2995 C CA . LYS A 1 384 ? 40.710 6.704 -35.804 1.00 83.94 384 LYS A CA 1
ATOM 2996 C C . LYS A 1 384 ? 40.228 7.420 -37.067 1.00 83.94 384 LYS A C 1
ATOM 2998 O O . LYS A 1 384 ? 40.329 6.847 -38.160 1.00 83.94 384 LYS A O 1
ATOM 3003 N N . PRO A 1 385 ? 39.725 8.659 -36.951 1.00 86.50 385 PRO A N 1
ATOM 3004 C CA . PRO A 1 385 ? 39.426 9.482 -38.114 1.00 86.50 385 PRO A CA 1
ATOM 3005 C C . PRO A 1 385 ? 40.698 9.770 -38.926 1.00 86.50 385 PRO A C 1
ATOM 3007 O O . PRO A 1 385 ? 41.815 9.732 -38.409 1.00 86.50 385 PRO A O 1
ATOM 3010 N N . SER A 1 386 ? 40.526 10.043 -40.219 1.00 83.50 386 SER A N 1
ATOM 3011 C CA . SER A 1 386 ? 41.615 10.404 -41.137 1.00 83.50 386 SER A CA 1
ATOM 3012 C C . SER A 1 386 ? 41.987 11.889 -41.090 1.00 83.50 386 SER A C 1
ATOM 3014 O O . SER A 1 386 ? 42.951 12.294 -41.735 1.00 83.50 386 SER A O 1
ATOM 3016 N N . PHE A 1 387 ? 41.222 12.703 -40.363 1.00 81.06 387 PHE A N 1
ATOM 3017 C CA . PHE A 1 387 ? 41.412 14.143 -40.252 1.00 81.06 387 PHE A CA 1
ATOM 3018 C C . PHE A 1 387 ? 41.952 14.527 -38.872 1.00 81.06 387 PHE A C 1
ATOM 3020 O O . PHE A 1 387 ? 41.679 13.857 -37.877 1.00 81.06 387 PHE A O 1
ATOM 3027 N N . ASP A 1 388 ? 42.681 15.640 -38.833 1.00 76.81 388 ASP A N 1
ATOM 3028 C CA . ASP A 1 388 ? 43.130 16.308 -37.614 1.00 76.81 388 ASP A CA 1
ATOM 3029 C C . ASP A 1 388 ? 42.536 17.723 -37.601 1.00 76.81 388 ASP A C 1
ATOM 3031 O O . ASP A 1 388 ? 42.756 18.506 -38.532 1.00 76.81 388 ASP A O 1
ATOM 3035 N N . LEU A 1 389 ? 41.707 18.028 -36.600 1.00 78.12 389 LEU A N 1
ATOM 3036 C CA . LEU A 1 389 ? 41.024 19.318 -36.497 1.00 78.12 389 LEU A CA 1
ATOM 3037 C C . LEU A 1 389 ? 41.965 20.325 -35.830 1.00 78.12 389 LEU A C 1
ATOM 3039 O O . LEU A 1 389 ? 42.219 20.259 -34.630 1.00 78.12 389 LEU A O 1
ATOM 3043 N N . LYS A 1 390 ? 42.468 21.287 -36.608 1.00 73.94 390 LYS A N 1
ATOM 3044 C CA . LYS A 1 390 ? 43.268 22.399 -36.080 1.00 73.94 390 LYS A CA 1
ATOM 3045 C C . LYS A 1 390 ? 42.342 23.432 -35.438 1.00 73.94 390 LYS A C 1
ATOM 3047 O O . LYS A 1 390 ? 41.564 24.075 -36.136 1.00 73.94 390 LYS A O 1
ATOM 3052 N N . GLU A 1 391 ? 42.428 23.596 -34.122 1.00 68.69 391 GLU A N 1
ATOM 3053 C CA . GLU A 1 391 ? 41.682 24.634 -33.404 1.00 68.69 391 GLU A CA 1
ATOM 3054 C C . GLU A 1 391 ? 42.380 25.995 -33.509 1.00 68.69 391 GLU A C 1
ATOM 3056 O O . GLU A 1 391 ? 43.518 26.160 -33.061 1.00 68.69 391 GLU A O 1
ATOM 3061 N N . GLU A 1 392 ? 41.683 27.001 -34.040 1.00 57.16 392 GLU A N 1
ATOM 3062 C CA . GLU A 1 392 ? 42.072 28.398 -33.851 1.00 57.16 392 GLU A CA 1
ATOM 3063 C C . GLU A 1 392 ? 41.751 28.808 -32.408 1.00 57.16 392 GLU A C 1
ATOM 3065 O O . GLU A 1 392 ? 40.596 29.001 -32.028 1.00 57.16 392 GLU A O 1
ATOM 3070 N N . ARG A 1 393 ? 42.784 28.920 -31.565 1.00 51.22 393 ARG A N 1
ATOM 3071 C CA . ARG A 1 393 ? 42.636 29.439 -30.201 1.00 51.22 393 ARG A CA 1
ATOM 3072 C C . ARG A 1 393 ? 42.303 30.930 -30.258 1.00 51.22 393 ARG A C 1
ATOM 3074 O O . ARG A 1 393 ? 43.203 31.759 -30.378 1.00 51.22 393 ARG A O 1
ATOM 3081 N N . LEU A 1 394 ? 41.026 31.277 -30.110 1.00 48.47 394 LEU A N 1
ATOM 3082 C CA . LEU A 1 394 ? 40.621 32.630 -29.731 1.00 48.47 394 LEU A CA 1
ATOM 3083 C C . LEU A 1 394 ? 41.279 32.961 -28.384 1.00 48.47 394 LEU A C 1
ATOM 3085 O O . LEU A 1 394 ? 41.056 32.295 -27.374 1.00 48.47 394 LEU A O 1
ATOM 3089 N N . SER A 1 395 ? 42.173 33.947 -28.391 1.00 48.38 395 SER A N 1
ATOM 3090 C CA . SER A 1 395 ? 42.984 34.310 -27.236 1.00 48.38 395 SER A CA 1
ATOM 3091 C C . SER A 1 395 ? 42.130 34.956 -26.143 1.00 48.38 395 SER A C 1
ATOM 3093 O O . SER A 1 395 ? 41.844 36.153 -26.199 1.00 48.38 395 SER A O 1
ATOM 3095 N N . SER A 1 396 ? 41.792 34.205 -25.098 1.00 41.44 396 SER A N 1
ATOM 3096 C CA . SER A 1 396 ? 41.392 34.782 -23.814 1.00 41.44 396 SER A CA 1
ATOM 3097 C C . SER A 1 396 ? 42.024 34.030 -22.642 1.00 41.44 396 SER A C 1
ATOM 3099 O O . SER A 1 396 ? 42.028 32.806 -22.576 1.00 41.44 396 SER A O 1
ATOM 3101 N N . LYS A 1 397 ? 42.620 34.847 -21.773 1.00 46.22 397 LYS A N 1
ATOM 3102 C CA . LYS A 1 397 ? 43.496 34.618 -20.616 1.00 46.22 397 LYS A CA 1
ATOM 3103 C C . LYS A 1 397 ? 43.169 33.429 -19.694 1.00 46.22 397 LYS A C 1
ATOM 3105 O O . LYS A 1 397 ? 42.022 33.216 -19.335 1.00 46.22 397 LYS A O 1
ATOM 3110 N N . ASN A 1 398 ? 44.255 32.813 -19.209 1.00 50.28 398 ASN A N 1
ATOM 3111 C CA . ASN A 1 398 ? 44.434 32.099 -17.935 1.00 50.28 398 ASN A CA 1
ATOM 3112 C C . ASN A 1 398 ? 43.247 31.267 -17.424 1.00 50.28 398 ASN A C 1
ATOM 3114 O O . ASN A 1 398 ? 42.579 31.662 -16.473 1.00 50.28 398 ASN A O 1
ATOM 3118 N N . GLU A 1 399 ? 43.091 30.053 -17.946 1.00 41.78 399 GLU A N 1
ATOM 3119 C CA . GLU A 1 399 ? 42.411 28.984 -17.214 1.00 41.78 399 GLU A CA 1
ATOM 3120 C C . GLU A 1 399 ? 43.456 27.996 -16.699 1.00 41.78 399 GLU A C 1
ATOM 3122 O O . GLU A 1 399 ? 44.071 27.234 -17.447 1.00 41.78 399 GLU A O 1
ATOM 3127 N N . SER A 1 400 ? 43.679 28.048 -15.388 1.00 41.91 400 SER A N 1
ATOM 3128 C CA . SER A 1 400 ? 44.342 27.001 -14.623 1.00 41.91 400 SER A CA 1
ATOM 3129 C C . SER A 1 400 ? 43.735 25.642 -14.977 1.00 41.91 400 SER A C 1
ATOM 3131 O O . SER A 1 400 ? 42.547 25.435 -14.746 1.00 41.91 400 SER A O 1
ATOM 3133 N N . THR A 1 401 ? 44.552 24.749 -15.544 1.00 46.41 401 THR A N 1
ATOM 3134 C CA . THR A 1 401 ? 44.356 23.288 -15.591 1.00 46.41 401 THR A CA 1
ATOM 3135 C C . THR A 1 401 ? 42.890 22.843 -15.606 1.00 46.41 401 THR A C 1
ATOM 3137 O O . THR A 1 401 ? 42.371 22.370 -14.595 1.00 46.41 401 THR A O 1
ATOM 3140 N N . LYS A 1 402 ? 42.225 22.978 -16.762 1.00 47.41 402 LYS A N 1
ATOM 3141 C CA . LYS A 1 402 ? 40.962 22.284 -17.051 1.00 47.41 402 LYS A CA 1
ATOM 3142 C C . LYS A 1 402 ? 41.190 20.779 -16.869 1.00 47.41 402 LYS A C 1
ATOM 3144 O O . LYS A 1 402 ? 41.722 20.116 -17.756 1.00 47.41 402 LYS A O 1
ATOM 3149 N N . LEU A 1 403 ? 40.841 20.252 -15.697 1.00 48.47 403 LEU A N 1
ATOM 3150 C CA . LEU A 1 403 ? 40.730 18.819 -15.447 1.00 48.47 403 LEU A CA 1
ATOM 3151 C C . LEU A 1 403 ? 39.627 18.296 -16.368 1.00 48.47 403 LEU A C 1
ATOM 3153 O O . LEU A 1 403 ? 38.441 18.454 -16.088 1.00 48.47 403 LEU A O 1
ATOM 3157 N N . ALA A 1 404 ? 40.032 17.741 -17.510 1.00 50.97 404 ALA A N 1
ATOM 3158 C CA . ALA A 1 404 ? 39.127 17.061 -18.417 1.00 50.97 404 ALA A CA 1
ATOM 3159 C C . ALA A 1 404 ? 38.426 15.935 -17.646 1.00 50.97 404 ALA A C 1
ATOM 3161 O O . ALA A 1 404 ? 39.063 15.138 -16.958 1.00 50.97 404 ALA A O 1
ATOM 3162 N N . ILE A 1 405 ? 37.100 15.939 -17.713 1.00 52.41 405 ILE A N 1
ATOM 3163 C CA . ILE A 1 405 ? 36.214 15.047 -16.974 1.00 52.41 405 ILE A CA 1
ATOM 3164 C C . ILE A 1 405 ? 36.525 13.597 -17.371 1.00 52.41 405 ILE A C 1
ATOM 3166 O O . ILE A 1 405 ? 36.304 13.200 -18.513 1.00 52.41 405 ILE A O 1
ATOM 3170 N N . PHE A 1 406 ? 37.018 12.804 -16.422 1.00 67.62 406 PHE A N 1
ATOM 3171 C CA . PHE A 1 406 ? 37.062 11.348 -16.524 1.00 67.62 406 PHE A CA 1
ATOM 3172 C C . PHE A 1 406 ? 35.754 10.821 -15.933 1.00 67.62 406 PHE A C 1
ATOM 3174 O O . PHE A 1 406 ? 35.389 11.201 -14.818 1.00 67.62 406 PHE A O 1
ATOM 3181 N N . GLN A 1 407 ? 35.019 9.993 -16.682 1.00 79.31 407 GLN A N 1
ATOM 3182 C CA . GLN A 1 407 ? 33.830 9.312 -16.154 1.00 79.31 407 GLN A CA 1
ATOM 3183 C C . GLN A 1 407 ? 34.214 8.613 -14.837 1.00 79.31 407 GLN A C 1
ATOM 3185 O O . GLN A 1 407 ? 35.279 7.997 -14.779 1.00 79.31 407 GLN A O 1
ATOM 3190 N N . THR A 1 408 ? 33.383 8.713 -13.791 1.00 84.06 408 THR A N 1
ATOM 3191 C CA . THR A 1 408 ? 33.724 8.311 -12.407 1.00 84.06 408 THR A CA 1
ATOM 3192 C C . THR A 1 408 ? 34.381 6.931 -12.321 1.00 84.06 408 THR A C 1
ATOM 3194 O O . THR A 1 408 ? 35.399 6.772 -11.646 1.00 84.06 408 THR A O 1
ATOM 3197 N N . TRP A 1 409 ? 33.876 5.963 -13.091 1.00 86.75 409 TRP A N 1
ATOM 3198 C CA . TRP A 1 409 ? 34.373 4.585 -13.124 1.00 86.75 409 TRP A CA 1
ATOM 3199 C C . TRP A 1 409 ? 35.852 4.441 -13.503 1.00 86.75 409 TRP A C 1
ATOM 3201 O O . TRP A 1 409 ? 36.483 3.452 -13.134 1.00 86.75 409 TRP A O 1
ATOM 3211 N N . GLN A 1 410 ? 36.436 5.411 -14.214 1.00 87.81 410 GLN A N 1
ATOM 3212 C CA . GLN A 1 410 ? 37.841 5.367 -14.635 1.00 87.81 410 GLN A CA 1
ATOM 3213 C C . GLN A 1 410 ? 38.808 5.484 -13.449 1.00 87.81 410 GLN A C 1
ATOM 3215 O O . GLN A 1 410 ? 39.965 5.081 -13.559 1.00 87.81 410 GLN A O 1
ATOM 3220 N N . ARG A 1 411 ? 38.334 5.964 -12.290 1.00 85.75 411 ARG A N 1
ATOM 3221 C CA . ARG A 1 411 ? 39.085 5.917 -11.024 1.00 85.75 411 ARG A CA 1
ATOM 3222 C C . ARG A 1 411 ? 39.268 4.488 -10.513 1.00 85.75 411 ARG A C 1
ATOM 3224 O O . ARG A 1 411 ? 40.278 4.187 -9.887 1.00 85.75 411 ARG A O 1
ATOM 3231 N N . SER A 1 412 ? 38.320 3.608 -10.822 1.00 86.19 412 SER A N 1
ATOM 3232 C CA . SER A 1 412 ? 38.303 2.208 -10.390 1.00 86.19 412 SER A CA 1
ATOM 3233 C C . SER A 1 412 ? 39.059 1.275 -11.349 1.00 86.19 412 SER A C 1
ATOM 3235 O O . SER A 1 412 ? 39.270 0.103 -11.036 1.00 86.19 412 SER A O 1
ATOM 3237 N N . GLY A 1 413 ? 39.494 1.771 -12.515 1.00 88.69 413 GLY A N 1
ATOM 3238 C CA . GLY A 1 413 ? 40.380 1.053 -13.432 1.00 88.69 413 GLY A CA 1
ATOM 3239 C C . GLY A 1 413 ? 40.134 1.351 -14.912 1.00 88.69 413 GLY A C 1
ATOM 3240 O O . GLY A 1 413 ? 39.389 2.252 -15.281 1.00 88.69 413 GLY A O 1
ATOM 3241 N N . SER A 1 414 ? 40.762 0.551 -15.778 1.00 92.56 414 SER A N 1
ATOM 3242 C CA . SER A 1 414 ? 40.654 0.650 -17.239 1.00 92.56 414 SER A CA 1
ATOM 3243 C C . SER A 1 414 ? 40.396 -0.705 -17.910 1.00 92.56 414 SER A C 1
ATOM 3245 O O . SER A 1 414 ? 40.661 -1.777 -17.336 1.00 92.56 414 SER A O 1
ATOM 3247 N N . CYS A 1 415 ? 39.861 -0.650 -19.133 1.00 93.94 415 CYS A N 1
ATOM 3248 C CA . CYS A 1 415 ? 39.632 -1.818 -19.976 1.00 93.94 415 CYS A CA 1
ATOM 3249 C C . CYS A 1 415 ? 40.902 -2.237 -20.744 1.00 93.94 415 CYS A C 1
ATOM 3251 O O . CYS A 1 415 ? 41.673 -1.364 -21.144 1.00 93.94 415 CYS A O 1
ATOM 3253 N N . PRO A 1 416 ? 41.136 -3.550 -20.951 1.00 95.50 416 PRO A N 1
ATOM 3254 C CA . PRO A 1 416 ? 42.250 -4.043 -21.762 1.00 95.50 416 PRO A CA 1
ATOM 3255 C C . PRO A 1 416 ? 42.188 -3.572 -23.220 1.00 95.50 416 PRO A C 1
ATOM 3257 O O . PRO A 1 416 ? 41.113 -3.275 -23.747 1.00 95.50 416 PRO A O 1
ATOM 3260 N N . GLU A 1 417 ? 43.336 -3.573 -23.897 1.00 93.69 417 GLU A N 1
ATOM 3261 C CA . GLU A 1 417 ? 43.405 -3.291 -25.332 1.00 93.69 417 GLU A CA 1
ATOM 3262 C C . GLU A 1 417 ? 42.527 -4.268 -26.138 1.00 93.69 417 GLU A C 1
ATOM 3264 O O . GLU A 1 417 ? 42.394 -5.442 -25.789 1.00 93.69 417 GLU A O 1
ATOM 3269 N N . GLY A 1 418 ? 41.880 -3.770 -27.196 1.00 91.38 418 GLY A N 1
ATOM 3270 C CA . GLY A 1 418 ? 40.934 -4.548 -28.005 1.00 91.38 418 GLY A CA 1
ATOM 3271 C C . GLY A 1 418 ? 39.534 -4.701 -27.395 1.00 91.38 418 GLY A C 1
ATOM 3272 O O . GLY A 1 418 ? 38.698 -5.407 -27.961 1.00 91.38 418 GLY A O 1
ATOM 3273 N N . THR A 1 419 ? 39.247 -4.034 -26.271 1.00 95.94 419 THR A N 1
ATOM 3274 C CA . THR A 1 419 ? 37.915 -4.023 -25.643 1.00 95.94 419 THR A CA 1
ATOM 3275 C C . THR A 1 419 ? 37.340 -2.612 -25.518 1.00 95.94 419 THR A C 1
ATOM 3277 O O . THR A 1 419 ? 38.076 -1.627 -25.493 1.00 95.94 419 THR A O 1
ATOM 3280 N N . VAL A 1 420 ? 36.012 -2.515 -25.436 1.00 94.25 420 VAL A N 1
ATOM 3281 C CA . VAL A 1 420 ? 35.257 -1.274 -25.230 1.00 94.25 420 VAL A CA 1
ATOM 3282 C C . VAL A 1 420 ? 34.507 -1.318 -23.893 1.00 94.25 420 VAL A C 1
ATOM 3284 O O . VAL A 1 420 ? 33.913 -2.351 -23.570 1.00 94.25 420 VAL A O 1
ATOM 3287 N N . PRO A 1 421 ? 34.526 -0.235 -23.094 1.00 95.12 421 PRO A N 1
ATOM 3288 C CA . PRO A 1 421 ? 33.752 -0.158 -21.859 1.00 95.12 421 PRO A CA 1
ATOM 3289 C C . PRO A 1 421 ? 32.261 0.026 -22.170 1.00 95.12 421 PRO A C 1
ATOM 3291 O O . PRO A 1 421 ? 31.876 0.972 -22.856 1.00 95.12 421 PRO A O 1
ATOM 3294 N N . ILE A 1 422 ? 31.412 -0.858 -21.644 1.00 94.50 422 ILE A N 1
ATOM 3295 C CA . ILE A 1 422 ? 29.951 -0.796 -21.776 1.00 94.50 422 ILE A CA 1
ATOM 3296 C C . ILE A 1 422 ? 29.327 -0.899 -20.384 1.00 94.50 422 ILE A C 1
ATOM 3298 O O . ILE A 1 422 ? 29.611 -1.834 -19.638 1.00 94.50 422 ILE A O 1
ATOM 3302 N N . ARG A 1 423 ? 28.451 0.043 -20.021 1.00 93.81 423 ARG A N 1
ATOM 3303 C CA . ARG A 1 423 ? 27.698 -0.034 -18.761 1.00 93.81 423 ARG A CA 1
ATOM 3304 C C . ARG A 1 423 ? 26.738 -1.226 -18.797 1.00 93.81 423 ARG A C 1
ATOM 3306 O O . ARG A 1 423 ? 25.914 -1.334 -19.705 1.00 93.81 423 ARG A O 1
ATOM 3313 N N . ARG A 1 424 ? 26.833 -2.107 -17.802 1.00 93.69 424 ARG A N 1
ATOM 3314 C CA . ARG A 1 424 ? 25.968 -3.280 -17.657 1.00 93.69 424 ARG A CA 1
ATOM 3315 C C . ARG A 1 424 ? 24.546 -2.847 -17.329 1.00 93.69 424 ARG A C 1
ATOM 3317 O O . ARG A 1 424 ? 24.318 -2.126 -16.362 1.00 93.69 424 ARG A O 1
ATOM 3324 N N . ILE A 1 425 ? 23.591 -3.378 -18.082 1.00 91.19 425 ILE A N 1
ATOM 3325 C CA . ILE A 1 425 ? 22.165 -3.180 -17.829 1.00 91.19 425 ILE A CA 1
ATOM 3326 C C . ILE A 1 425 ? 21.716 -4.215 -16.795 1.00 91.19 425 ILE A C 1
ATOM 3328 O O . ILE A 1 425 ? 21.930 -5.418 -16.959 1.00 91.19 425 ILE A O 1
ATOM 3332 N N . ARG A 1 426 ? 21.101 -3.763 -15.708 1.00 86.00 426 ARG A N 1
ATOM 3333 C CA . ARG A 1 426 ? 20.569 -4.597 -14.625 1.00 86.00 426 ARG A CA 1
ATOM 3334 C C . ARG A 1 426 ? 19.066 -4.819 -14.795 1.00 86.00 426 ARG A C 1
ATOM 3336 O O . ARG A 1 426 ? 18.389 -4.113 -15.538 1.00 86.00 426 ARG A O 1
ATOM 3343 N N . ARG A 1 427 ? 18.519 -5.799 -14.063 1.00 74.50 427 ARG A N 1
ATOM 3344 C CA . ARG A 1 427 ? 17.064 -6.058 -14.030 1.00 74.50 427 ARG A CA 1
ATOM 3345 C C . ARG A 1 427 ? 16.285 -4.807 -13.642 1.00 74.50 427 ARG A C 1
ATOM 3347 O O . ARG A 1 427 ? 15.317 -4.469 -14.310 1.00 74.50 427 ARG A O 1
ATOM 3354 N N . GLU A 1 428 ? 16.743 -4.112 -12.606 1.00 69.06 428 GLU A N 1
ATOM 3355 C CA . GLU A 1 428 ? 16.160 -2.849 -12.146 1.00 69.06 428 GLU A CA 1
ATOM 3356 C C . GLU A 1 428 ? 16.109 -1.780 -13.249 1.00 69.06 428 GLU A C 1
ATOM 3358 O O . GLU A 1 428 ? 15.124 -1.056 -13.330 1.00 69.06 428 GLU A O 1
ATOM 3363 N N . ASP A 1 429 ? 17.097 -1.723 -14.149 1.00 76.94 429 ASP A N 1
ATOM 3364 C CA . ASP A 1 429 ? 17.119 -0.742 -15.238 1.00 76.94 429 ASP A CA 1
ATOM 3365 C C . ASP A 1 429 ? 16.000 -1.012 -16.258 1.00 76.94 429 ASP A C 1
ATOM 3367 O O . ASP A 1 429 ? 15.294 -0.088 -16.659 1.00 76.94 429 ASP A O 1
ATOM 3371 N N . LEU A 1 430 ? 15.773 -2.281 -16.621 1.00 74.56 430 LEU A N 1
ATOM 3372 C CA . LEU A 1 430 ? 14.680 -2.671 -17.524 1.00 74.56 430 LEU A CA 1
ATOM 3373 C C . LEU A 1 430 ? 13.294 -2.505 -16.895 1.00 74.56 430 LEU A C 1
ATOM 3375 O O . LEU A 1 430 ? 12.330 -2.235 -17.605 1.00 74.56 430 LEU A O 1
ATOM 3379 N N . LEU A 1 431 ? 13.199 -2.676 -15.578 1.00 63.88 431 LEU A N 1
ATOM 3380 C CA . LEU A 1 431 ? 11.952 -2.576 -14.822 1.00 63.88 431 LEU A CA 1
ATOM 3381 C C . LEU A 1 431 ? 11.509 -1.128 -14.578 1.00 63.88 431 LEU A C 1
ATOM 3383 O O . LEU A 1 431 ? 10.318 -0.895 -14.392 1.00 63.88 431 LEU A O 1
ATOM 3387 N N . ARG A 1 432 ? 12.439 -0.161 -14.601 1.00 64.00 432 ARG A N 1
ATOM 3388 C CA . ARG A 1 432 ? 12.111 1.277 -14.557 1.00 64.00 432 ARG A CA 1
ATOM 3389 C C . ARG A 1 432 ? 11.527 1.796 -15.872 1.00 64.00 432 ARG A C 1
ATOM 3391 O O . ARG A 1 432 ? 10.861 2.825 -15.873 1.00 64.00 432 ARG A O 1
ATOM 3398 N N . ALA A 1 433 ? 11.773 1.123 -16.996 1.00 64.38 433 ALA A N 1
ATOM 3399 C CA . ALA A 1 433 ? 11.233 1.560 -18.278 1.00 64.38 433 ALA A CA 1
ATOM 3400 C C . ALA A 1 433 ? 9.740 1.238 -18.412 1.00 64.38 433 ALA A C 1
ATOM 3402 O O . ALA A 1 433 ? 9.276 0.177 -18.003 1.00 64.38 433 ALA A O 1
ATOM 3403 N N . LYS A 1 434 ? 9.001 2.122 -19.101 1.00 60.69 434 LYS A N 1
ATOM 3404 C CA . LYS A 1 434 ? 7.576 1.931 -19.442 1.00 60.69 434 LYS A CA 1
ATOM 3405 C C . LYS A 1 434 ? 7.286 0.586 -20.125 1.00 60.69 434 LYS A C 1
ATOM 3407 O O . LYS A 1 434 ? 6.184 0.058 -20.009 1.00 60.69 434 LYS A O 1
ATOM 3412 N N . SER A 1 435 ? 8.256 0.049 -20.867 1.00 67.56 435 SER A N 1
ATOM 3413 C CA . SER A 1 435 ? 8.187 -1.249 -21.540 1.00 67.56 435 SER A CA 1
ATOM 3414 C C . SER A 1 435 ? 9.597 -1.802 -21.770 1.00 67.56 435 SER A C 1
ATOM 3416 O O . SER A 1 435 ? 10.499 -1.071 -22.186 1.00 67.56 435 SER A O 1
ATOM 3418 N N . VAL A 1 436 ? 9.768 -3.117 -21.587 1.00 73.38 436 VAL A N 1
ATOM 3419 C CA . VAL A 1 436 ? 11.023 -3.846 -21.861 1.00 73.38 436 VAL A CA 1
ATOM 3420 C C . VAL A 1 436 ? 11.445 -3.705 -23.332 1.00 73.38 436 VAL A C 1
ATOM 3422 O O . VAL A 1 436 ? 12.633 -3.629 -23.648 1.00 73.38 436 VAL A O 1
ATOM 3425 N N . GLN A 1 437 ? 10.478 -3.628 -24.251 1.00 71.88 437 GLN A N 1
ATOM 3426 C CA . GLN A 1 437 ? 10.711 -3.436 -25.684 1.00 71.88 437 GLN A CA 1
ATOM 3427 C C . GLN A 1 437 ? 11.192 -2.019 -26.022 1.00 71.88 437 GLN A C 1
ATOM 3429 O O . GLN A 1 437 ? 11.903 -1.841 -27.014 1.00 71.88 437 GLN A O 1
ATOM 3434 N N . GLN A 1 438 ? 10.796 -1.023 -25.226 1.00 68.88 438 GLN A N 1
ATOM 3435 C CA . GLN A 1 438 ? 11.112 0.390 -25.447 1.00 68.88 438 GLN A CA 1
ATOM 3436 C C . GLN A 1 438 ? 12.327 0.878 -24.644 1.00 68.88 438 GLN A C 1
ATOM 3438 O O . GLN A 1 438 ? 12.746 2.018 -24.829 1.00 68.88 438 GLN A O 1
ATOM 3443 N N . PHE A 1 439 ? 12.920 0.035 -23.791 1.00 80.94 439 PHE A N 1
ATOM 3444 C CA . PHE A 1 439 ? 14.107 0.392 -23.013 1.00 80.94 439 PHE A CA 1
ATOM 3445 C C . PHE A 1 439 ? 15.236 0.926 -23.912 1.00 80.94 439 PHE A C 1
ATOM 3447 O O . PHE A 1 439 ? 15.610 0.296 -24.904 1.00 80.94 439 PHE A O 1
ATOM 3454 N N . GLY A 1 440 ? 15.766 2.099 -23.554 1.00 75.38 440 GLY A N 1
ATOM 3455 C CA . GLY A 1 440 ? 16.837 2.778 -24.286 1.00 75.38 440 GLY A CA 1
ATOM 3456 C C . GLY A 1 440 ? 16.409 3.473 -25.585 1.00 75.38 440 GLY A C 1
ATOM 3457 O O . GLY A 1 440 ? 17.274 3.967 -26.303 1.00 75.38 440 GLY A O 1
ATOM 3458 N N . ARG A 1 441 ? 15.109 3.523 -25.920 1.00 77.56 441 ARG A N 1
ATOM 3459 C CA . ARG A 1 441 ? 14.608 4.234 -27.109 1.00 77.56 441 ARG A CA 1
ATOM 3460 C C . ARG A 1 441 ? 14.078 5.620 -26.744 1.00 77.56 441 ARG A C 1
ATOM 3462 O O . ARG A 1 441 ? 13.270 5.751 -25.828 1.00 77.56 441 ARG A O 1
ATOM 3469 N N . LYS A 1 442 ? 14.475 6.640 -27.513 1.00 69.75 442 LYS A N 1
ATOM 3470 C CA . LYS A 1 442 ? 13.869 7.980 -27.458 1.00 69.75 442 LYS A CA 1
ATOM 3471 C C . LYS A 1 442 ? 12.409 7.883 -27.946 1.00 69.75 442 LYS A C 1
ATOM 3473 O O . LYS A 1 442 ? 12.164 7.180 -28.931 1.00 69.75 442 LYS A O 1
ATOM 3478 N N . PRO A 1 443 ? 11.434 8.547 -27.297 1.00 66.31 443 PRO A N 1
ATOM 3479 C CA . PRO A 1 443 ? 10.050 8.559 -27.769 1.00 66.31 443 PRO A CA 1
ATOM 3480 C C . PRO A 1 443 ? 9.952 9.100 -29.201 1.00 66.31 443 PRO A C 1
ATOM 3482 O O . PRO A 1 443 ? 10.664 10.048 -29.547 1.00 66.31 443 PRO A O 1
ATOM 3485 N N . HIS A 1 444 ? 9.061 8.523 -30.014 1.00 62.28 444 HIS A N 1
ATOM 3486 C CA . HIS A 1 444 ? 8.810 9.006 -31.375 1.00 62.28 444 HIS A CA 1
ATOM 3487 C C . HIS A 1 444 ? 8.298 10.452 -31.362 1.00 62.28 444 HIS A C 1
ATOM 3489 O O . HIS A 1 444 ? 7.408 10.796 -30.584 1.00 62.28 444 HIS A O 1
ATOM 3495 N N . GLU A 1 445 ? 8.848 11.286 -32.245 1.00 61.06 445 GLU A N 1
ATOM 3496 C CA . GLU A 1 445 ? 8.376 12.654 -32.455 1.00 61.06 445 GLU A CA 1
ATOM 3497 C C . GLU A 1 445 ? 7.047 12.627 -33.214 1.00 61.06 445 GLU A C 1
ATOM 3499 O O . GLU A 1 445 ? 6.967 12.147 -34.344 1.00 61.06 445 GLU A O 1
ATOM 3504 N N . VAL A 1 446 ? 5.986 13.125 -32.578 1.00 54.84 446 VAL A N 1
ATOM 3505 C CA . VAL A 1 446 ? 4.704 13.368 -33.243 1.00 54.84 446 VAL A CA 1
ATOM 3506 C C . VAL A 1 446 ? 4.725 14.805 -33.747 1.00 54.84 446 VAL A C 1
ATOM 3508 O O . VAL A 1 446 ? 4.509 15.740 -32.977 1.00 54.84 446 VAL A O 1
ATOM 3511 N N . VAL A 1 447 ? 5.012 14.980 -35.036 1.00 54.78 447 VAL A N 1
ATOM 3512 C CA . VAL A 1 447 ? 4.933 16.286 -35.697 1.00 54.78 447 VAL A CA 1
ATOM 3513 C C . VAL A 1 447 ? 3.495 16.514 -36.159 1.00 54.78 447 VAL A C 1
ATOM 3515 O O . VAL A 1 447 ? 2.975 15.783 -37.005 1.00 54.78 447 VAL A O 1
ATOM 3518 N N . LEU A 1 448 ? 2.825 17.523 -35.600 1.00 48.44 448 LEU A N 1
ATOM 3519 C CA . LEU A 1 448 ? 1.539 17.978 -36.124 1.00 48.44 448 LEU A CA 1
ATOM 3520 C C . LEU A 1 448 ? 1.794 18.822 -37.377 1.00 48.44 448 LEU A C 1
ATOM 3522 O O . LEU A 1 448 ? 2.426 19.873 -37.299 1.00 48.44 448 LEU A O 1
ATOM 3526 N N . LYS A 1 449 ? 1.254 18.403 -38.528 1.00 43.50 449 LYS A N 1
ATOM 3527 C CA . LYS A 1 449 ? 1.131 19.286 -39.696 1.00 43.50 449 LYS A CA 1
ATOM 3528 C C . LYS A 1 449 ? 0.122 20.381 -39.352 1.00 43.50 449 LYS A C 1
ATOM 3530 O O . LYS A 1 449 ? -1.084 20.137 -39.377 1.00 43.50 449 LYS A O 1
ATOM 3535 N N . SER A 1 450 ? 0.589 21.569 -38.986 1.00 40.41 450 SER A N 1
ATOM 3536 C CA . SER A 1 450 ? -0.294 22.710 -38.764 1.00 40.41 450 SER A CA 1
ATOM 3537 C C . SER A 1 450 ? -0.820 23.230 -40.109 1.00 40.41 450 SER A C 1
ATOM 3539 O O . SER A 1 450 ? -0.091 23.814 -40.900 1.00 40.41 450 SER A O 1
ATOM 3541 N N . ASN A 1 451 ? -2.122 23.049 -40.359 1.00 36.22 451 ASN A N 1
ATOM 3542 C CA . ASN A 1 451 ? -2.865 23.758 -41.416 1.00 36.22 451 ASN A CA 1
ATOM 3543 C C . ASN A 1 451 ? -3.355 25.147 -40.959 1.00 36.22 451 ASN A C 1
ATOM 3545 O O . ASN A 1 451 ? -4.189 25.767 -41.611 1.00 36.22 451 ASN A O 1
ATOM 3549 N N . THR A 1 452 ? -2.868 25.644 -39.826 1.00 35.62 452 THR A N 1
ATOM 3550 C CA . THR A 1 452 ? -3.291 26.913 -39.234 1.00 35.62 452 THR A CA 1
ATOM 3551 C C . THR A 1 452 ? -2.110 27.864 -39.164 1.00 35.62 452 THR A C 1
ATOM 3553 O O . THR A 1 452 ? -1.137 27.600 -38.461 1.00 35.62 452 THR A O 1
ATOM 3556 N N . THR A 1 453 ? -2.223 28.975 -39.893 1.00 36.84 453 THR A N 1
ATOM 3557 C CA . THR A 1 453 ? -1.451 30.208 -39.705 1.00 36.84 453 THR A CA 1
ATOM 3558 C C . THR A 1 453 ? -1.365 30.545 -38.218 1.00 36.84 453 THR A C 1
ATOM 3560 O O . THR A 1 453 ? -2.388 30.794 -37.582 1.00 36.84 453 THR A O 1
ATOM 3563 N N . ILE A 1 454 ? -0.152 30.521 -37.665 1.00 41.16 454 ILE A N 1
ATOM 3564 C CA . ILE A 1 454 ? 0.119 30.871 -36.270 1.00 41.16 454 ILE A CA 1
ATOM 3565 C C . ILE A 1 454 ? 0.356 32.383 -36.197 1.00 41.16 454 ILE A C 1
ATOM 3567 O O . ILE A 1 454 ? 1.326 32.890 -36.761 1.00 41.16 454 ILE A O 1
ATOM 3571 N N . GLU A 1 455 ? -0.513 33.101 -35.484 1.00 35.25 455 GLU A N 1
ATOM 3572 C CA . GLU A 1 455 ? -0.177 34.412 -34.925 1.00 35.25 455 GLU A CA 1
ATOM 3573 C C . GLU A 1 455 ? 0.844 34.208 -33.796 1.00 35.25 455 GLU A C 1
ATOM 3575 O O . GLU A 1 455 ? 0.501 33.772 -32.697 1.00 35.25 455 GLU A O 1
ATOM 3580 N N . HIS A 1 456 ? 2.114 34.515 -34.055 1.00 44.19 456 HIS A N 1
ATOM 3581 C CA . HIS A 1 456 ? 3.124 34.611 -33.005 1.00 44.19 456 HIS A CA 1
ATOM 3582 C C . HIS A 1 456 ? 3.049 35.999 -32.353 1.00 44.19 456 HIS A C 1
ATOM 3584 O O . HIS A 1 456 ? 3.522 36.984 -32.922 1.00 44.19 456 HIS A O 1
ATOM 3590 N N . LYS A 1 457 ? 2.500 36.088 -31.134 1.00 41.88 457 LYS A N 1
ATOM 3591 C CA . LYS A 1 457 ? 2.738 37.227 -30.228 1.00 41.88 457 LYS A CA 1
ATOM 3592 C C . LYS A 1 457 ? 4.104 37.079 -29.550 1.00 41.88 457 LYS A C 1
ATOM 3594 O O . LYS A 1 457 ? 4.181 36.715 -28.388 1.00 41.88 457 LYS A O 1
ATOM 3599 N N . ASP A 1 458 ? 5.144 37.251 -30.358 1.00 41.38 458 ASP A N 1
ATOM 3600 C CA . ASP A 1 458 ? 6.387 37.983 -30.076 1.00 41.38 458 ASP A CA 1
ATOM 3601 C C . ASP A 1 458 ? 7.333 37.766 -31.270 1.00 41.38 458 ASP A C 1
ATOM 3603 O O . ASP A 1 458 ? 8.080 36.798 -31.353 1.00 41.38 458 ASP A O 1
ATOM 3607 N N . GLY A 1 459 ? 7.174 38.656 -32.256 1.00 45.03 459 GLY A N 1
ATOM 3608 C CA . GLY A 1 459 ? 8.161 39.107 -33.245 1.00 45.03 459 GLY A CA 1
ATOM 3609 C C . GLY A 1 459 ? 9.139 38.111 -33.887 1.00 45.03 459 GLY A C 1
ATOM 3610 O O . GLY A 1 459 ? 10.230 37.910 -33.376 1.00 45.03 459 GLY A O 1
ATOM 3611 N N . GLN A 1 460 ? 8.807 37.712 -35.124 1.00 44.81 460 GLN A N 1
ATOM 3612 C CA . GLN A 1 460 ? 9.659 37.129 -36.183 1.00 44.81 460 GLN A CA 1
ATOM 3613 C C . GLN A 1 460 ? 10.141 35.674 -36.023 1.00 44.81 460 GLN A C 1
ATOM 3615 O O . GLN A 1 460 ? 10.918 35.322 -35.144 1.00 44.81 460 GLN A O 1
ATOM 3620 N N . LEU A 1 461 ? 9.758 34.842 -37.006 1.00 48.44 461 LEU A N 1
ATOM 3621 C CA . LEU A 1 461 ? 10.459 33.597 -37.333 1.00 48.44 461 LEU A CA 1
ATOM 3622 C C . LEU A 1 461 ? 11.958 33.899 -37.503 1.00 48.44 461 LEU A C 1
ATOM 3624 O O . LEU A 1 461 ? 12.284 34.835 -38.242 1.00 48.44 461 LEU A O 1
ATOM 3628 N N . PRO A 1 462 ? 12.873 33.122 -36.898 1.00 49.44 462 PRO A N 1
ATOM 3629 C CA . PRO A 1 462 ? 14.295 33.291 -37.146 1.00 49.44 462 PRO A CA 1
ATOM 3630 C C . PRO A 1 462 ? 14.570 33.022 -38.629 1.00 49.44 462 PRO A C 1
ATOM 3632 O O . PRO A 1 462 ? 14.467 31.895 -39.115 1.00 49.44 462 PRO A O 1
ATOM 3635 N N . SER A 1 463 ? 14.874 34.082 -39.374 1.00 48.75 463 SER A N 1
ATOM 3636 C CA . SER A 1 463 ? 15.304 33.996 -40.764 1.00 48.75 463 SER A CA 1
ATOM 3637 C C . SER A 1 463 ? 16.819 34.103 -40.819 1.00 48.75 463 SER A C 1
ATOM 3639 O O . SER A 1 463 ? 17.382 35.107 -40.384 1.00 48.75 463 SER A O 1
ATOM 3641 N N . ILE A 1 464 ? 17.480 33.101 -41.391 1.00 53.47 464 ILE A N 1
ATOM 3642 C CA . ILE A 1 464 ? 18.909 33.163 -41.709 1.00 53.47 464 ILE A CA 1
ATOM 3643 C C . ILE A 1 464 ? 19.005 33.307 -43.228 1.00 53.47 464 ILE A C 1
ATOM 3645 O O . ILE A 1 464 ? 18.470 32.475 -43.959 1.00 53.47 464 ILE A O 1
ATOM 3649 N N . ASN A 1 465 ? 19.625 34.392 -43.709 1.00 46.75 465 ASN A N 1
ATOM 3650 C CA . ASN A 1 465 ? 19.773 34.706 -45.138 1.00 46.75 465 ASN A CA 1
ATOM 3651 C C . ASN A 1 465 ? 18.471 34.515 -45.947 1.00 46.75 465 ASN A C 1
ATOM 3653 O O . ASN A 1 465 ? 18.418 33.714 -46.881 1.00 46.75 465 ASN A O 1
ATOM 3657 N N . THR A 1 466 ? 17.398 35.234 -45.586 1.00 50.31 466 THR A N 1
ATOM 3658 C CA . THR A 1 466 ? 16.078 35.223 -46.273 1.00 50.31 466 THR A CA 1
ATOM 3659 C C . THR A 1 466 ? 15.304 33.895 -46.273 1.00 50.31 466 THR A C 1
ATOM 3661 O O . THR A 1 466 ? 14.194 33.844 -46.800 1.00 50.31 466 THR A O 1
ATOM 3664 N N . THR A 1 467 ? 15.813 32.841 -45.628 1.00 55.78 467 THR A N 1
ATOM 3665 C CA . THR A 1 467 ? 15.105 31.558 -45.496 1.00 55.78 467 THR A CA 1
ATOM 3666 C C . THR A 1 467 ? 14.394 31.504 -44.146 1.00 55.78 467 THR A C 1
ATOM 3668 O O . THR A 1 467 ? 15.047 31.574 -43.104 1.00 55.78 467 THR A O 1
ATOM 3671 N N . ALA A 1 468 ? 13.063 31.400 -44.147 1.00 56.06 468 ALA A N 1
ATOM 3672 C CA . ALA A 1 468 ? 12.289 31.212 -42.923 1.00 56.06 468 ALA A CA 1
ATOM 3673 C C . ALA A 1 468 ? 12.513 29.794 -42.379 1.00 56.06 468 ALA A C 1
ATOM 3675 O O . ALA A 1 468 ? 12.245 28.809 -43.070 1.00 56.06 468 ALA A O 1
ATOM 3676 N N . LEU A 1 469 ? 12.999 29.685 -41.141 1.00 58.03 469 LEU A N 1
ATOM 3677 C CA . LEU A 1 469 ? 13.133 28.402 -40.461 1.00 58.03 469 LEU A CA 1
ATOM 3678 C C . LEU A 1 469 ? 11.794 28.022 -39.827 1.00 58.03 469 LEU A C 1
ATOM 3680 O O . LEU A 1 469 ? 11.419 28.551 -38.783 1.00 58.03 469 LEU A O 1
ATOM 3684 N N . ALA A 1 470 ? 11.075 27.090 -40.449 1.00 54.88 470 ALA A N 1
ATOM 3685 C CA . ALA A 1 470 ? 9.949 26.428 -39.804 1.00 54.88 470 ALA A CA 1
ATOM 3686 C C . ALA A 1 470 ? 10.501 25.422 -38.783 1.00 54.88 470 ALA A C 1
ATOM 3688 O O . ALA A 1 470 ? 10.877 24.308 -39.144 1.00 54.88 470 ALA A O 1
ATOM 3689 N N . MET A 1 471 ? 10.603 25.821 -37.513 1.00 56.62 471 MET A N 1
ATOM 3690 C CA . MET A 1 471 ? 10.867 24.859 -36.442 1.00 56.62 471 MET A CA 1
ATOM 3691 C C . MET A 1 471 ? 9.558 24.122 -36.121 1.00 56.62 471 MET A C 1
ATOM 3693 O O . MET A 1 471 ? 8.582 24.783 -35.758 1.00 56.62 471 MET A O 1
ATOM 3697 N N . PRO A 1 472 ? 9.494 22.787 -36.277 1.00 55.53 472 PRO A N 1
ATOM 3698 C CA . PRO A 1 472 ? 8.272 22.041 -36.009 1.00 55.53 472 PRO A CA 1
ATOM 3699 C C . PRO A 1 472 ? 7.889 22.171 -34.532 1.00 55.53 472 PRO A C 1
ATOM 3701 O O . PRO A 1 472 ? 8.738 22.079 -33.644 1.00 55.53 472 PRO A O 1
ATOM 3704 N N . VAL A 1 473 ? 6.598 22.371 -34.261 1.00 58.00 473 VAL A N 1
ATOM 3705 C CA . VAL A 1 473 ? 6.066 22.295 -32.897 1.00 58.00 473 VAL A CA 1
ATOM 3706 C C . VAL A 1 473 ? 6.039 20.824 -32.502 1.00 58.00 473 VAL A C 1
ATOM 3708 O O . VAL A 1 473 ? 5.241 20.045 -33.029 1.00 58.00 473 VAL A O 1
ATOM 3711 N N . ILE A 1 474 ? 6.927 20.437 -31.589 1.00 61.41 474 ILE A N 1
ATOM 3712 C CA . ILE A 1 474 ? 6.999 19.068 -31.083 1.00 61.41 474 ILE A CA 1
ATOM 3713 C C . ILE A 1 474 ? 6.120 18.972 -29.837 1.00 61.41 474 ILE A C 1
ATOM 3715 O O . ILE A 1 474 ? 6.347 19.659 -28.842 1.00 61.41 474 ILE A O 1
ATOM 3719 N N . VAL A 1 475 ? 5.104 18.112 -29.889 1.00 60.97 475 VAL A N 1
ATOM 3720 C CA . VAL A 1 475 ? 4.203 17.876 -28.754 1.00 60.97 475 VAL A CA 1
ATOM 3721 C C . VAL A 1 475 ? 4.994 17.272 -27.586 1.00 60.97 475 VAL A C 1
ATOM 3723 O O . VAL A 1 475 ? 5.814 16.376 -27.788 1.00 60.97 475 VAL A O 1
ATOM 3726 N N . ASN A 1 476 ? 4.735 17.751 -26.364 1.00 64.88 476 ASN A N 1
ATOM 3727 C CA . ASN A 1 476 ? 5.383 17.314 -25.117 1.00 64.88 476 ASN A CA 1
ATOM 3728 C C . ASN A 1 476 ? 6.902 17.557 -25.051 1.00 64.88 476 ASN A C 1
ATOM 3730 O O . ASN A 1 476 ? 7.604 16.856 -24.324 1.00 64.88 476 ASN A O 1
ATOM 3734 N N . ARG A 1 477 ? 7.433 18.526 -25.809 1.00 70.94 477 ARG A N 1
ATOM 3735 C CA . ARG A 1 477 ? 8.834 18.951 -25.697 1.00 70.94 477 ARG A CA 1
ATOM 3736 C C . ARG A 1 477 ? 8.959 20.469 -25.724 1.00 70.94 477 ARG A C 1
ATOM 3738 O O . ARG A 1 477 ? 8.212 21.152 -26.415 1.00 70.94 477 ARG A O 1
ATOM 3745 N N . SER A 1 478 ? 9.959 20.971 -25.009 1.00 77.25 478 SER A N 1
ATOM 3746 C CA . SER A 1 478 ? 10.432 22.351 -25.093 1.00 77.25 478 SER A CA 1
ATOM 3747 C C . SER A 1 478 ? 11.939 22.331 -25.324 1.00 77.25 478 SER A C 1
ATOM 3749 O O . SER A 1 478 ? 12.631 21.459 -24.797 1.00 77.25 478 SER A O 1
ATOM 3751 N N . ALA A 1 479 ? 12.449 23.247 -26.144 1.00 75.94 479 ALA A N 1
ATOM 3752 C CA . ALA A 1 479 ? 13.867 23.315 -26.472 1.00 75.94 479 ALA A CA 1
ATOM 3753 C C . ALA A 1 479 ? 14.317 24.766 -26.661 1.00 75.94 479 ALA A C 1
ATOM 3755 O O . ALA A 1 479 ? 13.626 25.564 -27.292 1.00 75.94 479 ALA A O 1
ATOM 3756 N N . ALA A 1 480 ? 15.519 25.076 -26.177 1.00 78.00 480 ALA A N 1
ATOM 3757 C CA . ALA A 1 480 ? 16.255 26.284 -26.527 1.00 78.00 480 ALA A CA 1
ATOM 3758 C C . ALA A 1 480 ? 17.391 25.884 -27.475 1.00 78.00 480 ALA A C 1
ATOM 3760 O O . ALA A 1 480 ? 18.221 25.049 -27.120 1.00 78.00 480 ALA A O 1
ATOM 3761 N N . THR A 1 481 ? 17.408 26.432 -28.693 1.00 75.31 481 THR A N 1
ATOM 3762 C CA . THR A 1 481 ? 18.320 25.967 -29.752 1.00 75.31 481 THR A CA 1
ATOM 3763 C C . THR A 1 481 ? 19.064 27.131 -30.395 1.00 75.31 481 THR A C 1
ATOM 3765 O O . THR A 1 481 ? 18.452 28.122 -30.783 1.00 75.31 481 THR A O 1
ATOM 3768 N N . LEU A 1 482 ? 20.378 26.979 -30.569 1.00 78.56 482 LEU A N 1
ATOM 3769 C CA . LEU A 1 482 ? 21.177 27.786 -31.490 1.00 78.56 482 LEU A CA 1
ATOM 3770 C C . LEU A 1 482 ? 21.288 27.027 -32.818 1.00 78.56 482 LEU A C 1
ATOM 3772 O O . LEU A 1 482 ? 21.787 25.904 -32.842 1.00 78.56 482 LEU A O 1
ATOM 3776 N N . VAL A 1 483 ? 20.816 27.624 -33.914 1.00 76.19 483 VAL A N 1
ATOM 3777 C CA . VAL A 1 483 ? 20.748 26.973 -35.233 1.00 76.19 483 VAL A CA 1
ATOM 3778 C C . VAL A 1 483 ? 21.542 27.771 -36.262 1.00 76.19 483 VAL A C 1
ATOM 3780 O O . VAL A 1 483 ? 21.489 28.997 -36.290 1.00 76.19 483 VAL A O 1
ATOM 3783 N N . THR A 1 484 ? 22.244 27.065 -37.146 1.00 76.06 484 THR A N 1
ATOM 3784 C CA . THR A 1 484 ? 22.856 27.621 -38.356 1.00 76.06 484 THR A CA 1
ATOM 3785 C C . THR A 1 484 ? 22.406 26.798 -39.564 1.00 76.06 484 THR A C 1
ATOM 3787 O O . THR A 1 484 ? 22.258 25.580 -39.459 1.00 76.06 484 THR A O 1
ATOM 3790 N N . VAL A 1 485 ? 22.125 27.458 -40.691 1.00 70.56 485 VAL A N 1
ATOM 3791 C CA . VAL A 1 485 ? 21.690 26.824 -41.948 1.00 70.56 485 VAL A CA 1
ATOM 3792 C C . VAL A 1 485 ? 22.361 27.493 -43.147 1.00 70.56 485 VAL A C 1
ATOM 3794 O O . VAL A 1 485 ? 22.738 28.661 -43.076 1.00 70.56 485 VAL A O 1
ATOM 3797 N N . GLY A 1 486 ? 22.454 26.775 -44.270 1.00 64.31 486 GLY A N 1
ATOM 3798 C CA . GLY A 1 486 ? 22.868 27.350 -45.558 1.00 64.31 486 GLY A CA 1
ATOM 3799 C C . GLY A 1 486 ? 24.269 26.969 -46.042 1.00 64.31 486 GLY A C 1
ATOM 3800 O O . GLY A 1 486 ? 24.682 27.449 -47.093 1.00 64.31 486 GLY A O 1
ATOM 3801 N N . TYR A 1 487 ? 24.977 26.087 -45.332 1.00 67.31 487 TYR A N 1
ATOM 3802 C CA . TYR A 1 487 ? 26.265 25.535 -45.762 1.00 67.31 487 TYR A CA 1
ATOM 3803 C C . TYR A 1 487 ? 26.314 24.014 -45.584 1.00 67.31 487 TYR A C 1
ATOM 3805 O O . TYR A 1 487 ? 25.531 23.433 -44.833 1.00 67.31 487 TYR A O 1
ATOM 3813 N N . ASN A 1 488 ? 27.265 23.367 -46.260 1.00 78.94 488 ASN A N 1
ATOM 3814 C CA . ASN A 1 488 ? 27.572 21.954 -46.051 1.00 78.94 488 ASN A CA 1
ATOM 3815 C C . ASN A 1 488 ? 28.446 21.807 -44.798 1.00 78.94 488 ASN A C 1
ATOM 3817 O O . ASN A 1 488 ? 29.669 21.940 -44.868 1.00 78.94 488 ASN A O 1
ATOM 3821 N N . TYR A 1 489 ? 27.820 21.555 -43.648 1.00 84.38 489 TYR A N 1
ATOM 3822 C CA . TYR A 1 489 ? 28.532 21.309 -42.394 1.00 84.38 489 TYR A CA 1
ATOM 3823 C C . TYR A 1 489 ? 28.975 19.846 -42.314 1.00 84.38 489 TYR A C 1
ATOM 3825 O O . TYR A 1 489 ? 28.157 18.935 -42.396 1.00 84.38 489 TYR A O 1
ATOM 3833 N N . ILE A 1 490 ? 30.275 19.624 -42.123 1.00 85.31 490 ILE A N 1
ATOM 3834 C CA . ILE A 1 490 ? 30.878 18.286 -41.977 1.00 85.31 490 ILE A CA 1
ATOM 3835 C C . ILE A 1 490 ? 31.164 17.914 -40.512 1.00 85.31 490 ILE A C 1
ATOM 3837 O O . ILE A 1 490 ? 31.727 16.858 -40.236 1.00 85.31 490 ILE A O 1
ATOM 3841 N N . GLY A 1 491 ? 30.799 18.786 -39.567 1.00 86.88 491 GLY A N 1
ATOM 3842 C CA . GLY A 1 491 ? 31.012 18.594 -38.136 1.00 86.88 491 GLY A CA 1
ATOM 3843 C C . GLY A 1 491 ? 30.550 19.794 -37.309 1.00 86.88 491 GLY A C 1
ATOM 3844 O O . GLY A 1 491 ? 30.315 20.877 -37.845 1.00 86.88 491 GLY A O 1
ATOM 3845 N N . ALA A 1 492 ? 30.431 19.592 -35.998 1.00 87.12 492 ALA A N 1
ATOM 3846 C CA . ALA A 1 492 ? 30.120 20.632 -35.022 1.00 87.12 492 ALA A CA 1
ATOM 3847 C C . ALA A 1 492 ? 30.828 20.334 -33.689 1.00 87.12 492 ALA A C 1
ATOM 3849 O O . ALA A 1 492 ? 31.023 19.171 -33.334 1.00 87.12 492 ALA A O 1
ATOM 3850 N N . LYS A 1 493 ? 31.202 21.386 -32.953 1.00 86.75 493 LYS A N 1
ATOM 3851 C CA . LYS A 1 493 ? 31.793 21.312 -31.608 1.00 86.75 493 LYS A CA 1
ATOM 3852 C C . LYS A 1 493 ? 31.118 22.351 -30.716 1.00 86.75 493 LYS A C 1
ATOM 3854 O O . LYS A 1 493 ? 30.908 23.480 -31.147 1.00 86.75 493 LYS A O 1
ATOM 3859 N N . ALA A 1 494 ? 30.836 21.979 -29.474 1.00 84.25 494 ALA A N 1
ATOM 3860 C CA . ALA A 1 494 ? 30.449 22.903 -28.419 1.00 84.25 494 ALA A CA 1
ATOM 3861 C C . ALA A 1 494 ? 30.973 22.390 -27.075 1.00 84.25 494 ALA A C 1
ATOM 3863 O O . ALA A 1 494 ? 31.006 21.180 -26.845 1.00 84.25 494 ALA A O 1
ATOM 3864 N N . ASP A 1 495 ? 31.347 23.315 -26.195 1.00 84.06 495 ASP A N 1
ATOM 3865 C CA . ASP A 1 495 ? 31.592 23.009 -24.790 1.00 84.06 495 ASP A CA 1
ATOM 3866 C C . ASP A 1 495 ? 30.243 23.082 -24.063 1.00 84.06 495 ASP A C 1
ATOM 3868 O O . ASP A 1 495 ? 29.606 24.136 -24.016 1.00 84.06 495 ASP A O 1
ATOM 3872 N N . ILE A 1 496 ? 29.777 21.947 -23.539 1.00 83.81 496 ILE A N 1
ATOM 3873 C CA . ILE A 1 496 ? 28.471 21.839 -22.884 1.00 83.81 496 ILE A CA 1
ATOM 3874 C C . ILE A 1 496 ? 28.680 21.795 -21.372 1.00 83.81 496 ILE A C 1
ATOM 3876 O O . ILE A 1 496 ? 29.364 20.911 -20.858 1.00 83.81 496 ILE A O 1
ATOM 3880 N N . ASN A 1 497 ? 28.065 22.733 -20.653 1.00 83.19 497 ASN A N 1
ATOM 3881 C CA . ASN A 1 497 ? 28.057 22.703 -19.195 1.00 83.19 497 ASN A CA 1
ATOM 3882 C C . ASN A 1 497 ? 27.199 21.525 -18.693 1.00 83.19 497 ASN A C 1
ATOM 3884 O O . ASN A 1 497 ? 26.100 21.312 -19.208 1.00 83.19 497 ASN A O 1
ATOM 3888 N N . VAL A 1 498 ? 27.688 20.769 -17.707 1.00 81.81 498 VAL A N 1
ATOM 3889 C CA . VAL A 1 498 ? 27.027 19.567 -17.169 1.00 81.81 498 VAL A CA 1
ATOM 3890 C C . VAL A 1 498 ? 26.355 19.911 -15.844 1.00 81.81 498 VAL A C 1
ATOM 3892 O O . VAL A 1 498 ? 26.998 20.457 -14.951 1.00 81.81 498 VAL A O 1
ATOM 3895 N N . TRP A 1 499 ? 25.073 19.574 -15.711 1.00 78.62 499 TRP A N 1
ATOM 3896 C CA . TRP A 1 499 ? 24.272 19.837 -14.514 1.00 78.62 499 TRP A CA 1
ATOM 3897 C C . TRP A 1 499 ? 23.482 18.597 -14.101 1.00 78.62 499 TRP A C 1
ATOM 3899 O O . TRP A 1 499 ? 23.275 17.693 -14.904 1.00 78.62 499 TRP A O 1
ATOM 3909 N N . THR A 1 500 ? 23.000 18.584 -12.858 1.00 80.31 500 THR A N 1
ATOM 3910 C CA . THR A 1 500 ? 22.000 17.619 -12.373 1.00 80.31 500 THR A CA 1
ATOM 3911 C C . THR A 1 500 ? 20.653 18.337 -12.252 1.00 80.31 500 THR A C 1
ATOM 3913 O O . THR A 1 500 ? 20.320 18.846 -11.182 1.00 80.31 500 THR A O 1
ATOM 3916 N N . PRO A 1 501 ? 19.918 18.492 -13.363 1.00 80.25 501 PRO A N 1
ATOM 3917 C CA . PRO A 1 501 ? 18.636 19.182 -13.371 1.00 80.25 501 PRO A CA 1
ATOM 3918 C C . PRO A 1 501 ? 17.565 18.374 -12.635 1.00 80.25 501 PRO A C 1
ATOM 3920 O O . PRO A 1 501 ? 17.601 17.144 -12.614 1.00 80.25 501 PRO A O 1
ATOM 3923 N N . ASN A 1 502 ? 16.595 19.075 -12.048 1.00 79.69 502 ASN A N 1
ATOM 3924 C CA . ASN A 1 502 ? 15.423 18.434 -11.466 1.00 79.69 502 ASN A CA 1
ATOM 3925 C C . ASN A 1 502 ? 14.482 17.972 -12.586 1.00 79.69 502 ASN A C 1
ATOM 3927 O O . ASN A 1 502 ? 14.169 18.754 -13.484 1.00 79.69 502 ASN A O 1
ATOM 3931 N N . VAL A 1 503 ? 14.046 16.717 -12.524 1.00 78.19 503 VAL A N 1
ATOM 3932 C CA . VAL A 1 503 ? 13.107 16.108 -13.471 1.00 78.19 503 VAL A CA 1
ATOM 3933 C C . VAL A 1 503 ? 11.934 15.584 -12.650 1.00 78.19 503 VAL A C 1
ATOM 3935 O O . VAL A 1 503 ? 12.141 14.789 -11.733 1.00 78.19 503 VAL A O 1
ATOM 3938 N N . GLU A 1 504 ? 10.724 16.073 -12.924 1.00 68.75 504 GLU A N 1
ATOM 3939 C CA . GLU A 1 504 ? 9.568 15.898 -12.034 1.00 68.75 504 GLU A CA 1
ATOM 3940 C C . GLU A 1 504 ? 8.944 14.502 -12.166 1.00 68.75 504 GLU A C 1
ATOM 3942 O O . GLU A 1 504 ? 8.526 13.908 -11.167 1.00 68.75 504 GLU A O 1
ATOM 3947 N N . ALA A 1 505 ? 8.947 13.941 -13.379 1.00 66.94 505 ALA A N 1
ATOM 3948 C CA . ALA A 1 505 ? 8.409 12.614 -13.666 1.00 66.94 505 ALA A CA 1
ATOM 3949 C C . ALA A 1 505 ? 9.464 11.635 -14.215 1.00 66.94 505 ALA A C 1
ATOM 3951 O O . ALA A 1 505 ? 10.413 12.007 -14.897 1.00 66.94 505 ALA A O 1
ATOM 3952 N N . GLN A 1 506 ? 9.280 10.333 -13.962 1.00 59.78 506 GLN A N 1
ATOM 3953 C CA . GLN A 1 506 ? 10.215 9.278 -14.401 1.00 59.78 506 GLN A CA 1
ATOM 3954 C C . GLN A 1 506 ? 10.303 9.103 -15.925 1.00 59.78 506 GLN A C 1
ATOM 3956 O O . GLN A 1 506 ? 11.190 8.407 -16.419 1.00 59.78 506 GLN A O 1
ATOM 3961 N N . ASP A 1 507 ? 9.355 9.665 -16.667 1.00 65.88 507 ASP A N 1
ATOM 3962 C CA . ASP A 1 507 ? 9.303 9.627 -18.122 1.00 65.88 507 ASP A CA 1
ATOM 3963 C C . ASP A 1 507 ? 9.663 10.951 -18.793 1.00 65.88 507 ASP A C 1
ATOM 3965 O O . ASP A 1 507 ? 9.684 11.026 -20.025 1.00 65.88 507 ASP A O 1
ATOM 3969 N N . GLU A 1 508 ? 9.979 11.960 -17.990 1.00 75.81 508 GLU A N 1
ATOM 3970 C CA . GLU A 1 508 ? 10.608 13.183 -18.443 1.00 75.81 508 GLU A CA 1
ATOM 3971 C C . GLU A 1 508 ? 12.123 13.004 -18.482 1.00 75.81 508 GLU A C 1
ATOM 3973 O O . GLU A 1 508 ? 12.718 12.175 -17.793 1.00 75.81 508 GLU A O 1
ATOM 3978 N N . TYR A 1 509 ? 12.762 13.779 -19.343 1.00 81.38 509 TYR A N 1
ATOM 3979 C CA . TYR A 1 509 ? 14.207 13.852 -19.418 1.00 81.38 509 TYR A CA 1
ATOM 3980 C C . TYR A 1 509 ? 14.589 15.241 -19.904 1.00 81.38 509 TYR A C 1
ATOM 3982 O O . TYR A 1 509 ? 13.824 15.920 -20.593 1.00 81.38 509 TYR A O 1
ATOM 3990 N N . THR A 1 510 ? 15.803 15.651 -19.578 1.00 85.31 510 THR A N 1
ATOM 3991 C CA . THR A 1 510 ? 16.390 16.879 -20.094 1.00 85.31 510 THR A CA 1
ATOM 3992 C C . THR A 1 510 ? 17.781 16.566 -20.592 1.00 85.31 510 THR A C 1
ATOM 3994 O O . THR A 1 510 ? 18.475 15.713 -20.056 1.00 85.31 510 THR A O 1
ATOM 3997 N N . THR A 1 511 ? 18.157 17.202 -21.687 1.00 87.19 511 THR A N 1
ATOM 3998 C CA . THR A 1 511 ? 19.398 16.902 -22.386 1.00 87.19 511 THR A CA 1
ATOM 3999 C C . THR A 1 511 ? 20.001 18.191 -22.892 1.00 87.19 511 THR A C 1
ATOM 4001 O O . THR A 1 511 ? 19.269 19.056 -23.378 1.00 87.19 511 THR A O 1
ATOM 4004 N N . ALA A 1 512 ? 21.325 18.271 -22.908 1.00 88.62 512 ALA A N 1
ATOM 4005 C CA . ALA A 1 512 ? 22.040 19.283 -23.672 1.00 88.62 512 ALA A CA 1
ATOM 4006 C C . ALA A 1 512 ? 22.892 18.587 -24.736 1.00 88.62 512 ALA A C 1
ATOM 4008 O O . ALA A 1 512 ? 23.663 17.675 -24.431 1.00 88.62 512 ALA A O 1
ATOM 4009 N N . GLN A 1 513 ? 22.692 18.965 -26.000 1.00 90.06 513 GLN A N 1
ATOM 4010 C CA . GLN A 1 513 ? 23.126 18.172 -2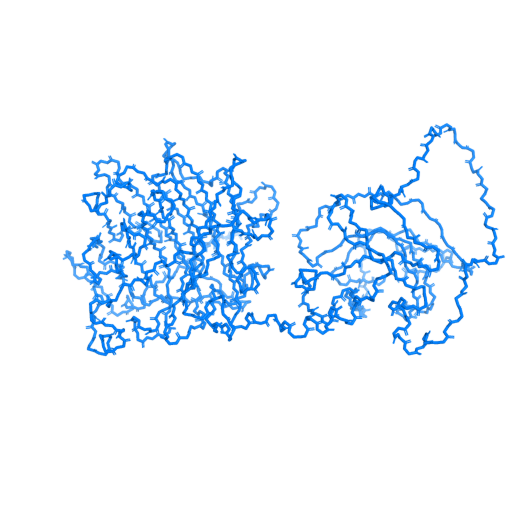7.151 1.00 90.06 513 GLN A CA 1
ATOM 4011 C C . GLN A 1 513 ? 23.572 19.048 -28.322 1.00 90.06 513 GLN A C 1
ATOM 4013 O O . GLN A 1 513 ? 23.092 20.165 -28.502 1.00 90.06 513 GLN A O 1
ATOM 4018 N N . ILE A 1 514 ? 24.433 18.483 -29.166 1.00 91.38 514 ILE A N 1
ATOM 4019 C CA . ILE A 1 514 ? 24.769 18.980 -30.502 1.00 91.38 514 ILE A CA 1
ATOM 4020 C C . ILE A 1 514 ? 24.100 18.066 -31.526 1.00 91.38 514 ILE A C 1
ATOM 4022 O O . ILE A 1 514 ? 24.114 16.843 -31.372 1.00 91.38 514 ILE A O 1
ATOM 4026 N N . TRP A 1 515 ? 23.518 18.668 -32.562 1.00 87.31 515 TRP A N 1
ATOM 4027 C CA . TRP A 1 515 ? 22.789 17.971 -33.616 1.00 87.31 515 TRP A CA 1
ATOM 4028 C C . TRP A 1 515 ? 23.386 18.318 -34.980 1.00 87.31 515 TRP A C 1
ATOM 4030 O O . TRP A 1 515 ? 23.589 19.491 -35.294 1.00 87.31 515 TRP A O 1
ATOM 4040 N N . LEU A 1 516 ? 23.599 17.305 -35.815 1.00 88.44 516 LEU A N 1
ATOM 4041 C CA . LEU A 1 516 ? 23.796 17.457 -37.255 1.00 88.44 516 LEU A CA 1
ATOM 4042 C C . LEU A 1 516 ? 22.575 16.862 -37.951 1.00 88.44 516 LEU A C 1
ATOM 4044 O O . LEU A 1 516 ? 22.256 15.700 -37.714 1.00 88.44 516 LEU A O 1
ATOM 4048 N N . LYS A 1 517 ? 21.881 17.657 -38.771 1.00 83.19 517 LYS A N 1
ATOM 4049 C CA . LYS A 1 517 ? 20.679 17.234 -39.503 1.00 83.19 517 LYS A CA 1
ATOM 4050 C C . LYS A 1 517 ? 20.904 17.329 -41.007 1.00 83.19 517 LYS A C 1
ATOM 4052 O O . LYS A 1 517 ? 21.402 18.348 -41.483 1.00 83.19 517 LYS A O 1
ATOM 4057 N N . ALA A 1 518 ? 20.487 16.302 -41.741 1.00 83.31 518 ALA A N 1
ATOM 4058 C CA . ALA A 1 518 ? 20.517 16.268 -43.198 1.00 83.31 518 ALA A CA 1
ATOM 4059 C C . ALA A 1 518 ? 19.167 15.781 -43.746 1.00 83.31 518 ALA A C 1
ATOM 4061 O O . ALA A 1 518 ? 18.727 14.681 -43.429 1.00 83.31 518 ALA A O 1
ATOM 4062 N N . GLY A 1 519 ? 18.500 16.595 -44.567 1.00 74.06 519 GLY A N 1
ATOM 4063 C CA . GLY A 1 519 ? 17.231 16.241 -45.216 1.00 74.06 519 GLY A CA 1
ATOM 4064 C C . GLY A 1 519 ? 16.188 17.368 -45.189 1.00 74.06 519 GLY A C 1
ATOM 4065 O O . GLY A 1 519 ? 16.359 18.350 -44.463 1.00 74.06 519 GLY A O 1
ATOM 4066 N N . PRO A 1 520 ? 15.135 17.281 -46.022 1.00 67.38 520 PRO A N 1
ATOM 4067 C CA . PRO A 1 520 ? 14.115 18.321 -46.132 1.00 67.38 520 PRO A CA 1
ATOM 4068 C C . PRO A 1 520 ? 13.027 18.226 -45.046 1.00 67.38 520 PRO A C 1
ATOM 4070 O O . PRO A 1 520 ? 12.394 17.184 -44.870 1.00 67.38 520 PRO A O 1
ATOM 4073 N N . GLY A 1 521 ? 12.722 19.360 -44.404 1.00 63.53 521 GLY A N 1
ATOM 4074 C CA . GLY A 1 521 ? 11.587 19.501 -43.481 1.00 63.53 521 GLY A CA 1
ATOM 4075 C C . GLY A 1 521 ? 11.652 18.520 -42.307 1.00 63.53 521 GLY A C 1
ATOM 4076 O O . GLY A 1 521 ? 12.666 18.451 -41.619 1.00 63.53 521 GLY A O 1
ATOM 4077 N N . ASP A 1 522 ? 10.579 17.751 -42.109 1.00 64.31 522 ASP A N 1
ATOM 4078 C CA . ASP A 1 522 ? 10.468 16.739 -41.045 1.00 64.31 522 ASP A CA 1
ATOM 4079 C C . ASP A 1 522 ? 11.103 15.383 -41.417 1.00 64.31 522 ASP A C 1
ATOM 4081 O O . ASP A 1 522 ? 11.210 14.496 -40.574 1.00 64.31 522 ASP A O 1
ATOM 4085 N N . ASN A 1 523 ? 11.537 15.207 -42.671 1.00 67.88 523 ASN A N 1
ATOM 4086 C CA . ASN A 1 523 ? 12.187 13.989 -43.156 1.00 67.88 523 ASN A CA 1
ATOM 4087 C C . ASN A 1 523 ? 13.704 14.198 -43.197 1.00 67.88 523 ASN A C 1
ATOM 4089 O O . ASN A 1 523 ? 14.281 14.450 -44.258 1.00 67.88 523 ASN A O 1
ATOM 4093 N N . PHE A 1 524 ? 14.344 14.104 -42.035 1.00 78.94 524 PHE A N 1
ATOM 4094 C CA . PHE A 1 524 ? 15.787 14.269 -41.894 1.00 78.94 524 PHE A CA 1
ATOM 4095 C C . PHE A 1 524 ? 16.440 13.065 -41.216 1.00 78.94 524 PHE A C 1
ATOM 4097 O O . PHE A 1 524 ? 15.847 12.389 -40.378 1.00 78.94 524 PHE A O 1
ATOM 4104 N N . GLU A 1 525 ? 17.698 12.833 -41.562 1.00 83.00 525 GLU A N 1
ATOM 4105 C CA . GLU A 1 525 ? 18.625 12.028 -40.780 1.00 83.00 525 GLU A CA 1
ATOM 4106 C C . GLU A 1 525 ? 19.293 12.940 -39.749 1.00 83.00 525 GLU A C 1
ATOM 4108 O O . GLU A 1 525 ? 19.651 14.082 -40.064 1.00 83.00 525 GLU A O 1
ATOM 4113 N N . SER A 1 526 ? 19.452 12.464 -38.513 1.00 86.38 526 SER A N 1
ATOM 4114 C CA . SER A 1 526 ? 20.190 13.188 -37.479 1.00 86.38 526 SER A CA 1
ATOM 4115 C C . SER A 1 526 ? 21.295 12.349 -36.854 1.00 86.38 526 SER A C 1
ATOM 4117 O O . SER A 1 526 ? 21.180 11.135 -36.686 1.00 86.38 526 SER A O 1
ATOM 4119 N N . ILE A 1 527 ? 22.375 13.037 -36.488 1.00 88.81 527 ILE A N 1
ATOM 4120 C CA . ILE A 1 527 ? 23.420 12.533 -35.601 1.00 88.81 527 ILE A CA 1
ATOM 4121 C C . ILE A 1 527 ? 23.460 13.468 -34.397 1.00 88.81 527 ILE A C 1
ATOM 4123 O O . ILE A 1 527 ? 23.605 14.683 -34.547 1.00 88.81 527 ILE A O 1
ATOM 4127 N N . GLU A 1 528 ? 23.304 12.895 -33.208 1.00 89.50 528 GLU A N 1
ATOM 4128 C CA . GLU A 1 528 ? 23.137 13.625 -31.952 1.00 89.50 528 GLU A CA 1
ATOM 4129 C C . GLU A 1 528 ? 24.158 13.131 -30.926 1.00 89.50 528 GLU A C 1
ATOM 4131 O O . GLU A 1 528 ? 24.402 11.929 -30.805 1.00 89.50 528 GLU A O 1
ATOM 4136 N N . SER A 1 529 ? 24.755 14.056 -30.174 1.00 89.88 529 SER A N 1
ATOM 4137 C CA . SER A 1 529 ? 25.648 13.732 -29.058 1.00 89.88 529 SER A CA 1
ATOM 4138 C C . SER A 1 529 ? 25.528 14.776 -27.955 1.00 89.88 529 SER A C 1
ATOM 4140 O O . SER A 1 529 ? 25.351 15.962 -28.236 1.00 89.88 529 SER A O 1
ATOM 4142 N N . GLY A 1 530 ? 25.609 14.347 -26.698 1.00 88.00 530 GLY A N 1
ATOM 4143 C CA . GLY A 1 530 ? 25.449 15.221 -25.542 1.00 88.00 530 GLY A CA 1
ATOM 4144 C C . GLY A 1 530 ? 25.331 14.459 -24.229 1.00 88.00 530 GLY A C 1
ATOM 4145 O O . GLY A 1 530 ? 25.619 13.263 -24.171 1.00 88.00 530 GLY A O 1
ATOM 4146 N N . TRP A 1 531 ? 24.887 15.158 -23.186 1.00 85.06 531 TRP A N 1
ATOM 4147 C CA . TRP A 1 531 ? 24.538 14.559 -21.898 1.00 85.06 531 TRP A CA 1
ATOM 4148 C C . TRP A 1 531 ? 23.022 14.592 -21.682 1.00 85.06 531 TRP A C 1
ATOM 4150 O O . TRP A 1 531 ? 22.309 15.394 -22.298 1.00 85.06 531 TRP A O 1
ATOM 4160 N N . THR A 1 532 ? 22.548 13.677 -20.840 1.00 74.38 532 THR A N 1
ATOM 4161 C CA . THR A 1 532 ? 21.142 13.500 -20.469 1.00 74.38 532 THR A CA 1
ATOM 4162 C C . THR A 1 532 ? 20.994 13.308 -18.976 1.00 74.38 532 THR A C 1
ATOM 4164 O O . THR A 1 532 ? 21.993 12.883 -18.351 1.00 74.38 532 THR A O 1
#

Foldseek 3Di:
DDDDDDPDPDAPAKAFPCVVVHFDPPQDADEDDDDPVLCVLDPHVLCAQFDDAFDFDDDPDPDDPDALQFWDDPNDTDRQTDGQFKWWWKKKDFADFFQKKKWWWWFAQFDADQQKKKWFWKWFWDDDHQQIKIKIWGWMQHCSNLVDSAIFTWIWIDRGRRPNDIGIAVSDPFWDFDDRRDYGRTGMDDHADALDDIYTKMWMWGQDPVQLWIWIAIHPGRTGTTGGLVVYDGPSGGGRMMIGAMMMGDNQVVHPVHALTKYAHQAEQLVDPRRFTKIPQIFTAGPVNDTDDRPDIGIDTNPCLAKYWDFAADDDPGGTMITIMGHSPSPPVVVVLVVLLVLQDDDAPDWFAFPVGWIKGWAQPLGHNVCVDPVCVPPDDDPDDPDDDDDDDPDDDDDDDPPDDDDRRVVRHDHDPRTDIDTRDDSVQCSLDPHVVCRPPDDDWDFDPDPDDDDDPPDDQDDDPNDRDPDTDTPPDDDDDDDDDDDDDPDDDDDDDDDDDDDRHSPDDDWDWDWDWDDPDPPIDIDIDTGD